Protein AF-A0A1Y3BA96-F1 (afdb_monomer_lite)

pLDDT: mean 79.2, std 21.85, range [28.59, 98.81]

Organism: Euroglyphus maynei (NCBI:txid6958)

InterPro domains:
  IPR036872 CH domain superfamily [G3DSA:1.10.418.10] (2-58)
  IPR043936 HOOK, N-terminal [PF19047] (8-54)

Radius of gyration: 110.67 Å; chains: 1; bounding box: 202×65×314 Å

Structure (mmCIF, N/CA/C/O backbone):
data_AF-A0A1Y3BA96-F1
#
_entry.id   AF-A0A1Y3BA96-F1
#
loop_
_atom_site.group_PDB
_atom_site.id
_atom_site.type_symbol
_atom_site.label_atom_id
_atom_site.label_alt_id
_atom_site.label_comp_id
_atom_site.label_asym_id
_atom_site.label_entity_id
_atom_site.label_seq_id
_atom_site.pdbx_PDB_ins_code
_atom_site.Cartn_x
_atom_site.Cartn_y
_atom_site.Cartn_z
_atom_site.occupancy
_atom_site.B_iso_or_equiv
_atom_site.auth_seq_id
_atom_site.auth_comp_id
_atom_site.auth_asym_id
_atom_site.auth_atom_id
_atom_site.pdbx_PDB_model_num
ATOM 1 N N . SER A 1 1 ? 1.900 13.742 -77.053 1.00 47.50 1 SER A N 1
ATOM 2 C CA . SER A 1 1 ? 3.025 13.712 -76.098 1.00 47.50 1 SER A CA 1
ATOM 3 C C . SER A 1 1 ? 3.403 15.110 -75.639 1.00 47.50 1 SER A C 1
ATOM 5 O O . SER A 1 1 ? 3.105 15.439 -74.503 1.00 47.50 1 SER A O 1
ATOM 7 N N . THR A 1 2 ? 3.957 15.962 -76.510 1.00 42.25 2 THR A N 1
ATOM 8 C CA . THR A 1 2 ? 4.567 17.260 -76.148 1.00 42.25 2 THR A CA 1
ATOM 9 C C . THR A 1 2 ? 3.661 18.237 -75.387 1.00 42.25 2 THR A C 1
ATOM 11 O O . THR A 1 2 ? 4.151 18.998 -74.563 1.00 42.25 2 THR A O 1
ATOM 14 N N . THR A 1 3 ? 2.347 18.207 -75.626 1.00 40.59 3 THR A N 1
ATOM 15 C CA . THR A 1 3 ? 1.369 19.056 -74.924 1.00 40.59 3 THR A CA 1
ATOM 16 C C . THR A 1 3 ? 1.107 18.630 -73.477 1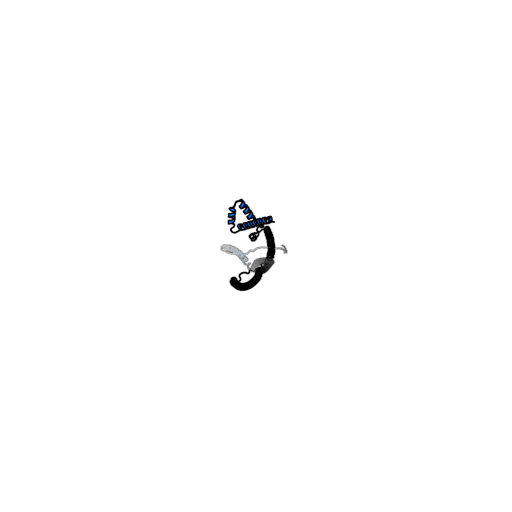.00 40.59 3 THR A C 1
ATOM 18 O O . THR A 1 3 ? 0.891 19.488 -72.630 1.00 40.59 3 THR A O 1
ATOM 21 N N . ALA A 1 4 ? 1.163 17.328 -73.177 1.00 49.97 4 ALA A N 1
ATOM 22 C CA . ALA A 1 4 ? 0.964 16.806 -71.821 1.00 49.97 4 ALA A CA 1
ATOM 23 C C . ALA A 1 4 ? 2.192 17.048 -70.927 1.00 49.97 4 ALA A C 1
ATOM 25 O O . ALA A 1 4 ? 2.062 17.287 -69.732 1.00 49.97 4 ALA A O 1
ATOM 26 N N . THR A 1 5 ? 3.393 17.051 -71.515 1.00 54.50 5 THR A N 1
ATOM 27 C CA . THR A 1 5 ? 4.614 17.446 -70.798 1.00 54.50 5 THR A CA 1
ATOM 28 C C . THR A 1 5 ? 4.621 18.934 -70.451 1.00 54.50 5 THR A C 1
ATOM 30 O O . THR A 1 5 ? 5.094 19.290 -69.380 1.00 54.50 5 THR A O 1
ATOM 33 N N . THR A 1 6 ? 4.069 19.807 -71.307 1.00 55.97 6 THR A N 1
ATOM 34 C CA . THR A 1 6 ? 4.016 21.253 -71.023 1.00 55.97 6 THR A CA 1
ATOM 35 C C . THR A 1 6 ? 2.982 21.642 -69.968 1.00 55.97 6 THR A C 1
ATOM 37 O O . THR A 1 6 ? 3.208 22.625 -69.268 1.00 55.97 6 THR A O 1
ATOM 40 N N . THR A 1 7 ? 1.875 20.899 -69.830 1.00 58.03 7 THR A N 1
ATOM 41 C CA . THR A 1 7 ? 0.920 21.127 -68.729 1.00 58.03 7 THR A CA 1
ATOM 42 C C . THR A 1 7 ? 1.524 20.705 -67.395 1.00 58.03 7 THR A C 1
ATOM 44 O O . THR A 1 7 ? 1.577 21.541 -66.504 1.00 58.03 7 THR A O 1
ATOM 47 N N . SER A 1 8 ? 2.131 19.507 -67.310 1.00 66.81 8 SER A N 1
ATOM 48 C CA . SER A 1 8 ? 2.855 19.060 -66.102 1.00 66.81 8 SER A CA 1
ATOM 49 C C . SER A 1 8 ? 3.816 20.137 -65.602 1.00 66.81 8 SER A C 1
ATOM 51 O O . SER A 1 8 ? 3.668 20.612 -64.488 1.00 66.81 8 SER A O 1
ATOM 53 N N . THR A 1 9 ? 4.708 20.648 -66.462 1.00 74.75 9 THR A N 1
ATOM 54 C CA . THR A 1 9 ? 5.687 21.674 -66.055 1.00 74.75 9 THR A CA 1
ATOM 55 C C . THR A 1 9 ? 5.081 23.002 -65.583 1.00 74.75 9 THR A C 1
ATOM 57 O O . THR A 1 9 ? 5.782 23.785 -64.944 1.00 74.75 9 THR A O 1
ATOM 60 N N . TYR A 1 10 ? 3.819 23.289 -65.913 1.00 84.62 10 TYR A N 1
ATOM 61 C CA . TYR A 1 10 ? 3.092 24.445 -65.384 1.00 84.62 10 TYR A CA 1
ATOM 62 C C . TYR A 1 10 ? 2.487 24.129 -64.012 1.00 84.62 10 TYR A C 1
ATOM 64 O O . TYR A 1 10 ? 2.671 24.906 -63.079 1.00 84.62 10 TYR A O 1
ATOM 72 N N . ASP A 1 11 ? 1.848 22.968 -63.876 1.00 80.88 11 ASP A N 1
ATOM 73 C CA . ASP A 1 11 ? 1.228 22.494 -62.634 1.00 80.88 11 ASP A CA 1
ATOM 74 C C . ASP A 1 11 ? 2.295 22.250 -61.536 1.00 80.88 11 ASP A C 1
ATOM 76 O O . ASP A 1 11 ? 2.129 22.659 -60.383 1.00 80.88 11 ASP A O 1
ATOM 80 N N . ASP A 1 12 ? 3.450 21.694 -61.920 1.00 79.88 12 ASP A N 1
ATOM 81 C CA . ASP A 1 12 ? 4.656 21.521 -61.096 1.00 79.88 12 ASP A CA 1
ATOM 82 C C . ASP A 1 12 ? 5.191 22.881 -60.596 1.00 79.88 12 ASP A C 1
ATOM 84 O O . ASP A 1 12 ? 5.516 23.052 -59.417 1.00 79.88 12 ASP A O 1
ATOM 88 N N . LEU A 1 13 ? 5.254 23.884 -61.484 1.00 86.88 13 LEU A N 1
ATOM 89 C CA . LEU A 1 13 ? 5.717 25.236 -61.155 1.00 86.88 13 LEU A CA 1
ATOM 90 C C . LEU A 1 13 ? 4.715 25.985 -60.267 1.00 86.88 13 LEU A C 1
ATOM 92 O O . LEU A 1 13 ? 5.128 26.679 -59.337 1.00 86.88 13 LEU A O 1
ATOM 96 N N . GLN A 1 14 ? 3.413 25.837 -60.521 1.00 86.56 14 GLN A N 1
ATOM 97 C CA . GLN A 1 14 ? 2.359 26.388 -59.673 1.00 86.56 14 GLN A CA 1
ATOM 98 C C . GLN A 1 14 ? 2.444 25.792 -58.263 1.00 86.56 14 GLN A C 1
ATOM 100 O O . GLN A 1 14 ? 2.430 26.543 -57.290 1.00 86.56 14 GLN A O 1
ATOM 105 N N . THR A 1 15 ? 2.627 24.475 -58.150 1.00 83.81 15 THR A N 1
ATOM 106 C CA . THR A 1 15 ? 2.799 23.769 -56.869 1.00 83.81 15 THR A CA 1
ATOM 107 C C . THR A 1 15 ? 4.048 24.244 -56.119 1.00 83.81 15 THR A C 1
ATOM 109 O O . THR A 1 15 ? 3.987 24.507 -54.917 1.00 83.81 15 THR A O 1
ATOM 112 N N . LEU A 1 16 ? 5.171 24.444 -56.819 1.00 86.25 16 LEU A N 1
ATOM 113 C CA . LEU A 1 16 ? 6.400 24.989 -56.232 1.00 86.25 16 LEU A CA 1
ATOM 114 C C . LEU A 1 16 ? 6.220 26.432 -55.724 1.00 86.25 16 LEU A C 1
ATOM 116 O O . LEU A 1 16 ? 6.649 26.753 -54.616 1.00 86.25 16 LEU A O 1
ATOM 120 N N . LEU A 1 17 ? 5.582 27.304 -56.510 1.00 90.38 17 LEU A N 1
ATOM 121 C CA . LEU A 1 17 ? 5.309 28.693 -56.118 1.00 90.38 17 LEU A CA 1
ATOM 122 C C . LEU A 1 17 ? 4.336 28.773 -54.934 1.00 90.38 17 LEU A C 1
ATOM 124 O O . LEU A 1 17 ? 4.537 29.592 -54.036 1.00 90.38 17 LEU A O 1
ATOM 128 N N . LEU A 1 18 ? 3.331 27.895 -54.908 1.00 88.19 18 LEU A N 1
ATOM 129 C CA . LEU A 1 18 ? 2.388 27.737 -53.804 1.00 88.19 18 LEU A CA 1
ATOM 130 C C . LEU A 1 18 ? 3.134 27.327 -52.520 1.00 88.19 18 LEU A C 1
ATOM 132 O O . LEU A 1 18 ? 3.024 28.007 -51.503 1.00 88.19 18 LEU A O 1
ATOM 136 N N . LEU A 1 19 ? 3.996 26.307 -52.576 1.00 85.81 19 LEU A N 1
ATOM 137 C CA . LEU A 1 19 ? 4.794 25.874 -51.423 1.00 85.81 19 LEU A CA 1
ATOM 138 C C . LEU A 1 19 ? 5.738 26.979 -50.904 1.00 85.81 19 LEU A C 1
ATOM 140 O O . LEU A 1 19 ? 5.825 27.196 -49.695 1.00 85.81 19 LEU A O 1
ATOM 144 N N . ILE A 1 20 ? 6.396 27.725 -51.800 1.00 90.00 20 ILE A N 1
ATOM 145 C CA . ILE A 1 20 ? 7.264 28.863 -51.438 1.00 90.00 20 ILE A CA 1
ATOM 146 C C . ILE A 1 20 ? 6.466 29.975 -50.736 1.00 90.00 20 ILE A C 1
ATOM 148 O O . ILE A 1 20 ? 6.937 30.527 -49.737 1.00 90.00 20 ILE A O 1
ATOM 152 N N . LEU A 1 21 ? 5.258 30.289 -51.221 1.00 90.50 21 LEU A N 1
ATOM 153 C CA . LEU A 1 21 ? 4.345 31.236 -50.572 1.00 90.50 21 LEU A CA 1
ATOM 154 C C . LEU A 1 21 ? 3.959 30.754 -49.166 1.00 90.50 21 LEU A C 1
ATOM 156 O O . LEU A 1 21 ? 4.024 31.540 -48.221 1.00 90.50 21 LEU A O 1
ATOM 160 N N . GLY A 1 22 ? 3.649 29.463 -49.015 1.00 87.38 22 GLY A N 1
ATOM 161 C CA . GLY A 1 22 ? 3.375 28.815 -47.730 1.00 87.38 22 GLY A CA 1
ATOM 162 C C . GLY A 1 22 ? 4.507 29.003 -46.723 1.00 87.38 22 GLY A C 1
ATOM 163 O O . GLY A 1 22 ? 4.296 29.556 -45.643 1.00 87.38 22 GLY A O 1
ATOM 164 N N . CYS A 1 23 ? 5.736 28.645 -47.107 1.00 88.31 23 CYS A N 1
ATOM 165 C CA . CYS A 1 23 ? 6.919 28.851 -46.269 1.00 88.31 23 CYS A CA 1
ATOM 166 C C . CYS A 1 23 ? 7.120 30.330 -45.888 1.00 88.31 23 CYS A C 1
ATOM 168 O O . CYS A 1 23 ? 7.464 30.627 -44.743 1.00 88.31 23 CYS A O 1
ATOM 170 N N . ALA A 1 24 ? 6.873 31.266 -46.811 1.00 90.38 24 ALA A N 1
ATOM 171 C CA . ALA A 1 24 ? 7.003 32.700 -46.547 1.00 90.38 24 ALA A CA 1
ATOM 172 C C . ALA A 1 24 ? 5.977 33.221 -45.521 1.00 90.38 24 ALA A C 1
ATOM 174 O O . ALA A 1 24 ? 6.330 34.050 -44.680 1.00 90.38 24 ALA A O 1
ATOM 175 N N . VAL A 1 25 ? 4.732 32.729 -45.537 1.00 89.31 25 VAL A N 1
ATOM 176 C CA . VAL A 1 25 ? 3.682 33.166 -44.590 1.00 89.31 25 VAL A CA 1
ATOM 177 C C . VAL A 1 25 ? 3.635 32.365 -43.284 1.00 89.31 25 VAL A C 1
ATOM 179 O O . VAL A 1 25 ? 3.037 32.831 -42.315 1.00 89.31 25 VAL A O 1
ATOM 182 N N . GLN A 1 26 ? 4.285 31.200 -43.217 1.00 85.25 26 GLN A N 1
ATOM 183 C CA . GLN A 1 26 ? 4.384 30.377 -42.001 1.00 85.25 26 GLN A CA 1
ATOM 184 C C . GLN A 1 26 ? 5.682 30.605 -41.197 1.00 85.25 26 GLN A C 1
ATOM 186 O O . GLN A 1 26 ? 5.759 30.182 -40.046 1.00 85.25 26 GLN A O 1
ATOM 191 N N . CYS A 1 27 ? 6.689 31.294 -41.749 1.00 86.88 27 CYS A N 1
ATOM 192 C CA . CYS A 1 27 ? 7.956 31.557 -41.053 1.00 86.88 27 CYS A CA 1
ATOM 193 C C . CYS A 1 27 ? 7.859 32.584 -39.901 1.00 86.88 27 CYS A C 1
ATOM 195 O O . CYS A 1 27 ? 6.938 33.401 -39.830 1.00 86.88 27 CYS A O 1
ATOM 197 N N . GLU A 1 28 ? 8.884 32.612 -39.039 1.00 90.69 28 GLU A N 1
ATOM 198 C CA . GLU A 1 28 ? 9.017 33.544 -37.899 1.00 90.69 28 GLU A CA 1
ATOM 199 C C . GLU A 1 28 ? 8.982 35.035 -38.288 1.00 90.69 28 GLU A C 1
ATOM 201 O O . GLU A 1 28 ? 8.761 35.896 -37.440 1.00 90.69 28 GLU A O 1
ATOM 206 N N . HIS A 1 29 ? 9.216 35.365 -39.561 1.00 92.38 29 HIS A N 1
ATOM 207 C CA . HIS A 1 29 ? 9.254 36.738 -40.077 1.00 92.38 29 HIS A CA 1
ATOM 208 C C . HIS A 1 29 ? 8.153 37.011 -41.118 1.00 92.38 29 HIS A C 1
ATOM 210 O O . HIS A 1 29 ? 8.268 37.938 -41.924 1.00 92.38 29 HIS A O 1
ATOM 216 N N . LYS A 1 30 ? 7.067 36.221 -41.091 1.00 91.38 30 LYS A N 1
ATOM 217 C CA . LYS A 1 30 ? 5.921 36.304 -42.017 1.00 91.38 30 LYS A CA 1
ATOM 218 C C . LYS A 1 30 ? 5.365 37.713 -42.229 1.00 91.38 30 LYS A C 1
ATOM 220 O O . LYS A 1 30 ? 4.937 38.041 -43.331 1.00 91.38 30 LYS A O 1
ATOM 225 N N . GLU A 1 31 ? 5.416 38.565 -41.208 1.00 93.62 31 GLU A N 1
ATOM 226 C CA . GLU A 1 31 ? 4.933 39.951 -41.256 1.00 93.62 31 GLU A CA 1
ATOM 227 C C . GLU A 1 31 ? 5.579 40.750 -42.401 1.00 93.62 31 GLU A C 1
ATOM 229 O O . GLU A 1 31 ? 4.870 41.421 -43.147 1.00 93.62 31 GLU A O 1
ATOM 234 N N . ILE A 1 32 ? 6.883 40.566 -42.643 1.00 94.44 32 ILE A N 1
ATOM 235 C CA . ILE A 1 32 ? 7.639 41.228 -43.725 1.00 94.44 32 ILE A CA 1
ATOM 236 C C . ILE A 1 32 ? 7.109 40.828 -45.115 1.00 94.44 32 ILE A C 1
ATOM 238 O O . ILE A 1 32 ? 7.158 41.615 -46.065 1.00 94.44 32 ILE A O 1
ATOM 242 N N . PHE A 1 33 ? 6.606 39.601 -45.260 1.00 93.94 33 PHE A N 1
ATOM 243 C CA . PHE A 1 33 ? 6.029 39.104 -46.510 1.00 93.94 33 PHE A CA 1
ATOM 244 C C . PHE A 1 33 ? 4.573 39.559 -46.667 1.00 93.94 33 PHE A C 1
ATOM 246 O O . PHE A 1 33 ? 4.194 40.022 -47.743 1.00 93.94 33 PHE A O 1
ATOM 253 N N . ILE A 1 34 ? 3.787 39.536 -45.587 1.00 93.88 34 ILE A N 1
ATOM 254 C CA . ILE A 1 34 ? 2.409 40.049 -45.565 1.00 93.88 34 ILE A CA 1
ATOM 255 C C . ILE A 1 34 ? 2.362 41.560 -45.851 1.00 93.88 34 ILE A C 1
ATOM 257 O O . ILE A 1 34 ? 1.483 42.010 -46.586 1.00 93.88 34 ILE A O 1
ATOM 261 N N . GLU A 1 35 ? 3.306 42.358 -45.344 1.00 93.81 35 GLU A N 1
ATOM 262 C CA . GLU 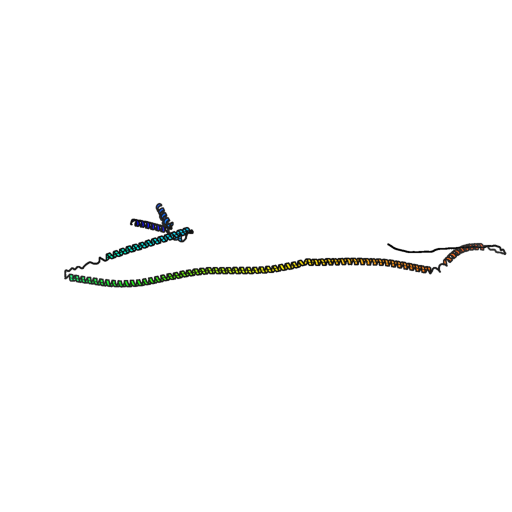A 1 35 ? 3.407 43.787 -45.679 1.00 93.81 35 GLU A CA 1
ATOM 263 C C . GLU A 1 35 ? 3.718 44.031 -47.160 1.00 93.81 35 GLU A C 1
ATOM 265 O O . GLU A 1 35 ? 3.139 44.937 -47.757 1.00 93.81 35 GLU A O 1
ATOM 270 N N . LYS A 1 36 ? 4.572 43.206 -47.779 1.00 92.94 36 LYS A N 1
ATOM 271 C CA . LYS A 1 36 ? 4.851 43.283 -49.223 1.00 92.94 36 LYS A CA 1
ATOM 272 C C . LYS A 1 36 ? 3.642 42.877 -50.064 1.00 92.94 36 LYS A C 1
ATOM 274 O O . LYS A 1 36 ? 3.360 43.535 -51.058 1.00 92.94 36 LYS A O 1
ATOM 279 N N . ILE A 1 37 ? 2.895 41.850 -49.652 1.00 93.44 37 ILE A N 1
ATOM 280 C CA . ILE A 1 37 ? 1.643 41.455 -50.320 1.00 93.44 37 ILE A CA 1
ATOM 281 C C . ILE A 1 37 ? 0.625 42.605 -50.254 1.00 93.44 37 ILE A C 1
ATOM 283 O O . ILE A 1 37 ? 0.045 42.959 -51.277 1.00 93.44 37 ILE A O 1
ATOM 287 N N . LYS A 1 38 ? 0.490 43.277 -49.102 1.00 92.06 38 LYS A N 1
ATOM 288 C CA . LYS A 1 38 ? -0.382 44.458 -48.917 1.00 92.06 38 LYS A CA 1
ATOM 289 C C . LYS A 1 38 ? -0.014 45.685 -49.772 1.00 92.06 38 LYS A C 1
ATOM 291 O O . LYS A 1 38 ? -0.797 46.632 -49.811 1.00 92.06 38 LYS A O 1
ATOM 296 N N . GLN A 1 39 ? 1.142 45.688 -50.443 1.00 93.62 39 GLN A N 1
ATOM 297 C CA . GLN A 1 39 ? 1.577 46.751 -51.365 1.00 93.62 39 GLN A CA 1
ATOM 298 C C . GLN A 1 39 ? 1.238 46.454 -52.841 1.00 93.62 39 GLN A C 1
ATOM 300 O O . GLN A 1 39 ? 1.464 47.309 -53.694 1.00 93.62 39 GLN A O 1
ATOM 305 N N . LEU A 1 40 ? 0.707 45.265 -53.154 1.00 94.06 40 LEU A N 1
ATOM 306 C CA . LEU A 1 40 ? 0.289 44.869 -54.506 1.00 94.06 40 LEU A CA 1
ATOM 307 C C . LEU A 1 40 ? -1.125 45.374 -54.842 1.00 94.06 40 LEU A C 1
ATOM 309 O O . LEU A 1 40 ? -1.879 45.779 -53.958 1.00 94.06 40 LEU A O 1
ATOM 313 N N . ASP A 1 41 ? -1.521 45.297 -56.115 1.00 95.31 41 ASP A N 1
ATOM 314 C CA . ASP A 1 41 ? -2.891 45.608 -56.539 1.00 95.31 41 ASP A CA 1
ATOM 315 C C . ASP A 1 41 ? -3.927 44.705 -55.854 1.00 95.31 41 ASP A C 1
ATOM 317 O O . ASP A 1 41 ? -3.716 43.502 -55.697 1.00 95.31 41 ASP A O 1
ATOM 321 N N . ILE A 1 42 ? -5.089 45.267 -55.504 1.00 93.12 42 ILE A N 1
ATOM 322 C CA . ILE A 1 42 ? -6.147 44.598 -54.718 1.00 93.12 42 ILE A CA 1
ATOM 323 C C . ILE A 1 42 ? -6.555 43.241 -55.323 1.00 93.12 42 ILE A C 1
ATOM 325 O O . ILE A 1 42 ? -6.718 42.265 -54.596 1.00 93.12 42 ILE A O 1
ATOM 329 N N . SER A 1 43 ? -6.655 43.144 -56.655 1.00 94.19 43 SER A N 1
ATOM 330 C CA . SER A 1 43 ? -6.977 41.877 -57.333 1.00 94.19 43 SER A CA 1
ATOM 331 C C . SER A 1 43 ? -5.906 40.800 -57.127 1.00 94.19 43 SER A C 1
ATOM 333 O O . SER A 1 43 ? -6.245 39.628 -57.024 1.00 94.19 43 SER A O 1
ATOM 335 N N . VAL A 1 44 ? -4.629 41.187 -57.056 1.00 93.12 44 VAL A N 1
ATOM 336 C CA . VAL A 1 44 ? -3.504 40.272 -56.813 1.00 93.12 44 VAL A CA 1
ATOM 337 C C . VAL A 1 44 ? -3.436 39.897 -55.332 1.00 93.12 44 VAL A C 1
ATOM 339 O O . VAL A 1 44 ? -3.154 38.745 -55.014 1.00 93.12 44 VAL A O 1
ATOM 342 N N . GLN A 1 45 ? -3.764 40.826 -54.423 1.00 92.38 45 GLN A N 1
ATOM 343 C CA . GLN A 1 45 ? -3.890 40.518 -52.994 1.00 92.38 45 GLN A CA 1
ATOM 344 C C . GLN A 1 45 ? -4.934 39.425 -52.746 1.00 92.38 45 GLN A C 1
ATOM 346 O O . GLN A 1 45 ? -4.634 38.468 -52.040 1.00 92.38 45 GLN A O 1
ATOM 351 N N . HIS A 1 46 ? -6.122 39.523 -53.355 1.00 93.06 46 HIS A N 1
ATOM 352 C CA . HIS A 1 46 ? -7.162 38.498 -53.210 1.00 93.06 46 HIS A CA 1
ATOM 353 C C . HIS A 1 46 ? -6.709 37.125 -53.723 1.00 93.06 46 HIS A C 1
ATOM 355 O O . HIS A 1 46 ? -6.782 36.161 -52.967 1.00 93.06 46 HIS A O 1
ATOM 361 N N . SER A 1 47 ? -6.144 37.037 -54.933 1.00 93.06 47 SER A N 1
ATOM 362 C CA . SER A 1 47 ? -5.633 35.761 -55.461 1.00 93.06 47 SER A CA 1
ATOM 363 C C . SER A 1 47 ? -4.506 35.163 -54.607 1.00 93.06 47 SER A C 1
ATOM 365 O O . SER A 1 47 ? -4.432 33.949 -54.448 1.00 93.06 47 SER A O 1
ATOM 367 N N . ILE A 1 48 ? -3.635 35.990 -54.018 1.00 92.38 48 ILE A N 1
ATOM 368 C CA . ILE A 1 48 ? -2.593 35.510 -53.096 1.00 92.38 48 ILE A CA 1
ATOM 369 C C . ILE A 1 48 ? -3.199 35.042 -51.764 1.00 92.38 48 ILE A C 1
ATOM 371 O O . ILE A 1 48 ? -2.719 34.059 -51.208 1.00 92.38 48 ILE A O 1
ATOM 375 N N . VAL A 1 49 ? -4.251 35.691 -51.256 1.00 92.00 49 VAL A N 1
ATOM 376 C CA . VAL A 1 49 ? -4.959 35.255 -50.038 1.00 92.00 49 VAL A CA 1
ATOM 377 C C . VAL A 1 49 ? -5.669 33.916 -50.252 1.00 92.00 49 VAL A C 1
ATOM 379 O O . VAL A 1 49 ? -5.544 33.045 -49.397 1.00 92.00 49 VAL A O 1
ATOM 382 N N . GLU A 1 50 ? -6.319 33.705 -51.398 1.00 90.44 50 GLU A N 1
ATOM 383 C CA . GLU A 1 50 ? -6.912 32.408 -51.766 1.00 90.44 50 GLU A CA 1
ATOM 384 C C . GLU A 1 50 ? -5.843 31.297 -51.805 1.00 90.44 50 GLU A C 1
ATOM 386 O O . GLU A 1 50 ? -6.014 30.241 -51.193 1.00 90.44 50 GLU A O 1
ATOM 391 N N . CYS A 1 51 ? -4.685 31.568 -52.421 1.00 89.94 51 CYS A N 1
ATOM 392 C CA . CYS A 1 51 ? -3.535 30.658 -52.408 1.00 89.94 51 CYS A CA 1
ATOM 393 C C . CYS A 1 51 ? -2.965 30.408 -50.999 1.00 89.94 51 CYS A C 1
ATOM 395 O O . CYS A 1 51 ? -2.502 29.304 -50.727 1.00 89.94 51 CYS A O 1
ATOM 397 N N . ILE A 1 52 ? -2.987 31.394 -50.092 1.00 89.50 52 ILE A N 1
ATOM 398 C CA . ILE A 1 52 ? -2.570 31.203 -48.692 1.00 89.50 52 ILE A CA 1
ATOM 399 C C . ILE A 1 52 ? -3.540 30.255 -47.981 1.00 89.50 52 ILE A C 1
ATOM 401 O O . ILE A 1 52 ? -3.086 29.275 -47.398 1.00 89.50 52 ILE A O 1
ATOM 405 N N . GLN A 1 53 ? -4.851 30.492 -48.086 1.00 86.69 53 GLN A N 1
ATOM 406 C CA . GLN A 1 53 ? -5.881 29.649 -47.464 1.00 86.69 53 GLN A CA 1
ATOM 407 C C . GLN A 1 53 ? -5.813 28.198 -47.960 1.00 86.69 53 GLN A C 1
ATOM 409 O O . GLN A 1 53 ? -5.942 27.268 -47.168 1.00 86.69 53 GLN A O 1
ATOM 414 N N . GLN A 1 54 ? -5.510 27.986 -49.246 1.00 85.00 54 GLN A N 1
ATOM 415 C CA . GLN A 1 54 ? -5.284 26.650 -49.811 1.00 85.00 54 GLN A CA 1
ATOM 416 C C . GLN A 1 54 ? -4.121 25.882 -49.140 1.00 85.00 54 GLN A C 1
ATOM 418 O O . GLN A 1 54 ? -4.098 24.654 -49.198 1.00 85.00 54 GLN A O 1
ATOM 423 N N . ILE A 1 55 ? -3.171 26.577 -48.504 1.00 81.88 55 ILE A N 1
ATOM 424 C CA . ILE A 1 55 ? -2.003 25.985 -47.828 1.00 81.88 55 ILE A CA 1
ATOM 425 C C . ILE A 1 55 ? -2.182 25.934 -46.307 1.00 81.88 55 ILE A C 1
ATOM 427 O O . ILE A 1 55 ? -1.706 24.997 -45.671 1.00 81.88 55 ILE A O 1
ATOM 431 N N . THR A 1 56 ? -2.798 26.955 -45.705 1.00 76.31 56 THR A N 1
ATOM 432 C CA . THR A 1 56 ? -2.923 27.074 -44.243 1.00 76.31 56 THR A CA 1
ATOM 433 C C . THR A 1 56 ? -4.164 26.395 -43.687 1.00 76.31 56 THR A C 1
ATOM 435 O O . THR A 1 56 ? -4.121 25.936 -42.552 1.00 76.31 56 THR A O 1
ATOM 438 N N . ASP A 1 57 ? -5.243 26.319 -44.470 1.00 72.81 57 ASP A N 1
ATOM 439 C CA . ASP A 1 57 ? -6.573 25.943 -43.978 1.00 72.81 57 ASP A CA 1
ATOM 440 C C . ASP A 1 57 ? -7.045 24.589 -44.567 1.00 72.81 57 ASP A C 1
ATOM 442 O O . ASP A 1 57 ? -8.160 24.142 -44.291 1.00 72.81 57 ASP A O 1
ATOM 446 N N . ASN A 1 58 ? -6.212 23.923 -45.385 1.00 75.12 58 ASN A N 1
ATOM 447 C CA . ASN A 1 58 ? -6.524 22.648 -46.043 1.00 75.12 58 ASN A CA 1
ATOM 448 C C . ASN A 1 58 ? -5.529 21.515 -45.678 1.00 75.12 58 ASN A C 1
ATOM 450 O O . ASN A 1 58 ? -4.502 21.356 -46.354 1.00 75.12 58 ASN A O 1
ATOM 454 N N . PRO A 1 59 ? -5.860 20.655 -44.691 1.00 66.19 59 PRO A N 1
ATOM 455 C CA . PRO A 1 59 ? -4.980 19.574 -44.235 1.00 66.19 59 PRO A CA 1
ATOM 456 C C . PRO A 1 59 ? -4.778 18.444 -45.262 1.00 66.19 59 PRO A C 1
ATOM 458 O O . PRO A 1 59 ? -3.867 17.632 -45.101 1.00 66.19 59 PRO A O 1
ATOM 461 N N . GLU A 1 60 ? -5.580 18.373 -46.332 1.00 69.62 60 GLU A N 1
ATOM 462 C CA . GLU A 1 60 ? -5.379 17.401 -47.421 1.00 69.62 60 GLU A CA 1
ATOM 463 C C . GLU A 1 60 ? -4.231 17.803 -48.366 1.00 69.62 60 GLU A C 1
ATOM 465 O O . GLU A 1 60 ? -3.659 16.939 -49.048 1.00 69.62 60 GLU A O 1
ATOM 470 N N . SER A 1 61 ? -3.906 19.105 -48.403 1.00 68.69 61 SER A N 1
ATOM 471 C CA . SER A 1 61 ? -2.898 19.709 -49.283 1.00 68.69 61 SER A CA 1
ATOM 472 C C . SER A 1 61 ? -1.551 19.907 -48.586 1.00 68.69 61 SER A C 1
ATOM 474 O O . SER A 1 61 ? -0.518 19.611 -49.185 1.00 68.69 61 SER A O 1
ATOM 476 N N . VAL A 1 62 ? -1.541 20.387 -47.337 1.00 70.62 62 VAL A N 1
ATOM 477 C CA . VAL A 1 62 ? -0.335 20.487 -46.497 1.00 70.62 62 VAL A CA 1
ATOM 478 C C . VAL A 1 62 ? -0.691 20.095 -45.066 1.00 70.62 62 VAL A C 1
ATOM 480 O O . VAL A 1 62 ? -1.538 20.713 -44.435 1.00 70.62 62 VAL A O 1
ATOM 483 N N . PHE A 1 63 ? -0.020 19.067 -44.546 1.00 72.31 63 PHE A N 1
ATOM 484 C CA . PHE A 1 63 ? -0.258 18.538 -43.205 1.00 72.31 63 PHE A CA 1
ATOM 485 C C . PHE A 1 63 ? 0.735 19.140 -42.202 1.00 72.31 63 PHE A C 1
ATOM 487 O O . PHE A 1 63 ? 1.938 18.863 -42.257 1.00 72.31 63 PHE A O 1
ATOM 494 N N . LEU A 1 64 ? 0.248 19.978 -41.286 1.00 68.88 64 LEU A N 1
ATOM 495 C CA . LEU A 1 64 ? 1.089 20.691 -40.328 1.00 68.88 64 LEU A CA 1
ATOM 496 C C . LEU A 1 64 ? 1.335 19.845 -39.072 1.00 68.88 64 LEU A C 1
ATOM 498 O O . LEU A 1 64 ? 0.481 19.720 -38.202 1.00 68.88 64 LEU A O 1
ATOM 502 N N . MET A 1 65 ? 2.560 19.329 -38.914 1.00 62.62 65 MET A N 1
ATOM 503 C CA . MET A 1 65 ? 2.969 18.526 -37.742 1.00 62.62 65 MET A CA 1
ATOM 504 C C . MET A 1 65 ? 2.708 19.228 -36.389 1.00 62.62 65 MET A C 1
ATOM 506 O O . MET A 1 65 ? 2.536 18.572 -35.364 1.00 62.62 65 MET A O 1
ATOM 510 N N . SER A 1 66 ? 2.645 20.564 -36.371 1.00 62.84 66 SER A N 1
ATOM 511 C CA . SER A 1 66 ? 2.263 21.362 -35.200 1.00 62.84 66 SER A CA 1
ATOM 512 C C . SER A 1 66 ? 0.839 21.100 -34.697 1.00 62.84 66 SER A C 1
ATOM 514 O O . SER A 1 66 ? 0.611 21.218 -33.497 1.00 62.84 66 SER A O 1
ATOM 516 N N . GLU A 1 67 ? -0.090 20.712 -35.570 1.00 63.16 67 GLU A N 1
ATOM 517 C CA . GLU A 1 67 ? -1.485 20.392 -35.223 1.00 63.16 67 GLU A CA 1
ATOM 518 C C . GLU A 1 67 ? -1.586 19.038 -34.507 1.00 63.16 67 GLU A C 1
ATOM 520 O O . GLU A 1 67 ? -2.432 18.846 -33.641 1.00 63.16 67 GLU A O 1
ATOM 525 N N . TRP A 1 68 ? -0.659 18.116 -34.783 1.00 62.81 68 TRP A N 1
ATOM 526 C CA . TRP A 1 68 ? -0.594 16.812 -34.115 1.00 62.81 68 TRP A CA 1
ATOM 527 C C . TRP A 1 68 ? 0.081 16.839 -32.735 1.00 62.81 68 TRP A C 1
ATOM 529 O O . TRP A 1 68 ? -0.059 15.891 -31.964 1.00 62.81 68 TRP A O 1
ATOM 539 N N . ASN A 1 69 ? 0.776 17.928 -32.387 1.00 64.00 69 ASN A N 1
ATOM 540 C CA . ASN A 1 69 ? 1.342 18.112 -31.045 1.00 64.00 69 ASN A CA 1
ATOM 541 C C . ASN A 1 69 ? 0.274 18.438 -29.982 1.00 64.00 69 ASN A C 1
ATOM 543 O O . ASN A 1 69 ? 0.555 18.327 -28.789 1.00 64.00 69 ASN A O 1
ATOM 547 N N . ILE A 1 70 ? -0.930 18.848 -30.400 1.00 66.38 70 ILE A N 1
ATOM 548 C CA . ILE A 1 70 ? -2.093 19.098 -29.539 1.00 66.38 70 ILE A CA 1
ATOM 549 C C . ILE A 1 70 ? -3.329 18.521 -30.258 1.00 66.38 70 ILE A C 1
ATOM 551 O O . ILE A 1 70 ? -4.003 19.258 -30.978 1.00 66.38 70 ILE A O 1
ATOM 555 N N . PRO A 1 71 ? -3.624 17.213 -30.124 1.00 64.94 71 PRO A N 1
ATOM 556 C CA . PRO A 1 71 ? -4.786 16.618 -30.781 1.00 64.94 71 PRO A CA 1
ATOM 557 C C . PRO A 1 71 ? -6.091 17.267 -30.281 1.00 64.94 71 PRO A C 1
ATOM 559 O O . PRO A 1 71 ? -6.174 17.605 -29.097 1.00 64.94 71 PRO A O 1
ATOM 562 N N . PRO A 1 72 ? -7.113 17.434 -31.142 1.00 69.38 72 PRO A N 1
ATOM 563 C CA . PRO A 1 72 ? -8.379 18.042 -30.744 1.00 69.38 72 PRO A CA 1
ATOM 564 C C . PRO A 1 72 ? -9.154 17.157 -29.755 1.00 69.38 72 PRO A C 1
ATOM 566 O O . PRO A 1 72 ? -9.121 15.930 -29.849 1.00 69.38 72 PRO A O 1
ATOM 569 N N . ASP A 1 73 ? -9.901 17.796 -28.848 1.00 74.44 73 ASP A N 1
ATOM 570 C CA . ASP A 1 73 ? -10.735 17.123 -27.834 1.00 74.44 73 ASP A CA 1
ATOM 571 C C . ASP A 1 73 ? -11.942 16.359 -28.429 1.00 74.44 73 ASP A C 1
ATOM 573 O O . ASP A 1 73 ? -12.557 15.544 -27.740 1.00 74.44 73 ASP A O 1
ATOM 577 N N . ASP A 1 74 ? -12.304 16.613 -29.694 1.00 85.06 74 ASP A N 1
ATOM 578 C CA . ASP A 1 74 ? -13.338 15.857 -30.409 1.00 85.06 74 ASP A CA 1
ATOM 579 C C . ASP A 1 74 ? -12.733 14.637 -31.121 1.00 85.06 74 ASP A C 1
ATOM 581 O O . ASP A 1 74 ? -11.984 14.762 -32.094 1.00 85.06 74 ASP A O 1
ATOM 585 N N . GLU A 1 75 ? -13.113 13.444 -30.660 1.00 83.44 75 GLU A N 1
ATOM 586 C CA . GLU A 1 75 ? -12.715 12.164 -31.253 1.00 83.44 75 GLU A CA 1
ATOM 587 C C . GLU A 1 75 ? -13.104 12.038 -32.739 1.00 83.44 75 GLU A C 1
ATOM 589 O O . GLU A 1 75 ? -12.377 11.394 -33.493 1.00 83.44 75 GLU A O 1
ATOM 594 N N . ASN A 1 76 ? -14.182 12.689 -33.197 1.00 83.69 76 ASN A N 1
ATOM 595 C CA . ASN A 1 76 ? -14.586 12.646 -34.610 1.00 83.69 76 ASN A CA 1
ATOM 596 C C . ASN A 1 76 ? -13.587 13.401 -35.505 1.00 83.69 76 ASN A C 1
ATOM 598 O O . ASN A 1 76 ? -13.191 12.910 -36.564 1.00 83.69 76 ASN A O 1
ATOM 602 N N . GLU A 1 77 ? -13.142 14.583 -35.069 1.00 80.44 77 GLU A N 1
ATOM 603 C CA . GLU A 1 77 ? -12.149 15.383 -35.795 1.00 80.44 77 GLU A CA 1
ATOM 604 C C . GLU A 1 77 ? -10.752 14.748 -35.701 1.00 80.44 77 GLU A C 1
ATOM 606 O O . GLU A 1 77 ? -9.988 14.747 -36.665 1.00 80.44 77 GLU A O 1
ATOM 611 N N . LYS A 1 78 ? -10.439 14.112 -34.568 1.00 81.00 78 LYS A N 1
ATOM 612 C CA . LYS A 1 78 ? -9.226 13.308 -34.373 1.00 81.00 78 LYS A CA 1
ATOM 613 C C . LYS A 1 78 ? -9.183 12.074 -35.287 1.00 81.00 78 LYS A C 1
ATOM 615 O O . LYS A 1 78 ? -8.133 11.804 -35.871 1.00 81.00 78 LYS A O 1
ATOM 620 N N . GLU A 1 79 ? -10.296 11.360 -35.474 1.00 85.44 79 GLU A N 1
ATOM 621 C CA . GLU A 1 79 ? -10.391 10.268 -36.457 1.00 85.44 79 GLU A CA 1
ATOM 622 C C . GLU A 1 79 ? -10.273 10.800 -37.895 1.00 85.44 79 GLU A C 1
ATOM 624 O O . GLU A 1 79 ? -9.497 10.257 -38.684 1.00 85.44 79 GLU A O 1
ATOM 629 N N . ARG A 1 80 ? -10.939 11.917 -38.225 1.00 85.00 80 ARG A N 1
ATOM 630 C CA . ARG A 1 80 ? -10.809 12.592 -39.529 1.00 85.00 80 ARG A CA 1
ATOM 631 C C . ARG A 1 80 ? -9.353 12.953 -39.852 1.00 85.00 80 ARG A C 1
ATOM 633 O O . ARG A 1 80 ? -8.864 12.597 -40.925 1.00 85.00 80 ARG A O 1
ATOM 640 N N . LEU A 1 81 ? -8.647 13.614 -38.933 1.00 81.25 81 LEU A N 1
ATOM 641 C CA . LEU A 1 81 ? -7.235 13.983 -39.098 1.00 81.25 81 LEU A CA 1
ATOM 642 C C . LEU A 1 81 ? -6.323 12.755 -39.220 1.00 81.25 81 LEU A C 1
ATOM 644 O O . LEU A 1 81 ? -5.360 12.785 -39.988 1.00 81.25 81 LEU A O 1
ATOM 648 N N . TYR A 1 82 ? -6.627 11.663 -38.511 1.00 84.69 82 TYR A N 1
ATOM 649 C CA . TYR A 1 82 ? -5.898 10.400 -38.647 1.00 84.69 82 TYR A CA 1
ATOM 650 C C . TYR A 1 82 ? -6.069 9.782 -40.043 1.00 84.69 82 TYR A C 1
ATOM 652 O O . TYR A 1 82 ? -5.078 9.374 -40.649 1.00 84.69 82 TYR A O 1
ATOM 660 N N . MET A 1 83 ? -7.286 9.766 -40.598 1.00 86.94 83 MET A N 1
ATOM 661 C CA . MET A 1 83 ? -7.521 9.253 -41.957 1.00 86.94 83 MET A CA 1
ATOM 662 C C . MET A 1 83 ? -6.811 10.106 -43.019 1.00 86.94 83 MET A C 1
ATOM 664 O O . MET A 1 83 ? -6.135 9.553 -43.885 1.00 86.94 83 MET A O 1
ATOM 668 N N . ILE A 1 84 ? -6.861 11.440 -42.902 1.00 85.31 84 ILE A N 1
ATOM 669 C CA . ILE A 1 84 ? -6.126 12.361 -43.793 1.00 85.31 84 ILE A CA 1
ATOM 670 C C . ILE A 1 84 ? -4.611 12.099 -43.727 1.00 85.31 84 ILE A C 1
ATOM 672 O O . ILE A 1 84 ? -3.948 12.039 -44.765 1.00 85.31 84 ILE A O 1
ATOM 676 N N . MET A 1 85 ? -4.059 11.882 -42.527 1.00 83.56 85 MET A N 1
ATOM 677 C CA . MET A 1 85 ? -2.644 11.540 -42.337 1.00 83.56 85 MET A CA 1
ATOM 678 C C . MET A 1 85 ? -2.276 10.207 -43.008 1.00 83.56 85 MET A C 1
ATOM 680 O O . MET A 1 85 ? -1.245 10.120 -43.678 1.00 83.56 85 MET A O 1
ATOM 684 N N . VAL A 1 86 ? -3.112 9.174 -42.857 1.00 88.19 86 VAL A N 1
ATOM 685 C CA . VAL A 1 86 ? -2.907 7.854 -43.477 1.00 88.19 86 VAL A CA 1
ATOM 686 C C . VAL A 1 86 ? -2.948 7.952 -45.004 1.00 88.19 86 VAL A C 1
ATOM 688 O O . VAL A 1 86 ? -2.037 7.452 -45.668 1.00 88.19 86 VAL A O 1
ATOM 691 N N . ASP A 1 87 ? -3.935 8.645 -45.573 1.00 86.69 87 ASP A N 1
ATOM 692 C CA . ASP A 1 87 ? -4.049 8.820 -47.024 1.00 86.69 87 ASP A CA 1
ATOM 693 C C . ASP A 1 87 ? -2.906 9.656 -47.608 1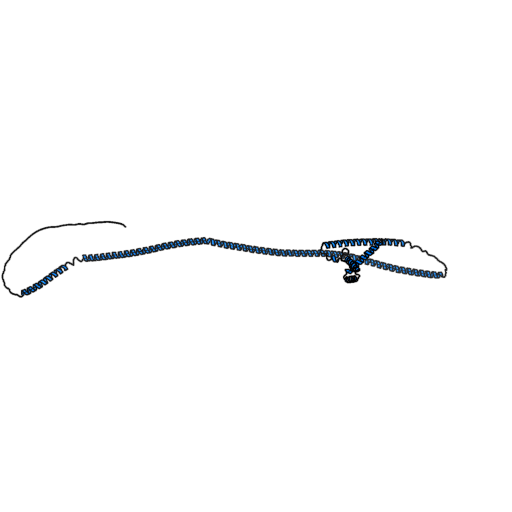.00 86.69 87 ASP A C 1
ATOM 695 O O . ASP A 1 87 ? -2.401 9.333 -48.685 1.00 86.69 87 ASP A O 1
ATOM 699 N N . LEU A 1 88 ? -2.431 10.682 -46.898 1.00 84.44 88 LEU A N 1
ATOM 700 C CA . LEU A 1 88 ? -1.273 11.476 -47.315 1.00 84.44 88 LEU A CA 1
ATOM 701 C C . LEU A 1 88 ? 0.035 10.664 -47.260 1.00 84.44 88 LEU A C 1
ATOM 703 O O . LEU A 1 88 ? 0.843 10.749 -48.186 1.00 84.44 88 LEU A O 1
ATOM 707 N N . ILE A 1 89 ? 0.227 9.810 -46.248 1.00 86.38 89 ILE A N 1
ATOM 708 C CA . ILE A 1 89 ? 1.368 8.877 -46.182 1.00 86.38 89 ILE A CA 1
ATOM 709 C C . ILE A 1 89 ? 1.304 7.849 -47.321 1.00 86.38 89 ILE A C 1
ATOM 711 O O . ILE A 1 89 ? 2.321 7.595 -47.974 1.00 86.38 89 ILE A O 1
ATOM 715 N N . ASN A 1 90 ? 0.126 7.285 -47.603 1.00 90.12 90 ASN A N 1
ATOM 716 C CA . ASN A 1 90 ? -0.077 6.354 -48.716 1.00 90.12 90 ASN A CA 1
ATOM 717 C C . ASN A 1 90 ? 0.224 7.026 -50.067 1.00 90.12 90 ASN A C 1
ATOM 719 O O . ASN A 1 90 ? 0.945 6.464 -50.893 1.00 90.12 90 ASN A O 1
ATOM 723 N N . ARG A 1 91 ? -0.271 8.253 -50.272 1.00 87.69 91 ARG A N 1
ATOM 724 C CA . ARG A 1 91 ? -0.044 9.075 -51.470 1.00 87.69 91 ARG A CA 1
ATOM 725 C C . ARG A 1 91 ? 1.447 9.337 -51.703 1.00 87.69 91 ARG A C 1
ATOM 727 O O . ARG A 1 91 ? 1.969 8.928 -52.736 1.00 87.69 91 ARG A O 1
ATOM 734 N N . LEU A 1 92 ? 2.148 9.894 -50.711 1.00 84.69 92 LEU A N 1
ATOM 735 C CA . LEU A 1 92 ? 3.590 10.172 -50.789 1.00 84.69 92 LEU A CA 1
ATOM 736 C C . LEU A 1 92 ? 4.429 8.899 -50.988 1.00 84.69 92 LEU A C 1
ATOM 738 O O . LEU A 1 92 ? 5.449 8.927 -51.675 1.00 84.69 92 LEU A O 1
ATOM 742 N N . THR A 1 93 ? 4.003 7.766 -50.421 1.00 90.44 93 THR A N 1
ATOM 743 C CA . THR A 1 93 ? 4.657 6.463 -50.635 1.00 90.44 93 THR A CA 1
ATOM 744 C C . THR A 1 93 ? 4.515 6.009 -52.091 1.00 90.44 93 THR A C 1
ATOM 746 O O . THR A 1 93 ? 5.508 5.637 -52.716 1.00 90.44 93 THR A O 1
ATOM 749 N N . ASN A 1 94 ? 3.313 6.114 -52.663 1.00 92.75 94 ASN A N 1
ATOM 750 C CA . ASN A 1 94 ? 3.053 5.777 -54.064 1.00 92.75 94 ASN A CA 1
ATOM 751 C C . ASN A 1 94 ? 3.771 6.725 -55.043 1.00 92.75 94 ASN A C 1
ATOM 753 O O . ASN A 1 94 ? 4.249 6.278 -56.085 1.00 92.75 94 ASN A O 1
ATOM 757 N N . GLU A 1 95 ? 3.854 8.021 -54.737 1.00 87.69 95 GLU A N 1
ATOM 758 C CA . GLU A 1 95 ? 4.587 9.016 -55.537 1.00 87.69 95 GLU A CA 1
ATOM 759 C C . GLU A 1 95 ? 6.100 8.762 -55.502 1.00 87.69 95 GLU A C 1
ATOM 761 O O . GLU A 1 95 ? 6.744 8.717 -56.552 1.00 87.69 95 GLU A O 1
ATOM 766 N N . ARG A 1 96 ? 6.665 8.498 -54.313 1.00 91.62 96 ARG A N 1
ATOM 767 C CA . ARG A 1 96 ? 8.068 8.085 -54.141 1.00 91.62 96 ARG A CA 1
ATOM 768 C C . ARG A 1 96 ? 8.403 6.872 -55.005 1.00 91.62 96 ARG A C 1
ATOM 770 O O . ARG A 1 96 ? 9.440 6.871 -55.665 1.00 91.62 96 ARG A O 1
ATOM 777 N N . ASP A 1 97 ? 7.546 5.855 -55.010 1.00 93.44 97 ASP A N 1
ATOM 778 C CA . ASP A 1 97 ? 7.818 4.603 -55.721 1.00 93.44 97 ASP A CA 1
ATOM 779 C C . ASP A 1 97 ? 7.668 4.755 -57.245 1.00 93.44 97 ASP A C 1
ATOM 781 O O . ASP A 1 97 ? 8.452 4.175 -57.999 1.00 93.44 97 ASP A O 1
ATOM 785 N N . GLN A 1 98 ? 6.767 5.626 -57.715 1.00 93.19 98 GLN A N 1
ATOM 786 C CA . GLN A 1 98 ? 6.700 6.043 -59.124 1.00 93.19 98 GLN A CA 1
ATOM 787 C C . GLN A 1 98 ? 7.950 6.823 -59.562 1.00 93.19 98 GLN A C 1
ATOM 789 O O . GLN A 1 98 ? 8.521 6.535 -60.617 1.00 93.19 98 GLN A O 1
ATOM 794 N N . LEU A 1 99 ? 8.416 7.779 -58.750 1.00 87.94 99 LEU A N 1
ATOM 795 C CA . LEU A 1 99 ? 9.646 8.532 -59.018 1.00 87.94 99 LEU A CA 1
ATOM 796 C C . LEU A 1 99 ? 10.878 7.617 -59.014 1.00 87.94 99 LEU A C 1
ATOM 798 O O . LEU A 1 99 ? 11.729 7.730 -59.898 1.00 87.94 99 LEU A O 1
ATOM 802 N N . TYR A 1 100 ? 10.952 6.671 -58.075 1.00 90.56 100 TYR A N 1
ATOM 803 C CA . TYR A 1 100 ? 12.015 5.668 -58.021 1.00 90.56 100 TYR A CA 1
ATOM 804 C C . TYR A 1 100 ? 12.026 4.791 -59.278 1.00 90.56 100 TYR A C 1
ATOM 806 O O . TYR A 1 100 ? 13.078 4.633 -59.901 1.00 90.56 100 TYR A O 1
ATOM 814 N N . GLN A 1 101 ? 10.861 4.295 -59.714 1.00 92.06 101 GLN A N 1
ATOM 815 C CA . GLN A 1 101 ? 10.747 3.545 -60.966 1.00 92.06 101 GLN A CA 1
ATOM 816 C C . GLN A 1 101 ? 11.206 4.383 -62.166 1.00 92.06 101 GLN A C 1
ATOM 818 O O . GLN A 1 101 ? 12.008 3.900 -62.964 1.00 92.06 101 GLN A O 1
ATOM 823 N N . ARG A 1 102 ? 10.805 5.659 -62.269 1.00 90.50 102 ARG A N 1
ATOM 824 C CA . ARG A 1 102 ? 11.236 6.509 -63.392 1.00 90.50 102 ARG A CA 1
ATOM 825 C C . ARG A 1 102 ? 12.747 6.774 -63.393 1.00 90.50 102 ARG A C 1
ATOM 827 O O . ARG A 1 102 ? 13.339 6.872 -64.468 1.00 90.50 102 ARG A O 1
ATOM 834 N N . VAL A 1 103 ? 13.388 6.850 -62.223 1.00 91.38 103 VAL A N 1
ATOM 835 C CA . VAL A 1 103 ? 14.858 6.930 -62.103 1.00 91.38 103 VAL A CA 1
ATOM 836 C C . VAL A 1 103 ? 15.532 5.630 -62.562 1.00 91.38 103 VAL A C 1
ATOM 838 O O . VAL A 1 103 ? 16.560 5.694 -63.242 1.00 91.38 103 VAL A O 1
ATOM 841 N N . VAL A 1 104 ? 14.958 4.460 -62.256 1.00 92.19 104 VAL A N 1
ATOM 842 C CA . VAL A 1 104 ? 15.428 3.165 -62.784 1.00 92.19 104 VAL A CA 1
ATOM 843 C C . VAL A 1 104 ? 15.293 3.121 -64.310 1.00 92.19 104 VAL A C 1
ATOM 845 O O . VAL A 1 104 ? 16.279 2.828 -64.987 1.00 92.19 104 VAL A O 1
ATOM 848 N N . ASP A 1 105 ? 14.135 3.496 -64.860 1.00 91.75 105 ASP A N 1
ATOM 849 C CA . ASP A 1 105 ? 13.890 3.526 -66.310 1.00 91.75 105 ASP A CA 1
ATOM 850 C C . ASP A 1 105 ? 14.917 4.413 -67.037 1.00 91.75 105 ASP A C 1
ATOM 852 O O . ASP A 1 105 ? 15.585 3.961 -67.968 1.00 91.75 105 ASP A O 1
ATOM 856 N N . LEU A 1 106 ? 15.110 5.652 -66.565 1.00 91.38 106 LEU A N 1
ATOM 857 C CA . LEU A 1 106 ? 16.098 6.597 -67.103 1.00 91.38 106 LEU A CA 1
ATOM 858 C C . LEU A 1 106 ? 17.539 6.070 -66.995 1.00 91.38 106 LEU A C 1
ATOM 860 O O . LEU A 1 106 ? 18.352 6.290 -67.895 1.00 91.38 106 LEU A O 1
ATOM 864 N N . SER A 1 107 ? 17.865 5.345 -65.922 1.00 87.75 107 SER A N 1
ATOM 865 C CA . SER A 1 107 ? 19.185 4.722 -65.752 1.00 87.75 107 SER A CA 1
ATOM 866 C C . SER A 1 107 ? 19.416 3.604 -66.777 1.00 87.75 107 SER A C 1
ATOM 868 O O . SER A 1 107 ? 20.512 3.487 -67.332 1.00 87.75 107 SER A O 1
ATOM 870 N N . CYS A 1 108 ? 18.380 2.822 -67.091 1.00 88.81 108 CYS A N 1
ATOM 871 C CA . CYS A 1 108 ? 18.410 1.824 -68.160 1.00 88.81 108 CYS A CA 1
ATOM 872 C C . CYS A 1 108 ? 18.477 2.460 -69.562 1.00 88.81 108 CYS A C 1
ATOM 874 O O . CYS A 1 108 ? 19.243 1.980 -70.403 1.00 88.81 108 CYS A O 1
ATOM 876 N N . GLU A 1 109 ? 17.746 3.555 -69.807 1.00 90.81 109 GLU A N 1
ATOM 877 C CA . GLU A 1 109 ? 17.837 4.351 -71.043 1.00 90.81 109 GLU A CA 1
ATOM 878 C C . GLU A 1 109 ? 19.286 4.844 -71.272 1.00 90.81 109 GLU A C 1
ATOM 880 O O . GLU A 1 109 ? 19.863 4.593 -72.335 1.00 90.81 109 GLU A O 1
ATOM 885 N N . MET A 1 110 ? 19.926 5.451 -70.261 1.00 88.06 110 MET A N 1
ATOM 886 C CA . MET A 1 110 ? 21.326 5.907 -70.349 1.00 88.06 110 MET A CA 1
ATOM 887 C C . MET A 1 110 ? 22.329 4.766 -70.552 1.00 88.06 110 MET A C 1
ATOM 889 O O . MET A 1 110 ? 23.269 4.903 -71.341 1.00 88.06 110 MET A O 1
ATOM 893 N N . LEU A 1 111 ? 22.156 3.636 -69.859 1.00 87.50 111 LEU A N 1
ATOM 894 C CA . LEU A 1 111 ? 23.036 2.474 -70.009 1.00 87.50 111 LEU A CA 1
ATOM 895 C C . LEU A 1 111 ? 22.983 1.918 -71.442 1.00 87.50 111 LEU A C 1
ATOM 897 O O . LEU A 1 111 ? 24.028 1.632 -72.028 1.00 87.50 111 LEU A O 1
ATOM 901 N N . SER A 1 112 ? 21.786 1.837 -72.029 1.00 85.31 112 SER A N 1
ATOM 902 C CA . SER A 1 112 ? 21.584 1.408 -73.419 1.00 85.31 112 SER A CA 1
ATOM 903 C C . SER A 1 112 ? 22.317 2.321 -74.414 1.00 85.31 112 SER A C 1
ATOM 905 O O . SER A 1 112 ? 23.099 1.844 -75.242 1.00 85.31 112 SER A O 1
ATOM 907 N N . LEU A 1 113 ? 22.162 3.643 -74.271 1.00 87.12 113 LEU A N 1
ATOM 908 C CA . LEU A 1 113 ? 22.851 4.642 -75.102 1.00 87.12 113 LEU A CA 1
ATOM 909 C C . LEU A 1 113 ? 24.383 4.581 -74.949 1.00 87.12 113 LEU A C 1
ATOM 911 O O . LEU A 1 113 ? 25.115 4.726 -75.929 1.00 87.12 113 LEU A O 1
ATOM 915 N N . THR A 1 114 ? 24.875 4.312 -73.738 1.00 82.06 114 THR A N 1
ATOM 916 C CA . THR A 1 114 ? 26.314 4.202 -73.435 1.00 82.06 114 THR A CA 1
ATOM 917 C C . THR A 1 114 ? 26.938 2.965 -74.091 1.00 82.06 114 THR A C 1
ATOM 919 O O . THR A 1 114 ? 28.036 3.037 -74.647 1.00 82.06 114 THR A O 1
ATOM 922 N N . ILE A 1 115 ? 26.228 1.832 -74.086 1.00 80.38 115 ILE A N 1
ATOM 923 C CA . ILE A 1 115 ? 26.654 0.607 -74.781 1.00 80.38 115 ILE A CA 1
ATOM 924 C C . ILE A 1 115 ? 26.694 0.846 -76.297 1.00 80.38 115 ILE A C 1
ATOM 926 O O . ILE A 1 115 ? 27.678 0.483 -76.945 1.00 80.38 115 ILE A O 1
ATOM 930 N N . GLN A 1 116 ? 25.678 1.512 -76.857 1.00 74.75 116 GLN A N 1
ATOM 931 C CA . GLN A 1 116 ? 25.653 1.860 -78.281 1.00 74.75 116 GLN A CA 1
ATOM 932 C C . GLN A 1 116 ? 26.844 2.749 -78.671 1.00 74.75 116 GLN A C 1
ATOM 934 O O . GLN A 1 116 ? 27.564 2.403 -79.606 1.00 74.75 116 GLN A O 1
ATOM 939 N N . ALA A 1 117 ? 27.125 3.824 -77.927 1.00 73.69 117 ALA A N 1
ATOM 940 C CA . ALA A 1 117 ? 28.243 4.732 -78.215 1.00 73.69 117 ALA A CA 1
ATOM 941 C C . ALA A 1 117 ? 29.619 4.030 -78.246 1.00 73.69 117 ALA A C 1
ATOM 943 O O . ALA A 1 117 ? 30.443 4.297 -79.126 1.00 73.69 117 ALA A O 1
ATOM 944 N N . ASN A 1 118 ? 29.853 3.084 -77.331 1.00 66.06 118 ASN A N 1
ATOM 945 C CA . ASN A 1 118 ? 31.111 2.337 -77.274 1.00 66.06 118 ASN A CA 1
ATOM 946 C C . ASN A 1 118 ? 31.314 1.407 -78.484 1.00 66.06 118 ASN A C 1
ATOM 948 O O . ASN A 1 118 ? 32.444 1.268 -78.951 1.00 66.06 118 ASN A O 1
ATOM 952 N N . THR A 1 119 ? 30.251 0.808 -79.037 1.00 59.69 119 THR A N 1
ATOM 953 C CA . THR A 1 119 ? 30.384 -0.086 -80.208 1.00 59.69 119 THR A CA 1
ATOM 954 C C . THR A 1 119 ? 30.836 0.628 -81.484 1.00 59.69 119 THR A C 1
ATOM 956 O O . THR A 1 119 ? 31.629 0.066 -82.233 1.00 59.69 119 THR A O 1
ATOM 959 N N . VAL A 1 120 ? 30.428 1.884 -81.711 1.00 57.84 120 VAL A N 1
ATOM 960 C CA . VAL A 1 120 ? 30.818 2.649 -82.919 1.00 57.84 120 VAL A CA 1
ATOM 961 C C . VAL A 1 120 ? 32.296 3.073 -82.906 1.00 57.84 120 VAL A C 1
ATOM 963 O O . VAL A 1 120 ? 32.851 3.458 -83.933 1.00 57.84 120 VAL A O 1
ATOM 966 N N . SER A 1 121 ? 32.949 3.016 -81.742 1.00 54.16 121 SER A N 1
ATOM 967 C CA . SER A 1 121 ? 34.289 3.578 -81.528 1.00 54.16 121 SER A CA 1
ATOM 968 C C . SER A 1 121 ? 35.440 2.630 -81.904 1.00 54.16 121 SER A C 1
ATOM 970 O O . SER A 1 121 ? 36.598 3.045 -81.885 1.00 54.16 121 SER A O 1
ATOM 972 N N . PHE A 1 122 ? 35.157 1.364 -82.237 1.00 50.16 122 PHE A N 1
ATOM 973 C CA . PHE A 1 122 ? 36.189 0.336 -82.444 1.00 50.16 122 PHE A CA 1
ATOM 974 C C . PHE A 1 122 ? 36.693 0.226 -83.901 1.00 50.16 122 PHE A C 1
ATOM 976 O O . PHE A 1 122 ? 37.840 -0.155 -84.121 1.00 50.16 122 PHE A O 1
ATOM 983 N N . ASP A 1 123 ? 35.886 0.621 -84.894 1.00 43.97 123 ASP A N 1
ATOM 984 C CA . ASP A 1 123 ? 36.135 0.327 -86.321 1.00 43.97 123 ASP A CA 1
ATOM 985 C C . ASP A 1 123 ? 37.090 1.298 -87.059 1.00 43.97 123 ASP A C 1
ATOM 987 O O . ASP A 1 123 ? 37.419 1.074 -88.224 1.00 43.97 123 ASP A O 1
ATOM 991 N N . GLN A 1 124 ? 37.548 2.392 -86.435 1.00 47.56 124 GLN A N 1
ATOM 992 C CA . GLN A 1 124 ? 38.257 3.478 -87.150 1.00 47.56 124 GLN A CA 1
ATOM 993 C C . GLN A 1 124 ? 39.797 3.454 -87.056 1.00 47.56 124 GLN A C 1
ATOM 995 O O . GLN A 1 124 ? 40.468 4.288 -87.663 1.00 47.56 124 GLN A O 1
ATOM 1000 N N . SER A 1 125 ? 40.396 2.518 -86.317 1.00 40.47 125 SER A N 1
ATOM 1001 C CA . SER A 1 125 ? 41.797 2.598 -85.863 1.00 40.47 125 SER A CA 1
ATOM 1002 C C . SER A 1 125 ? 42.808 1.770 -86.682 1.00 40.47 125 SER A C 1
ATOM 1004 O O . SER A 1 125 ? 43.750 1.203 -86.130 1.00 40.47 125 SER A O 1
ATOM 1006 N N . SER A 1 126 ? 42.655 1.673 -88.011 1.00 42.09 126 SER A N 1
ATOM 1007 C CA . SER A 1 126 ? 43.567 0.873 -88.861 1.00 42.09 126 SER A CA 1
ATOM 1008 C C . SER A 1 126 ? 43.701 1.358 -90.315 1.00 42.09 126 SER A C 1
ATOM 1010 O O . SER A 1 126 ? 43.150 0.737 -91.218 1.00 42.09 126 SER A O 1
ATOM 1012 N N . ASN A 1 127 ? 44.470 2.435 -90.561 1.00 38.03 127 ASN A N 1
ATOM 1013 C CA . ASN A 1 127 ? 45.206 2.661 -91.827 1.00 38.03 127 ASN A CA 1
ATOM 1014 C C . ASN A 1 127 ? 46.079 3.938 -91.819 1.00 38.03 127 ASN A C 1
ATOM 1016 O O . ASN A 1 127 ? 45.556 5.048 -91.806 1.00 38.03 127 ASN A O 1
ATOM 1020 N N . SER A 1 128 ? 47.404 3.798 -91.945 1.00 35.06 128 SER A N 1
ATOM 1021 C CA . SER A 1 128 ? 48.256 4.694 -92.758 1.00 35.06 128 SER A CA 1
ATOM 1022 C C . SER A 1 128 ? 49.657 4.087 -92.929 1.00 35.06 128 SER A C 1
ATOM 1024 O O . SER A 1 128 ? 50.269 3.623 -91.969 1.00 35.06 128 SER A O 1
ATOM 1026 N N . SER A 1 129 ? 50.150 4.045 -94.169 1.00 36.59 129 SER A N 1
ATOM 1027 C CA . SER A 1 129 ? 51.391 3.343 -94.539 1.00 36.59 129 SER A CA 1
ATOM 1028 C C . SER A 1 129 ? 52.573 4.295 -94.721 1.00 36.59 129 SER A C 1
ATOM 1030 O O . SER A 1 129 ? 52.400 5.457 -95.085 1.00 36.59 129 SER A O 1
ATOM 1032 N N . LEU A 1 130 ? 53.791 3.776 -94.538 1.00 41.88 130 LEU A N 1
ATOM 1033 C CA . LEU A 1 130 ? 55.028 4.51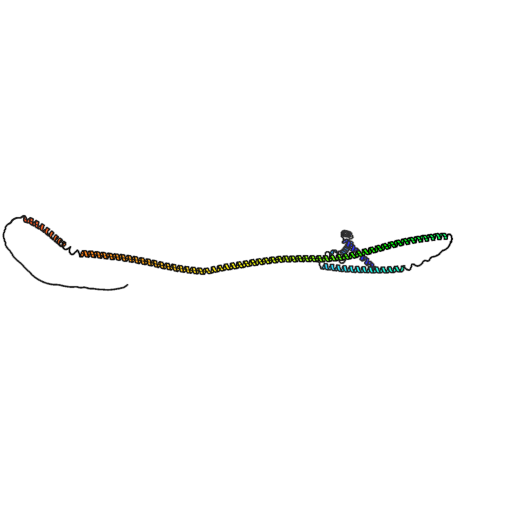3 -94.801 1.00 41.88 130 LEU A CA 1
ATOM 1034 C C . LEU A 1 130 ? 55.182 4.839 -96.298 1.00 41.88 130 LEU A C 1
ATOM 1036 O O . LEU A 1 130 ? 54.817 4.034 -97.157 1.00 41.88 130 LEU A O 1
ATOM 1040 N N . GLN A 1 131 ? 55.829 5.965 -96.607 1.00 35.62 131 GLN A N 1
ATOM 1041 C CA . GLN A 1 131 ? 56.391 6.242 -97.931 1.00 35.62 131 GLN A CA 1
ATOM 1042 C C . GLN A 1 131 ? 57.870 6.626 -97.843 1.00 35.62 131 GLN A C 1
ATOM 1044 O O . GLN A 1 131 ? 58.369 7.046 -96.803 1.00 35.62 131 GLN A O 1
ATOM 1049 N N . ASN A 1 132 ? 58.568 6.412 -98.954 1.00 39.47 132 ASN A N 1
ATOM 1050 C CA . ASN A 1 132 ? 60.020 6.360 -99.053 1.00 39.47 132 ASN A CA 1
ATOM 1051 C C . ASN A 1 132 ? 60.468 7.348 -100.142 1.00 39.47 132 ASN A C 1
ATOM 1053 O O . ASN A 1 132 ? 59.969 7.257 -101.265 1.00 39.47 132 ASN A O 1
ATOM 1057 N N . THR A 1 133 ? 61.407 8.255 -99.860 1.00 38.12 133 THR A N 1
ATOM 1058 C CA . THR A 1 133 ? 62.029 9.113 -100.887 1.00 38.12 133 THR A CA 1
ATOM 1059 C C . THR A 1 133 ? 63.544 9.204 -100.704 1.00 38.12 133 THR A C 1
ATOM 1061 O O . THR A 1 133 ? 64.062 9.619 -99.673 1.00 38.12 133 THR A O 1
ATOM 1064 N N . SER A 1 134 ? 64.262 8.807 -101.754 1.00 43.06 134 SER A N 1
ATOM 1065 C CA . SER A 1 134 ? 65.704 9.016 -101.935 1.00 43.06 134 SER A CA 1
ATOM 1066 C C . SER A 1 134 ? 65.947 10.307 -102.728 1.00 43.06 134 SER A C 1
ATOM 1068 O O . SER A 1 134 ? 65.065 10.671 -103.504 1.00 43.06 134 SER A O 1
ATOM 1070 N N . VAL A 1 135 ? 67.123 10.948 -102.571 1.00 44.28 135 VAL A N 1
ATOM 1071 C CA . VAL A 1 135 ? 67.960 11.608 -103.619 1.00 44.28 135 VAL A CA 1
ATOM 1072 C C . VAL A 1 135 ? 68.904 12.659 -102.995 1.00 44.28 135 VAL A C 1
ATOM 1074 O O . VAL A 1 135 ? 68.396 13.619 -102.428 1.00 44.28 135 VAL A O 1
ATOM 1077 N N . ASN A 1 136 ? 70.233 12.516 -103.224 1.00 45.06 136 ASN A N 1
ATOM 1078 C CA . ASN A 1 136 ? 71.389 13.435 -102.954 1.00 45.06 136 ASN A CA 1
ATOM 1079 C C . ASN A 1 136 ? 72.471 12.938 -101.955 1.00 45.06 136 ASN A C 1
ATOM 1081 O O . ASN A 1 136 ? 72.727 13.513 -100.900 1.00 45.06 136 ASN A O 1
ATOM 1085 N N . HIS A 1 137 ? 73.202 11.890 -102.345 1.00 51.44 137 HIS A N 1
ATOM 1086 C CA . HIS A 1 137 ? 73.948 10.977 -101.460 1.00 51.44 137 HIS A CA 1
ATOM 1087 C C . HIS A 1 137 ? 75.275 11.458 -100.803 1.00 51.44 137 HIS A C 1
ATOM 1089 O O . HIS A 1 137 ? 76.018 10.615 -100.298 1.00 51.44 137 HIS A O 1
ATOM 1095 N N . CYS A 1 138 ? 75.596 12.761 -100.780 1.00 51.16 138 CYS A N 1
ATOM 1096 C CA . CYS A 1 138 ? 76.798 13.286 -100.096 1.00 51.16 138 CYS A CA 1
ATOM 1097 C C . CYS A 1 138 ? 76.444 14.235 -98.941 1.00 51.16 138 CYS A C 1
ATOM 1099 O O . CYS A 1 138 ? 76.546 13.835 -97.784 1.00 51.16 138 CYS A O 1
ATOM 1101 N N . ASP A 1 139 ? 75.931 15.436 -99.220 1.00 50.62 139 ASP A N 1
ATOM 1102 C CA . ASP A 1 139 ? 75.550 16.392 -98.168 1.00 50.62 139 ASP A CA 1
ATOM 1103 C C . ASP A 1 139 ? 74.389 15.873 -97.308 1.00 50.62 139 ASP A C 1
ATOM 1105 O O . ASP A 1 139 ? 74.404 16.015 -96.083 1.00 50.62 139 ASP A O 1
ATOM 1109 N N . GLN A 1 140 ? 73.444 15.131 -97.906 1.00 55.88 140 GLN A N 1
ATOM 1110 C CA . GLN A 1 140 ? 72.438 14.418 -97.118 1.00 55.88 140 GLN A CA 1
ATOM 1111 C C . GLN A 1 140 ? 73.037 13.336 -96.227 1.00 55.88 140 GLN A C 1
ATOM 1113 O O . GLN A 1 140 ? 72.442 13.015 -95.213 1.00 55.88 140 GLN A O 1
ATOM 1118 N N . LYS A 1 141 ? 74.202 12.758 -96.540 1.00 59.75 141 LYS A N 1
ATOM 1119 C CA . LYS A 1 141 ? 74.820 11.776 -95.639 1.00 59.75 141 LYS A CA 1
ATOM 1120 C C . LYS A 1 141 ? 75.253 12.428 -94.322 1.00 59.75 141 LYS A C 1
ATOM 1122 O O . LYS A 1 141 ? 75.260 11.747 -93.303 1.00 59.75 141 LYS A O 1
ATOM 1127 N N . SER A 1 142 ? 75.557 13.729 -94.338 1.00 65.56 142 SER A N 1
ATOM 1128 C CA . SER A 1 142 ? 75.735 14.542 -93.130 1.00 65.56 142 SER A CA 1
ATOM 1129 C C . SER A 1 142 ? 74.384 14.853 -92.472 1.00 65.56 142 SER A C 1
ATOM 1131 O O . SER A 1 142 ? 74.204 14.574 -91.288 1.00 65.56 142 SER A O 1
ATOM 1133 N N . HIS A 1 143 ? 73.402 15.325 -93.252 1.00 76.88 143 HIS A N 1
ATOM 1134 C CA . HIS A 1 143 ? 72.044 15.640 -92.777 1.00 76.88 143 HIS A CA 1
ATOM 1135 C C . HIS A 1 143 ? 71.374 14.441 -92.081 1.00 76.88 143 HIS A C 1
ATOM 1137 O O . HIS A 1 143 ? 71.025 14.532 -90.910 1.00 76.88 143 HIS A O 1
ATOM 1143 N N . TYR A 1 144 ? 71.330 13.279 -92.737 1.00 79.81 144 TYR A N 1
ATOM 1144 C CA . TYR A 1 144 ? 70.836 12.015 -92.192 1.00 79.81 144 TYR A CA 1
ATOM 1145 C C . TYR A 1 144 ? 71.632 11.533 -90.970 1.00 79.81 144 TYR A C 1
ATOM 1147 O O . TYR A 1 144 ? 71.077 10.817 -90.142 1.00 79.81 144 TYR A O 1
ATOM 1155 N N . LEU A 1 145 ? 72.913 11.901 -90.814 1.00 83.06 145 LEU A N 1
ATOM 1156 C CA . LEU A 1 145 ? 73.674 11.586 -89.598 1.00 83.06 145 LEU A CA 1
ATOM 1157 C C . LEU A 1 145 ? 73.208 12.439 -88.412 1.00 83.06 145 LEU A C 1
ATOM 1159 O O . LEU A 1 145 ? 73.089 11.922 -87.301 1.00 83.06 145 LEU A O 1
ATOM 1163 N N . VAL A 1 146 ? 72.928 13.723 -88.657 1.00 86.94 146 VAL A N 1
ATOM 1164 C CA . VAL A 1 146 ? 72.366 14.653 -87.667 1.00 86.94 146 VAL A CA 1
ATOM 1165 C C . VAL A 1 146 ? 70.927 14.262 -87.332 1.00 86.94 146 VAL A C 1
ATOM 1167 O O . VAL A 1 146 ? 70.609 14.103 -86.161 1.00 86.94 146 VAL A O 1
ATOM 1170 N N . GLU A 1 147 ? 70.085 13.979 -88.326 1.00 88.25 147 GLU A N 1
ATOM 1171 C CA . GLU A 1 147 ? 68.717 13.488 -88.117 1.00 88.25 147 GLU A CA 1
ATOM 1172 C C . GLU A 1 147 ? 68.695 12.150 -87.371 1.00 88.25 147 GLU A C 1
ATOM 1174 O O . GLU A 1 147 ? 67.883 11.971 -86.467 1.00 88.25 147 GLU A O 1
ATOM 1179 N N . LEU A 1 148 ? 69.609 11.221 -87.673 1.00 87.31 148 LEU A N 1
ATOM 1180 C CA . LEU A 1 148 ? 69.747 9.971 -86.921 1.00 87.31 148 LEU A CA 1
ATOM 1181 C C . LEU A 1 148 ? 70.214 10.224 -85.480 1.00 87.31 148 LEU A C 1
ATOM 1183 O O . LEU A 1 148 ? 69.749 9.543 -84.565 1.00 87.31 148 LEU A O 1
ATOM 1187 N N . ALA A 1 149 ? 71.099 11.197 -85.250 1.00 90.25 149 ALA A N 1
ATOM 1188 C CA . ALA A 1 149 ? 71.507 11.607 -83.907 1.00 90.25 149 ALA A CA 1
ATOM 1189 C C . ALA A 1 149 ? 70.355 12.272 -83.132 1.00 90.25 149 ALA A C 1
ATOM 1191 O O . ALA A 1 149 ? 70.181 11.978 -81.949 1.00 90.25 149 ALA A O 1
ATOM 1192 N N . ASP A 1 150 ? 69.523 13.077 -83.793 1.00 93.25 150 ASP A N 1
ATOM 1193 C CA . ASP A 1 150 ? 68.341 13.724 -83.217 1.00 93.25 150 ASP A CA 1
ATOM 1194 C C . ASP A 1 150 ? 67.198 12.744 -82.955 1.00 93.25 150 ASP A C 1
ATOM 1196 O O . ASP A 1 150 ? 66.551 12.813 -81.913 1.00 93.25 150 ASP A O 1
ATOM 1200 N N . VAL A 1 151 ? 66.953 11.786 -83.848 1.00 92.69 151 VAL A N 1
ATOM 1201 C CA . VAL A 1 151 ? 66.015 10.681 -83.601 1.00 92.69 151 VAL A CA 1
ATOM 1202 C C . VAL A 1 151 ? 66.521 9.816 -82.445 1.00 92.69 151 VAL A C 1
ATOM 1204 O O . VAL A 1 151 ? 65.737 9.438 -81.580 1.00 92.69 151 VAL A O 1
ATOM 1207 N N . LYS A 1 152 ? 67.833 9.569 -82.350 1.00 94.88 152 LYS A N 1
ATOM 1208 C CA . LYS A 1 152 ? 68.447 8.822 -81.240 1.00 94.88 152 LYS A CA 1
ATOM 1209 C C . LYS A 1 152 ? 68.454 9.599 -79.916 1.00 94.88 152 LYS A C 1
ATOM 1211 O O . LYS A 1 152 ? 68.357 8.975 -78.860 1.00 94.88 152 LYS A O 1
ATOM 1216 N N . SER A 1 153 ? 68.543 10.931 -79.939 1.00 95.12 153 SER A N 1
ATOM 1217 C CA . SER A 1 153 ? 68.435 11.774 -78.738 1.00 95.12 153 SER A CA 1
ATOM 1218 C C . SER A 1 153 ? 66.980 11.898 -78.271 1.00 95.12 153 SER A C 1
ATOM 1220 O O . SER A 1 153 ? 66.716 11.758 -77.078 1.00 95.12 153 SER A O 1
ATOM 1222 N N . LYS A 1 154 ? 66.025 12.037 -79.202 1.00 96.38 154 LYS A N 1
ATOM 1223 C CA . LYS A 1 154 ? 64.578 11.952 -78.939 1.00 96.38 154 LYS A CA 1
ATOM 1224 C C . LYS A 1 154 ? 64.191 10.584 -78.376 1.00 96.38 154 LYS A C 1
ATOM 1226 O O . LYS A 1 154 ? 63.498 10.545 -77.369 1.00 96.38 154 LYS A O 1
ATOM 1231 N N . LEU A 1 155 ? 64.688 9.485 -78.952 1.00 95.31 155 LEU A N 1
ATOM 1232 C CA . LEU A 1 155 ? 64.447 8.126 -78.451 1.00 95.31 155 LEU A CA 1
ATOM 1233 C C . LEU A 1 155 ? 64.943 7.959 -77.010 1.00 95.31 155 LEU A C 1
ATOM 1235 O O . LEU A 1 155 ? 64.190 7.485 -76.172 1.00 95.31 155 LEU A O 1
ATOM 1239 N N . ARG A 1 156 ? 66.168 8.408 -76.703 1.00 96.94 156 ARG A N 1
ATOM 1240 C CA . ARG A 1 156 ? 66.702 8.389 -75.330 1.00 96.94 156 ARG A CA 1
ATOM 1241 C C . ARG A 1 156 ? 65.864 9.216 -74.358 1.00 96.94 156 ARG A C 1
ATOM 1243 O O . ARG A 1 156 ? 65.634 8.764 -73.245 1.00 96.94 156 ARG A O 1
ATOM 1250 N N . ARG A 1 157 ? 65.393 10.397 -74.775 1.00 97.19 157 ARG A N 1
ATOM 1251 C CA . ARG A 1 157 ? 64.515 11.223 -73.936 1.00 97.19 157 ARG A CA 1
ATOM 1252 C C . ARG A 1 157 ? 63.178 10.527 -73.679 1.00 97.19 157 ARG A C 1
ATOM 1254 O O . ARG A 1 157 ? 62.777 10.439 -72.534 1.00 97.19 157 ARG A O 1
ATOM 1261 N N . LEU A 1 158 ? 62.551 9.955 -74.709 1.00 96.62 158 LEU A N 1
ATOM 1262 C CA . LEU A 1 158 ? 61.310 9.183 -74.570 1.00 96.62 158 LEU A CA 1
ATOM 1263 C C . LEU A 1 158 ? 61.490 7.916 -73.717 1.00 96.62 158 LEU A C 1
ATOM 1265 O O . LEU A 1 158 ? 60.554 7.509 -73.041 1.00 96.62 158 LEU A O 1
ATOM 1269 N N . GLN A 1 159 ? 62.677 7.299 -73.723 1.00 97.31 159 GLN A N 1
ATOM 1270 C CA . GLN A 1 159 ? 63.015 6.188 -72.825 1.00 97.31 159 GLN A CA 1
ATOM 1271 C C . GLN A 1 159 ? 63.118 6.657 -71.367 1.00 97.31 159 GLN A C 1
ATOM 1273 O O . GLN A 1 159 ? 62.484 6.056 -70.509 1.00 97.31 159 GLN A O 1
ATOM 1278 N N . GLN A 1 160 ? 63.819 7.764 -71.100 1.00 97.31 160 GLN A N 1
ATOM 1279 C CA . GLN A 1 160 ? 63.889 8.354 -69.759 1.00 97.31 160 GLN A CA 1
ATOM 1280 C C . GLN A 1 160 ? 62.506 8.821 -69.267 1.00 97.31 160 GLN A C 1
ATOM 1282 O O . GLN A 1 160 ? 62.105 8.483 -68.161 1.00 97.31 160 GLN A O 1
ATOM 1287 N N . GLU A 1 161 ? 61.737 9.531 -70.099 1.00 97.25 161 GLU A N 1
ATOM 1288 C CA . GLU A 1 161 ? 60.364 9.951 -69.784 1.00 97.25 161 GLU A CA 1
ATOM 1289 C C . GLU A 1 161 ? 59.468 8.734 -69.477 1.00 97.25 161 GLU A C 1
ATOM 1291 O O . GLU A 1 161 ? 58.649 8.787 -68.561 1.00 97.25 161 GLU A O 1
ATOM 1296 N N . LEU A 1 162 ? 59.634 7.617 -70.197 1.00 96.56 162 LEU A N 1
ATOM 1297 C CA . LEU A 1 162 ? 58.926 6.363 -69.927 1.00 96.56 162 LEU A CA 1
ATOM 1298 C C . LEU A 1 162 ? 59.367 5.717 -68.603 1.00 96.56 162 LEU A C 1
ATOM 1300 O O . LEU A 1 162 ? 58.518 5.198 -67.881 1.00 96.56 162 LEU A O 1
ATOM 1304 N N . GLU A 1 163 ? 60.655 5.735 -68.269 1.00 97.50 163 GLU A N 1
ATOM 1305 C CA . GLU A 1 163 ? 61.182 5.245 -66.987 1.00 97.50 163 GLU A CA 1
ATOM 1306 C C . GLU A 1 163 ? 60.632 6.082 -65.815 1.00 97.50 163 GLU A C 1
ATOM 1308 O O . GLU A 1 163 ? 60.006 5.520 -64.916 1.00 97.50 163 GLU A O 1
ATOM 1313 N N . GLU A 1 164 ? 60.701 7.415 -65.901 1.00 97.81 164 GLU A N 1
ATOM 1314 C CA . GLU A 1 164 ? 60.113 8.355 -64.930 1.00 97.81 164 GLU A CA 1
ATOM 1315 C C . GLU A 1 164 ? 58.590 8.161 -64.772 1.00 97.81 164 GLU A C 1
ATOM 1317 O O . GLU A 1 164 ? 58.060 8.193 -63.660 1.00 97.81 164 GLU A O 1
ATOM 1322 N N . LYS A 1 165 ? 57.844 7.922 -65.866 1.00 97.50 165 LYS A N 1
ATOM 1323 C CA . LYS A 1 165 ? 56.405 7.608 -65.763 1.00 97.50 165 LYS A CA 1
ATOM 1324 C C . LYS A 1 165 ? 56.138 6.243 -65.139 1.00 97.50 165 LYS A C 1
ATOM 1326 O O . LYS A 1 165 ? 55.125 6.110 -64.456 1.00 97.50 165 LYS A O 1
ATOM 1331 N N . ASN A 1 166 ? 56.998 5.245 -65.337 1.00 97.38 166 ASN A N 1
ATOM 1332 C CA . ASN A 1 166 ? 56.840 3.947 -64.680 1.00 97.38 166 ASN A CA 1
ATOM 1333 C C . ASN A 1 166 ? 57.086 4.039 -63.166 1.00 97.38 166 ASN A C 1
ATOM 1335 O O . ASN A 1 166 ? 56.317 3.441 -62.415 1.00 97.38 166 ASN A O 1
ATOM 1339 N N . GLU A 1 167 ? 58.073 4.826 -62.728 1.00 97.75 167 GLU A N 1
ATOM 1340 C CA . GLU A 1 167 ? 58.358 5.081 -61.307 1.00 97.75 167 GLU A CA 1
ATOM 1341 C C . GLU A 1 167 ? 57.163 5.753 -60.604 1.00 97.75 167 GLU A C 1
ATOM 1343 O O . GLU A 1 167 ? 56.630 5.213 -59.630 1.00 97.75 167 GLU A O 1
ATOM 1348 N N . ILE A 1 168 ? 56.623 6.830 -61.188 1.00 97.81 168 ILE A N 1
ATOM 1349 C CA . ILE A 1 168 ? 55.399 7.498 -60.703 1.00 97.81 168 ILE A CA 1
ATOM 1350 C C . ILE A 1 168 ? 54.198 6.529 -60.685 1.00 97.81 168 ILE A C 1
ATOM 1352 O O . ILE A 1 168 ? 53.370 6.558 -59.775 1.00 97.81 168 ILE A O 1
ATOM 1356 N N . ILE A 1 169 ? 54.085 5.631 -61.671 1.00 97.75 169 ILE A N 1
ATOM 1357 C CA . ILE A 1 169 ? 53.033 4.601 -61.703 1.00 97.75 169 ILE A CA 1
ATOM 1358 C C . ILE A 1 169 ? 53.213 3.563 -60.581 1.00 97.75 169 ILE A C 1
ATOM 1360 O O . ILE A 1 169 ? 52.208 3.018 -60.117 1.00 97.75 169 ILE A O 1
ATOM 1364 N N . THR A 1 170 ? 54.435 3.266 -60.128 1.00 98.12 170 THR A N 1
ATOM 1365 C CA . THR A 1 170 ? 54.658 2.422 -58.940 1.00 98.12 170 THR A CA 1
ATOM 1366 C C . THR A 1 170 ? 54.325 3.149 -57.639 1.00 98.12 170 THR A C 1
ATOM 1368 O O . THR A 1 170 ? 53.543 2.604 -56.860 1.00 98.12 170 THR A O 1
ATOM 1371 N N . GLU A 1 171 ? 54.771 4.394 -57.448 1.00 98.19 171 GLU A N 1
ATOM 1372 C CA . GLU A 1 171 ? 54.418 5.205 -56.267 1.00 98.19 171 GLU A CA 1
ATOM 1373 C C . GLU A 1 171 ? 52.894 5.335 -56.101 1.00 98.19 171 GLU A C 1
ATOM 1375 O O . GLU A 1 171 ? 52.339 5.076 -55.032 1.00 98.19 171 GLU A O 1
ATOM 1380 N N . LEU A 1 172 ? 52.183 5.664 -57.187 1.00 97.88 172 LEU A N 1
ATOM 1381 C CA . LEU A 1 172 ? 50.725 5.798 -57.170 1.00 97.88 172 LEU A CA 1
ATOM 1382 C C . LEU A 1 172 ? 50.010 4.474 -56.857 1.00 97.88 172 LEU A C 1
ATOM 1384 O O . LEU A 1 172 ? 48.955 4.498 -56.224 1.00 97.88 172 LEU A O 1
ATOM 1388 N N . LYS A 1 173 ? 50.564 3.318 -57.250 1.00 98.25 173 LYS A N 1
ATOM 1389 C CA . LYS A 1 173 ? 50.013 2.002 -56.872 1.00 98.25 173 LYS A CA 1
ATOM 1390 C C . LYS A 1 173 ? 50.181 1.729 -55.381 1.00 98.25 173 LYS A C 1
ATOM 1392 O O . LYS A 1 173 ? 49.232 1.257 -54.760 1.00 98.25 173 LYS A O 1
ATOM 1397 N N . GLU A 1 174 ? 51.336 2.049 -54.803 1.00 98.25 174 GLU A N 1
ATOM 1398 C CA . GLU A 1 174 ? 51.577 1.879 -53.365 1.00 98.25 174 GLU A CA 1
ATOM 1399 C C . GLU A 1 174 ? 50.664 2.787 -52.533 1.00 98.25 174 GLU A C 1
ATOM 1401 O O . GLU A 1 174 ? 50.016 2.314 -51.598 1.00 98.25 174 GLU A O 1
ATOM 1406 N N . VAL A 1 175 ? 50.511 4.055 -52.927 1.00 98.31 175 VAL A N 1
ATOM 1407 C CA . VAL A 1 175 ? 49.560 4.990 -52.298 1.00 98.31 175 VAL A CA 1
ATOM 1408 C C . VAL A 1 175 ? 48.114 4.491 -52.429 1.00 98.31 175 VAL A C 1
ATOM 1410 O O . VAL A 1 175 ? 47.337 4.596 -51.479 1.00 98.31 175 VAL A O 1
ATOM 1413 N N . ILE A 1 176 ? 47.726 3.910 -53.568 1.00 98.12 176 ILE A N 1
ATOM 1414 C CA . ILE A 1 176 ? 46.400 3.293 -53.738 1.00 98.12 176 ILE A CA 1
ATOM 1415 C C . ILE A 1 176 ? 46.213 2.092 -52.795 1.00 98.12 176 ILE A C 1
ATOM 1417 O O . ILE A 1 176 ? 45.141 1.963 -52.203 1.00 98.12 176 ILE A O 1
ATOM 1421 N N . GLU A 1 177 ? 47.219 1.234 -52.609 1.00 98.25 177 GLU A N 1
ATOM 1422 C CA . GLU A 1 177 ? 47.100 0.067 -51.723 1.00 98.25 177 GLU A CA 1
ATOM 1423 C C . GLU A 1 177 ? 47.050 0.463 -50.239 1.00 98.25 177 GLU A C 1
ATOM 1425 O O . GLU A 1 177 ? 46.180 -0.011 -49.507 1.00 98.25 177 GLU A O 1
ATOM 1430 N N . GLN A 1 178 ? 47.880 1.421 -49.815 1.00 98.31 178 GLN A N 1
ATOM 1431 C CA . GLN A 1 178 ? 47.827 2.000 -48.465 1.00 98.31 178 GLN A CA 1
ATOM 1432 C C . GLN A 1 178 ? 46.452 2.626 -48.169 1.00 98.31 178 GLN A C 1
ATOM 1434 O O . GLN A 1 178 ? 45.891 2.426 -47.088 1.00 98.31 178 GLN A O 1
ATOM 1439 N N . ASN A 1 179 ? 45.857 3.322 -49.145 1.00 98.19 179 ASN A N 1
ATOM 1440 C CA . ASN A 1 179 ? 44.508 3.877 -49.016 1.00 98.19 179 ASN A CA 1
ATOM 1441 C C . ASN A 1 179 ? 43.420 2.791 -48.928 1.00 98.19 179 ASN A C 1
ATOM 1443 O O . ASN A 1 179 ? 42.471 2.954 -48.158 1.00 98.19 179 ASN A O 1
ATOM 1447 N N . LYS A 1 180 ? 43.547 1.662 -49.646 1.00 98.38 180 LYS A N 1
ATOM 1448 C CA . LYS A 1 180 ? 42.635 0.510 -49.482 1.00 98.38 180 LYS A CA 1
ATOM 1449 C C . LYS A 1 180 ? 42.758 -0.115 -48.096 1.00 98.38 180 LYS A C 1
ATOM 1451 O O . LYS A 1 180 ? 41.740 -0.439 -47.492 1.00 98.38 180 LYS A O 1
ATOM 1456 N N . GLU A 1 181 ? 43.976 -0.286 -47.582 1.00 98.44 181 GLU A N 1
ATOM 1457 C CA . GLU A 1 181 ? 44.190 -0.780 -46.219 1.00 98.44 181 GLU A CA 1
ATOM 1458 C C . GLU A 1 181 ? 43.534 0.130 -45.179 1.00 98.44 181 GLU A C 1
ATOM 1460 O O . GLU A 1 181 ? 42.841 -0.361 -44.287 1.00 98.44 181 GLU A O 1
ATOM 1465 N N . PHE A 1 182 ? 43.730 1.445 -45.294 1.00 98.44 182 PHE A N 1
ATOM 1466 C CA . PHE A 1 182 ? 43.122 2.421 -44.393 1.00 98.44 182 PHE A CA 1
ATOM 1467 C C . PHE A 1 182 ? 41.589 2.413 -44.490 1.00 98.44 182 PHE A C 1
ATOM 1469 O O . PHE A 1 182 ? 40.911 2.360 -43.467 1.00 98.44 182 PHE A O 1
ATOM 1476 N N . TYR A 1 183 ? 41.037 2.368 -45.707 1.00 98.25 183 TYR A N 1
ATOM 1477 C CA . TYR A 1 183 ? 39.597 2.231 -45.934 1.00 98.25 183 TYR A CA 1
ATOM 1478 C C . TYR A 1 183 ? 39.028 0.943 -45.318 1.00 98.25 183 TYR A C 1
ATOM 1480 O O . TYR A 1 183 ? 37.978 0.977 -44.679 1.00 98.25 183 TYR A O 1
ATOM 1488 N N . ASN A 1 184 ? 39.722 -0.190 -45.465 1.00 98.25 184 ASN A N 1
ATOM 1489 C CA . ASN A 1 184 ? 39.289 -1.466 -44.895 1.00 98.25 184 ASN A CA 1
ATOM 1490 C C . ASN A 1 184 ? 39.329 -1.466 -43.359 1.00 98.25 184 ASN A C 1
ATOM 1492 O O . ASN A 1 184 ? 38.418 -2.024 -42.751 1.00 98.25 184 ASN A O 1
ATOM 1496 N N . LYS A 1 185 ? 40.325 -0.811 -42.743 1.00 98.56 185 LYS A N 1
ATOM 1497 C CA . LYS A 1 185 ? 40.392 -0.589 -41.285 1.00 98.56 185 LYS A CA 1
ATOM 1498 C C . LYS A 1 185 ? 39.209 0.271 -40.826 1.00 98.56 185 LYS A C 1
ATOM 1500 O O . LYS A 1 185 ? 38.354 -0.224 -40.106 1.00 98.56 185 LYS A O 1
ATOM 1505 N N . LEU A 1 186 ? 39.035 1.466 -41.394 1.00 98.38 186 LEU A N 1
ATOM 1506 C CA . LEU A 1 186 ? 37.925 2.369 -41.055 1.00 98.38 186 LEU A CA 1
ATOM 1507 C C . LEU A 1 186 ? 36.532 1.732 -41.265 1.00 98.38 186 LEU A C 1
ATOM 1509 O O . LEU A 1 186 ? 35.595 2.001 -40.513 1.00 98.38 186 LEU A O 1
ATOM 1513 N N . ARG A 1 187 ? 36.383 0.862 -42.272 1.00 98.38 187 ARG A N 1
ATOM 1514 C CA . ARG A 1 187 ? 35.162 0.077 -42.518 1.00 98.38 187 ARG A CA 1
ATOM 1515 C C . ARG A 1 187 ? 34.933 -1.017 -41.467 1.00 98.38 187 ARG A C 1
ATOM 1517 O O . ARG A 1 187 ? 33.778 -1.314 -41.164 1.00 98.38 187 ARG A O 1
ATOM 1524 N N . HIS A 1 188 ? 35.994 -1.617 -40.932 1.00 98.50 188 HIS A N 1
ATOM 1525 C CA . HIS A 1 188 ? 35.921 -2.572 -39.825 1.00 98.50 188 HIS A CA 1
ATOM 1526 C C . HIS A 1 188 ? 35.528 -1.857 -38.528 1.00 98.50 188 HIS A C 1
ATOM 1528 O O . HIS A 1 188 ? 34.537 -2.252 -37.914 1.00 98.50 188 HIS A O 1
ATOM 1534 N N . ASP A 1 189 ? 36.208 -0.759 -38.192 1.00 98.44 189 ASP A N 1
ATOM 1535 C CA . ASP A 1 189 ? 35.932 0.068 -37.011 1.00 98.44 189 ASP A CA 1
ATOM 1536 C C . ASP A 1 189 ? 34.471 0.565 -37.018 1.00 98.44 189 ASP A C 1
ATOM 1538 O O . ASP A 1 189 ? 33.761 0.511 -36.015 1.00 98.44 189 ASP A O 1
ATOM 1542 N N . ASN A 1 190 ? 33.968 0.993 -38.184 1.00 98.00 190 ASN A N 1
ATOM 1543 C CA . ASN A 1 190 ? 32.579 1.422 -38.352 1.00 98.00 190 ASN A CA 1
ATOM 1544 C C . ASN A 1 190 ? 31.558 0.287 -38.137 1.00 98.00 190 ASN A C 1
ATOM 1546 O O . ASN A 1 190 ? 30.465 0.536 -37.620 1.00 98.00 190 ASN A O 1
ATOM 1550 N N . LEU A 1 191 ? 31.899 -0.954 -38.501 1.00 98.44 191 LEU A N 1
ATOM 1551 C CA . LEU A 1 191 ? 31.061 -2.127 -38.244 1.00 98.44 191 LEU A CA 1
ATOM 1552 C C . LEU A 1 191 ? 31.033 -2.475 -36.749 1.00 98.44 191 LEU A C 1
ATOM 1554 O O . LEU A 1 191 ? 29.957 -2.767 -36.224 1.00 98.44 191 LEU A O 1
ATOM 1558 N N . GLU A 1 192 ? 32.174 -2.390 -36.062 1.00 98.56 192 GLU A N 1
ATOM 1559 C CA . GLU A 1 192 ? 32.266 -2.622 -34.615 1.00 98.56 192 GLU A CA 1
ATOM 1560 C C . GLU A 1 192 ? 31.488 -1.561 -33.829 1.00 98.56 192 GLU A C 1
ATOM 1562 O O . GLU A 1 192 ? 30.591 -1.916 -33.066 1.00 98.56 192 GLU A O 1
ATOM 1567 N N . LEU A 1 193 ? 31.687 -0.271 -34.121 1.00 98.50 193 LEU A N 1
ATOM 1568 C CA . LEU A 1 193 ? 30.897 0.827 -33.541 1.00 98.50 193 LEU A CA 1
ATOM 1569 C C . LEU A 1 193 ? 29.387 0.672 -33.810 1.00 98.50 193 LEU A C 1
ATOM 1571 O O . LEU A 1 193 ? 28.556 0.978 -32.953 1.00 98.50 193 LEU A O 1
ATOM 1575 N N . THR A 1 194 ? 29.006 0.149 -34.981 1.00 98.44 194 THR A N 1
ATOM 1576 C CA . THR A 1 194 ? 27.603 -0.166 -35.307 1.00 98.44 194 THR A CA 1
ATOM 1577 C C . THR A 1 194 ? 27.063 -1.338 -34.476 1.00 98.44 194 THR A C 1
ATOM 1579 O O . THR A 1 194 ? 25.870 -1.373 -34.164 1.00 98.44 194 THR A O 1
ATOM 1582 N N . GLN A 1 195 ? 27.907 -2.300 -34.099 1.00 98.56 195 GLN A N 1
ATOM 1583 C CA . GLN A 1 195 ? 27.544 -3.406 -33.213 1.00 98.56 195 GLN A CA 1
ATOM 1584 C C . GLN A 1 195 ? 27.461 -2.952 -31.747 1.00 98.56 195 GLN A C 1
ATOM 1586 O O . GLN A 1 195 ? 26.483 -3.283 -31.073 1.00 98.56 195 GLN A O 1
ATOM 1591 N N . GLU A 1 196 ? 28.400 -2.130 -31.277 1.00 98.56 196 GLU A N 1
ATOM 1592 C CA . GLU A 1 196 ? 28.364 -1.509 -29.946 1.00 98.56 196 GLU A CA 1
ATOM 1593 C C . GLU A 1 196 ? 27.139 -0.605 -29.764 1.00 98.56 196 GLU A C 1
ATOM 1595 O O . GLU A 1 196 ? 26.457 -0.675 -28.743 1.00 98.56 196 GLU A O 1
ATOM 1600 N N . ALA A 1 197 ? 26.767 0.181 -30.778 1.00 98.44 197 ALA A N 1
ATOM 1601 C CA . ALA A 1 197 ? 25.550 0.994 -30.737 1.00 98.44 197 ALA A CA 1
ATOM 1602 C C . ALA A 1 197 ? 24.267 0.150 -30.564 1.00 98.44 197 ALA A C 1
ATOM 1604 O O . ALA A 1 197 ? 23.291 0.619 -29.968 1.00 98.44 197 ALA A O 1
ATOM 1605 N N . ARG A 1 198 ? 24.262 -1.103 -31.048 1.00 98.62 198 ARG A N 1
ATOM 1606 C CA . ARG A 1 198 ? 23.145 -2.051 -30.877 1.00 98.62 198 ARG A CA 1
ATOM 1607 C C . ARG A 1 198 ? 23.134 -2.674 -29.481 1.00 98.62 198 ARG A C 1
ATOM 1609 O O . ARG A 1 198 ? 22.067 -2.725 -28.874 1.00 98.62 198 ARG A O 1
ATOM 1616 N N . THR A 1 199 ? 24.280 -3.096 -28.943 1.00 98.56 199 THR A N 1
ATOM 1617 C CA . THR A 1 199 ? 24.353 -3.644 -27.572 1.00 98.56 199 THR A CA 1
ATOM 1618 C C . THR A 1 199 ? 24.080 -2.564 -26.523 1.00 98.56 199 THR A C 1
ATOM 1620 O O . THR A 1 199 ? 23.289 -2.786 -25.610 1.00 98.56 199 THR A O 1
ATOM 1623 N N . ALA A 1 200 ? 24.603 -1.350 -26.710 1.00 98.56 200 ALA A N 1
ATOM 1624 C CA . ALA A 1 200 ? 24.287 -0.189 -25.879 1.00 98.56 200 ALA A CA 1
ATOM 1625 C C . ALA A 1 200 ? 22.807 0.231 -25.964 1.00 98.56 200 ALA A C 1
ATOM 1627 O O . ALA A 1 200 ? 22.283 0.817 -25.017 1.00 98.56 200 ALA A O 1
ATOM 1628 N N . LYS A 1 201 ? 22.101 -0.069 -27.068 1.00 98.62 201 LYS A N 1
ATOM 1629 C CA . LYS A 1 201 ? 20.637 0.044 -27.095 1.00 98.62 201 LYS A CA 1
ATOM 1630 C C . LYS A 1 201 ? 19.985 -1.047 -26.243 1.00 98.62 201 LYS A C 1
ATOM 1632 O O . LYS A 1 201 ? 19.213 -0.690 -25.364 1.00 98.62 201 LYS A O 1
ATOM 1637 N N . ALA A 1 202 ? 20.337 -2.317 -26.441 1.00 98.50 202 ALA A N 1
ATOM 1638 C CA . ALA A 1 202 ? 19.758 -3.422 -25.674 1.00 98.50 202 ALA A CA 1
ATOM 1639 C C . ALA A 1 202 ? 19.905 -3.224 -24.152 1.00 98.50 202 ALA A C 1
ATOM 1641 O O . ALA A 1 202 ? 18.937 -3.405 -23.422 1.00 98.50 202 ALA A O 1
ATOM 1642 N N . TYR A 1 203 ? 21.058 -2.739 -23.673 1.00 98.62 203 TYR A N 1
ATOM 1643 C CA . TYR A 1 203 ? 21.241 -2.422 -22.251 1.00 98.62 203 TYR A CA 1
ATOM 1644 C C . TYR A 1 203 ? 20.370 -1.256 -21.751 1.00 98.62 203 TYR A C 1
ATOM 1646 O O . TYR A 1 203 ? 19.981 -1.259 -20.586 1.00 98.62 203 TYR A O 1
ATOM 1654 N N . ARG A 1 204 ? 20.017 -0.271 -22.592 1.00 98.75 204 ARG A N 1
ATOM 1655 C CA . ARG A 1 204 ? 19.018 0.754 -22.221 1.00 98.75 204 ARG A CA 1
ATOM 1656 C C . ARG A 1 204 ? 17.619 0.154 -22.143 1.00 98.75 204 ARG A C 1
ATOM 1658 O O . ARG A 1 204 ? 16.935 0.372 -21.150 1.00 98.75 204 ARG A O 1
ATOM 1665 N N . ASP A 1 205 ? 17.249 -0.658 -23.132 1.00 98.56 205 ASP A N 1
ATOM 1666 C CA . ASP A 1 205 ? 15.961 -1.355 -23.163 1.00 98.56 205 ASP A CA 1
ATOM 1667 C C . ASP A 1 205 ? 15.807 -2.276 -21.914 1.00 98.56 205 ASP A C 1
ATOM 1669 O O . ASP A 1 205 ? 14.739 -2.333 -21.301 1.00 98.56 205 ASP A O 1
ATOM 1673 N N . GLU A 1 206 ? 16.888 -2.929 -21.459 1.00 98.62 206 GLU A N 1
ATOM 1674 C CA . GLU A 1 206 ? 16.944 -3.683 -20.191 1.00 98.62 206 GLU A CA 1
ATOM 1675 C C . GLU A 1 206 ? 16.830 -2.790 -18.942 1.00 98.62 206 GLU A C 1
ATOM 1677 O O . GLU A 1 206 ? 16.083 -3.123 -18.016 1.00 98.62 206 GLU A O 1
ATOM 1682 N N . ILE A 1 207 ? 17.538 -1.654 -18.903 1.00 98.69 207 ILE A N 1
ATOM 1683 C CA . ILE A 1 207 ? 17.459 -0.676 -17.804 1.00 98.69 207 ILE A CA 1
ATOM 1684 C C . ILE A 1 207 ? 16.032 -0.134 -17.656 1.00 98.69 207 ILE A C 1
ATOM 1686 O O . ILE A 1 207 ? 15.544 -0.031 -16.533 1.00 98.69 207 ILE A O 1
ATOM 1690 N N . ASP A 1 208 ? 15.323 0.138 -18.750 1.00 98.69 208 ASP A N 1
ATOM 1691 C CA . ASP A 1 208 ? 13.939 0.620 -18.699 1.00 98.69 208 ASP A CA 1
ATOM 1692 C C . ASP A 1 208 ? 12.958 -0.452 -18.192 1.00 98.69 208 ASP A C 1
ATOM 1694 O O . ASP A 1 208 ? 12.071 -0.154 -17.381 1.00 98.69 208 ASP A O 1
ATOM 1698 N N . VAL A 1 209 ? 13.168 -1.724 -18.551 1.00 98.62 209 VAL A N 1
ATOM 1699 C CA . VAL A 1 209 ? 12.430 -2.861 -17.964 1.00 98.62 209 VAL A CA 1
ATOM 1700 C C . VAL A 1 209 ? 12.715 -3.010 -16.463 1.00 98.62 209 VAL A C 1
ATOM 1702 O O . VAL A 1 209 ? 11.805 -3.338 -15.695 1.00 98.62 209 VAL A O 1
ATOM 1705 N N . LEU A 1 210 ? 13.949 -2.762 -16.014 1.00 98.62 210 LEU A N 1
ATOM 1706 C CA . LEU A 1 210 ? 14.295 -2.758 -14.588 1.00 98.62 210 LEU A CA 1
ATOM 1707 C C . LEU A 1 210 ? 13.685 -1.553 -13.854 1.00 98.62 210 LEU A C 1
ATOM 1709 O O . LEU A 1 210 ? 13.121 -1.737 -12.777 1.00 98.62 210 LEU A O 1
ATOM 1713 N N . ASN A 1 211 ? 13.694 -0.361 -14.451 1.00 98.75 211 ASN A N 1
ATOM 1714 C CA . ASN A 1 211 ? 13.077 0.845 -13.890 1.00 98.75 211 ASN A CA 1
ATOM 1715 C C . ASN A 1 211 ? 11.570 0.658 -13.645 1.00 98.75 211 ASN A C 1
ATOM 1717 O O . ASN A 1 211 ? 11.072 1.005 -12.572 1.00 98.75 211 ASN A O 1
ATOM 1721 N N . GLU A 1 212 ? 10.832 0.064 -14.588 1.00 98.62 212 GLU A N 1
ATOM 1722 C CA . GLU A 1 212 ? 9.399 -0.203 -14.393 1.00 98.62 212 GLU A CA 1
ATOM 1723 C C . GLU A 1 212 ? 9.138 -1.327 -13.372 1.00 98.62 212 GLU A C 1
ATOM 1725 O O . GLU A 1 212 ? 8.142 -1.285 -12.641 1.00 98.62 212 GLU A O 1
ATOM 1730 N N . ARG A 1 213 ? 10.060 -2.292 -13.229 1.00 98.69 213 ARG A N 1
ATOM 1731 C CA . ARG A 1 213 ? 10.026 -3.269 -12.125 1.00 98.69 213 ARG A CA 1
ATOM 1732 C C . ARG A 1 213 ? 10.232 -2.598 -10.765 1.00 98.69 213 ARG A C 1
ATOM 1734 O O . ARG A 1 213 ? 9.460 -2.900 -9.858 1.00 98.69 213 ARG A O 1
ATOM 1741 N N . CYS A 1 214 ? 11.177 -1.667 -10.631 1.00 98.69 214 CYS A N 1
ATOM 1742 C CA . CYS A 1 214 ? 11.366 -0.879 -9.406 1.00 98.69 214 CYS A CA 1
ATOM 1743 C C . CYS A 1 214 ? 10.100 -0.080 -9.066 1.00 98.69 214 CYS A C 1
ATOM 1745 O O . CYS A 1 214 ? 9.514 -0.306 -8.014 1.00 98.69 214 CYS A O 1
ATOM 1747 N N . ARG A 1 215 ? 9.552 0.694 -10.015 1.00 98.62 215 ARG A N 1
ATOM 1748 C CA . ARG A 1 215 ? 8.273 1.415 -9.832 1.00 98.62 215 ARG A CA 1
ATOM 1749 C C . ARG A 1 215 ? 7.107 0.505 -9.442 1.00 98.62 215 ARG A C 1
ATOM 1751 O O . ARG A 1 215 ? 6.126 0.961 -8.854 1.00 98.62 215 ARG A O 1
ATOM 1758 N N . LYS A 1 216 ? 7.119 -0.771 -9.844 1.00 98.75 216 LYS A N 1
ATOM 1759 C CA . LYS A 1 216 ? 6.117 -1.761 -9.415 1.00 98.75 216 LYS A CA 1
ATOM 1760 C C . LYS A 1 216 ? 6.355 -2.226 -7.975 1.00 98.75 216 LYS A C 1
ATOM 1762 O O . LYS A 1 216 ? 5.377 -2.398 -7.255 1.00 98.75 216 LYS A O 1
ATOM 1767 N N . ILE A 1 217 ? 7.609 -2.401 -7.561 1.00 98.75 217 ILE A N 1
ATOM 1768 C CA . ILE A 1 217 ? 7.979 -2.690 -6.169 1.00 98.75 217 ILE A CA 1
ATOM 1769 C C . ILE A 1 217 ? 7.567 -1.517 -5.270 1.00 98.75 217 ILE A C 1
ATOM 1771 O O . ILE A 1 217 ? 6.802 -1.749 -4.343 1.00 98.75 217 ILE A O 1
ATOM 1775 N N . ASP A 1 218 ? 7.914 -0.273 -5.616 1.00 98.75 218 ASP A N 1
ATOM 1776 C CA . ASP A 1 218 ? 7.551 0.933 -4.847 1.00 98.75 218 ASP A CA 1
ATOM 1777 C C . ASP A 1 218 ? 6.033 1.017 -4.569 1.00 98.75 218 ASP A C 1
ATOM 1779 O O . ASP A 1 218 ? 5.590 1.309 -3.455 1.00 98.75 218 ASP A O 1
ATOM 1783 N N . ARG A 1 219 ? 5.212 0.709 -5.587 1.00 98.75 219 ARG A N 1
ATOM 1784 C CA . ARG A 1 219 ? 3.742 0.648 -5.476 1.00 98.75 219 ARG A CA 1
ATOM 1785 C C . ARG A 1 219 ? 3.276 -0.446 -4.510 1.00 98.75 219 ARG A C 1
ATOM 1787 O O . ARG A 1 219 ? 2.387 -0.189 -3.703 1.00 98.75 219 ARG A O 1
ATOM 1794 N N . LEU A 1 220 ? 3.871 -1.638 -4.582 1.00 98.69 220 LEU A N 1
ATOM 1795 C CA . LEU A 1 220 ? 3.535 -2.768 -3.709 1.00 98.69 220 LEU A CA 1
ATOM 1796 C C . LEU A 1 220 ? 4.014 -2.547 -2.267 1.00 98.69 220 LEU A C 1
ATOM 1798 O O . LEU A 1 220 ? 3.309 -2.921 -1.335 1.00 98.69 220 LEU A O 1
ATOM 1802 N N . GLU A 1 221 ? 5.162 -1.905 -2.054 1.00 98.69 221 GLU A N 1
ATOM 1803 C CA . GLU A 1 221 ? 5.647 -1.545 -0.715 1.00 98.69 221 GLU A CA 1
ATOM 1804 C C . GLU A 1 221 ? 4.743 -0.497 -0.053 1.00 98.69 221 GLU A C 1
ATOM 1806 O O . GLU A 1 221 ? 4.377 -0.647 1.117 1.00 98.69 221 GLU A O 1
ATOM 1811 N N . ALA A 1 222 ? 4.288 0.507 -0.810 1.00 98.69 222 ALA A N 1
ATOM 1812 C CA . ALA A 1 222 ? 3.292 1.470 -0.340 1.00 98.69 222 ALA A CA 1
ATOM 1813 C C . ALA A 1 222 ? 1.935 0.810 -0.014 1.00 98.69 222 ALA A C 1
ATOM 1815 O O . ALA A 1 222 ? 1.264 1.208 0.941 1.00 98.69 222 ALA A O 1
ATOM 1816 N N . GLU A 1 223 ? 1.525 -0.212 -0.771 1.00 98.75 223 GLU A N 1
ATOM 1817 C CA . GLU A 1 223 ? 0.310 -0.990 -0.503 1.00 98.75 223 GLU A CA 1
ATOM 1818 C C . GLU A 1 223 ? 0.456 -1.869 0.754 1.00 98.75 223 GLU A C 1
ATOM 1820 O O . GLU A 1 223 ? -0.407 -1.846 1.634 1.00 98.75 223 GLU A O 1
ATOM 1825 N N . VAL A 1 224 ? 1.593 -2.557 0.912 1.00 98.81 224 VAL A N 1
ATOM 1826 C CA . VAL A 1 224 ? 1.940 -3.320 2.124 1.00 98.81 224 VAL A CA 1
ATOM 1827 C C . VAL A 1 224 ? 1.969 -2.421 3.360 1.00 98.81 224 VAL A C 1
ATOM 1829 O O . VAL A 1 224 ? 1.485 -2.836 4.416 1.00 98.81 224 VAL A O 1
ATOM 1832 N N . GLN A 1 225 ? 2.480 -1.191 3.256 1.00 98.75 225 GLN A N 1
ATOM 1833 C CA . GLN A 1 225 ? 2.459 -0.260 4.383 1.00 98.75 225 GLN A CA 1
ATOM 1834 C C . GLN A 1 225 ? 1.026 0.145 4.756 1.00 98.75 225 GLN A C 1
ATOM 1836 O O . GLN A 1 225 ? 0.666 0.031 5.925 1.00 98.75 225 GLN A O 1
ATOM 1841 N N . ARG A 1 226 ? 0.164 0.467 3.780 1.00 98.81 226 ARG A N 1
ATOM 1842 C CA . ARG A 1 226 ? -1.268 0.729 4.035 1.00 98.81 226 ARG A CA 1
ATOM 1843 C C . ARG A 1 226 ? -1.968 -0.449 4.718 1.00 98.81 226 ARG A C 1
ATOM 1845 O O . ARG A 1 226 ? -2.801 -0.233 5.595 1.00 98.81 226 ARG A O 1
ATOM 1852 N N . TYR A 1 227 ? -1.632 -1.691 4.360 1.00 98.69 227 TYR A N 1
ATOM 1853 C CA . TYR A 1 227 ? -2.179 -2.872 5.035 1.00 98.69 227 TYR A CA 1
ATOM 1854 C C . TYR A 1 227 ? -1.659 -3.049 6.470 1.00 98.69 227 TYR A C 1
ATOM 1856 O O . TYR A 1 227 ? -2.427 -3.480 7.331 1.00 98.69 227 TYR A O 1
ATOM 1864 N N . ARG A 1 228 ? -0.405 -2.679 6.766 1.00 98.75 228 ARG A N 1
ATOM 1865 C CA . ARG A 1 228 ? 0.114 -2.634 8.149 1.00 98.75 228 ARG A CA 1
ATOM 1866 C C . ARG A 1 228 ? -0.600 -1.571 8.976 1.00 98.75 228 ARG A C 1
ATOM 1868 O O . ARG A 1 228 ? -1.070 -1.875 10.067 1.00 98.75 228 ARG A O 1
ATOM 1875 N N . ASP A 1 229 ? -0.736 -0.364 8.435 1.00 98.69 229 ASP A N 1
ATOM 1876 C CA . ASP A 1 229 ? -1.440 0.738 9.096 1.00 98.69 229 ASP A CA 1
ATOM 1877 C C . ASP A 1 229 ? -2.898 0.343 9.385 1.00 98.69 229 ASP A C 1
ATOM 1879 O O . ASP A 1 229 ? -3.390 0.528 10.500 1.00 98.69 229 ASP A O 1
ATOM 1883 N N . LYS A 1 230 ? -3.560 -0.331 8.432 1.00 98.75 230 LYS A N 1
ATOM 1884 C CA . LYS A 1 230 ? -4.923 -0.838 8.624 1.00 98.75 230 LYS A CA 1
ATOM 1885 C C . LYS A 1 230 ? -5.022 -1.995 9.626 1.00 98.75 230 LYS A C 1
ATOM 1887 O O . LYS A 1 230 ? -6.043 -2.103 10.302 1.00 98.75 230 LYS A O 1
ATOM 1892 N N . MET A 1 231 ? -3.991 -2.832 9.765 1.00 98.69 231 MET A N 1
ATOM 1893 C CA . MET A 1 231 ? -3.934 -3.832 10.839 1.00 98.69 231 MET A CA 1
ATOM 1894 C C . MET A 1 231 ? -3.837 -3.151 12.210 1.00 98.69 231 MET A C 1
ATOM 1896 O O . MET A 1 231 ? -4.607 -3.483 13.106 1.00 98.69 231 MET A O 1
ATOM 1900 N N . ASN A 1 232 ? -2.984 -2.129 12.345 1.00 98.62 232 ASN A N 1
ATOM 1901 C CA . ASN A 1 232 ? -2.840 -1.362 13.587 1.00 98.62 232 ASN A CA 1
ATOM 1902 C C . ASN A 1 232 ? -4.168 -0.693 14.008 1.00 98.62 232 ASN A C 1
ATOM 1904 O O . ASN A 1 232 ? -4.527 -0.716 15.186 1.00 98.62 232 ASN A O 1
ATOM 1908 N N . GLU A 1 233 ? -4.939 -0.148 13.056 1.00 98.75 233 GLU A N 1
ATOM 1909 C CA . GLU A 1 233 ? -6.300 0.357 13.318 1.00 98.75 233 GLU A CA 1
ATOM 1910 C C . GLU A 1 233 ? -7.265 -0.738 13.808 1.00 98.75 233 GLU A C 1
ATOM 1912 O O . GLU A 1 233 ? -8.104 -0.481 14.677 1.00 98.75 233 GLU A O 1
ATOM 1917 N N . LEU A 1 234 ? -7.181 -1.949 13.246 1.00 98.69 234 LEU A N 1
ATOM 1918 C CA . LEU A 1 234 ? -8.033 -3.078 13.628 1.00 98.69 234 LEU A CA 1
ATOM 1919 C C . LEU A 1 234 ? -7.681 -3.609 15.021 1.00 98.69 234 LEU A C 1
ATOM 1921 O O . LEU A 1 234 ? -8.596 -3.863 15.804 1.00 98.69 234 LEU A O 1
ATOM 1925 N N . ASP A 1 235 ? -6.396 -3.711 15.365 1.00 98.75 235 ASP A N 1
ATOM 1926 C CA . ASP A 1 235 ? -5.948 -4.107 16.705 1.00 98.75 235 ASP A CA 1
ATOM 1927 C C . ASP A 1 235 ? -6.300 -3.052 17.767 1.00 98.75 235 ASP A C 1
ATOM 1929 O O . ASP A 1 235 ? -6.728 -3.408 18.870 1.00 98.75 235 ASP A O 1
ATOM 1933 N N . TYR A 1 236 ? -6.238 -1.757 17.432 1.00 98.75 236 TYR A N 1
ATOM 1934 C CA . TYR A 1 236 ? -6.766 -0.690 18.291 1.00 98.75 236 TYR A CA 1
ATOM 1935 C C . TYR A 1 236 ? -8.281 -0.836 18.512 1.00 98.75 236 TYR A C 1
ATOM 1937 O O . TYR A 1 236 ? -8.743 -0.875 19.655 1.00 98.75 236 TYR A O 1
ATOM 1945 N N . CYS A 1 237 ? -9.064 -0.988 17.436 1.00 98.75 237 CYS A N 1
ATOM 1946 C CA . CYS A 1 237 ? -10.514 -1.188 17.530 1.00 98.75 237 CYS A CA 1
ATOM 1947 C C . CYS A 1 237 ? -10.878 -2.450 18.329 1.00 98.75 237 CYS A C 1
ATOM 1949 O O . CYS A 1 237 ? -11.810 -2.421 19.132 1.00 98.75 237 CYS A O 1
ATOM 1951 N N . LYS A 1 238 ? -10.136 -3.548 18.143 1.00 98.81 238 LYS A N 1
ATOM 1952 C CA . LYS A 1 238 ? -10.294 -4.797 18.895 1.00 98.81 238 LYS A CA 1
ATOM 1953 C C . LYS A 1 238 ? -10.040 -4.576 20.385 1.00 98.81 238 LYS A C 1
ATOM 1955 O O . LYS A 1 238 ? -10.904 -4.915 21.189 1.00 98.81 238 LYS A O 1
ATOM 1960 N N . THR A 1 239 ? -8.913 -3.955 20.737 1.00 98.75 239 THR A N 1
ATOM 1961 C CA . THR A 1 239 ? -8.562 -3.629 22.130 1.00 98.75 239 THR A CA 1
ATOM 1962 C C . THR A 1 239 ? -9.664 -2.788 22.774 1.00 98.75 239 THR A C 1
ATOM 1964 O O . THR A 1 239 ? -10.154 -3.127 23.849 1.00 98.75 239 THR A O 1
ATOM 1967 N N . ARG A 1 240 ? -10.165 -1.761 22.072 1.00 98.75 240 ARG A N 1
ATOM 1968 C CA . ARG A 1 240 ? -11.249 -0.907 22.578 1.00 98.75 240 ARG A CA 1
ATOM 1969 C C . ARG A 1 240 ? -12.588 -1.642 22.744 1.00 98.75 240 ARG A C 1
ATOM 1971 O O . ARG A 1 240 ? -13.368 -1.302 23.631 1.00 98.75 240 ARG A O 1
ATOM 1978 N N . VAL A 1 241 ? -12.869 -2.656 21.924 1.00 98.81 241 VAL A N 1
ATOM 1979 C CA . VAL A 1 241 ? -14.038 -3.541 22.088 1.00 98.81 241 VAL A CA 1
ATOM 1980 C C . VAL A 1 241 ? -13.857 -4.511 23.260 1.00 98.81 241 VAL A C 1
ATOM 1982 O O . VAL A 1 241 ? -14.838 -4.846 23.921 1.00 98.81 241 VAL A O 1
ATOM 1985 N N . GLU A 1 242 ? -12.634 -4.959 23.541 1.00 98.75 242 GLU A N 1
ATOM 1986 C CA . GLU A 1 242 ? -12.318 -5.816 24.690 1.00 98.75 242 GLU A CA 1
ATOM 1987 C C . GLU A 1 242 ? -12.415 -5.034 26.015 1.00 98.75 242 GLU A C 1
ATOM 1989 O O . GLU A 1 242 ? -13.093 -5.504 26.928 1.00 98.75 242 GLU A O 1
ATOM 1994 N N . GLU A 1 243 ? -11.902 -3.799 26.075 1.00 98.69 243 GLU A N 1
ATOM 1995 C CA . GLU A 1 243 ? -12.135 -2.851 27.184 1.00 98.69 243 GLU A CA 1
ATOM 1996 C C . GLU A 1 243 ? -13.634 -2.650 27.459 1.00 98.69 243 GLU A C 1
ATOM 1998 O O . GLU A 1 243 ? -14.112 -2.892 28.566 1.00 98.69 243 GLU A O 1
ATOM 2003 N N . LEU A 1 244 ? -14.409 -2.272 26.433 1.00 98.75 244 LEU A N 1
ATOM 2004 C CA . LEU A 1 244 ? -15.842 -2.000 26.583 1.00 98.75 244 LEU A CA 1
ATOM 2005 C C . LEU A 1 244 ? -16.656 -3.244 26.975 1.00 98.75 244 LEU A C 1
ATOM 2007 O O . LEU A 1 244 ? -17.729 -3.107 27.565 1.00 98.75 244 LEU A O 1
ATOM 2011 N N . ARG A 1 245 ? -16.184 -4.457 26.665 1.00 98.75 245 ARG A N 1
ATOM 2012 C CA . ARG A 1 245 ? -16.806 -5.704 27.142 1.00 98.75 245 ARG A CA 1
ATOM 2013 C C . ARG A 1 245 ? -16.556 -5.927 28.629 1.00 98.75 245 ARG A C 1
ATOM 2015 O O . ARG A 1 245 ? -17.480 -6.348 29.319 1.00 98.75 245 ARG A O 1
ATOM 2022 N N . GLU A 1 246 ? -15.358 -5.619 29.113 1.00 98.75 246 GLU A N 1
ATOM 2023 C CA . GLU A 1 246 ? -15.017 -5.715 30.534 1.00 98.75 246 GLU A CA 1
ATOM 2024 C C . GLU A 1 246 ? -15.750 -4.647 31.363 1.00 98.75 246 GLU A C 1
ATOM 2026 O O . GLU A 1 246 ? -16.363 -4.983 32.377 1.00 98.75 246 GLU A O 1
ATOM 2031 N N . ASP A 1 247 ? -15.827 -3.402 30.873 1.00 98.75 247 ASP A N 1
ATOM 2032 C CA . ASP A 1 247 ? -16.664 -2.343 31.463 1.00 98.75 247 ASP A CA 1
ATOM 2033 C C . ASP A 1 247 ? -18.126 -2.815 31.612 1.00 98.75 247 ASP A C 1
ATOM 2035 O O . ASP A 1 247 ? -18.731 -2.693 32.679 1.00 98.75 247 ASP A O 1
ATOM 2039 N N . ASN A 1 248 ? -18.697 -3.416 30.559 1.00 98.69 248 ASN A N 1
ATOM 2040 C CA . ASN A 1 248 ? -20.062 -3.954 30.594 1.00 98.69 248 ASN A CA 1
ATOM 2041 C C . ASN A 1 248 ? -20.209 -5.175 31.521 1.00 98.69 248 ASN A C 1
ATOM 2043 O O . ASN A 1 248 ? -21.270 -5.337 32.127 1.00 98.69 248 ASN A O 1
ATOM 2047 N N . ARG A 1 249 ? -19.175 -6.015 31.680 1.00 98.75 249 ARG A N 1
ATOM 2048 C CA . ARG A 1 249 ? -19.177 -7.128 32.647 1.00 98.75 249 ARG A CA 1
ATOM 2049 C C . ARG A 1 249 ? -19.255 -6.598 34.078 1.00 98.75 249 ARG A C 1
ATOM 2051 O O . ARG A 1 249 ? -20.126 -7.019 34.837 1.00 98.75 249 ARG A O 1
ATOM 2058 N N . ILE A 1 250 ? -18.410 -5.625 34.417 1.00 98.81 250 ILE A N 1
ATOM 2059 C CA . ILE A 1 250 ? -18.363 -4.998 35.746 1.00 98.81 250 ILE A CA 1
ATOM 2060 C C . ILE A 1 250 ? -19.668 -4.235 36.039 1.00 98.81 250 ILE A C 1
ATOM 2062 O O . ILE A 1 250 ? -20.200 -4.314 37.150 1.00 98.81 250 ILE A O 1
ATOM 2066 N N . LEU A 1 251 ? -20.245 -3.549 35.045 1.00 98.81 251 LEU A N 1
ATOM 2067 C CA . LEU A 1 251 ? -21.574 -2.930 35.159 1.00 98.81 251 LEU A CA 1
ATOM 2068 C C . LEU A 1 251 ? -22.692 -3.969 35.363 1.00 98.81 251 LEU A C 1
ATOM 2070 O O . LEU A 1 251 ? -23.616 -3.725 36.136 1.00 98.81 251 LEU A O 1
ATOM 2074 N N . GLY A 1 252 ? -22.599 -5.141 34.729 1.00 98.81 252 GLY A N 1
ATOM 2075 C CA . GLY A 1 252 ? -23.511 -6.263 34.963 1.00 98.81 252 GLY A CA 1
ATOM 2076 C C . GLY A 1 252 ? -23.426 -6.808 36.392 1.00 98.81 252 GLY A C 1
ATOM 2077 O O . GLY A 1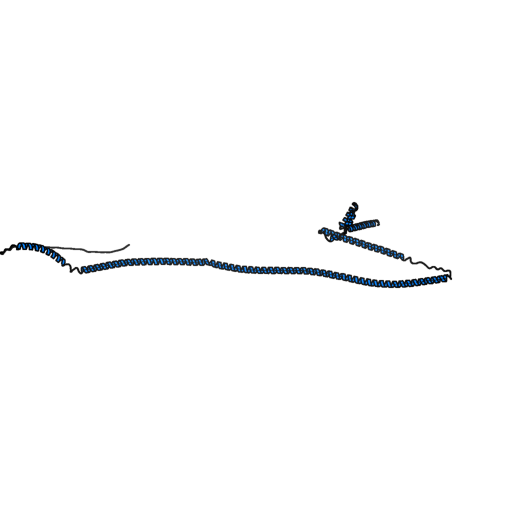 252 ? -24.450 -6.941 37.059 1.00 98.81 252 GLY A O 1
ATOM 2078 N N . GLU A 1 253 ? -22.215 -7.061 36.887 1.00 98.69 253 GLU A N 1
ATOM 2079 C CA . GLU A 1 253 ? -21.964 -7.611 38.229 1.00 98.69 253 GLU A CA 1
ATOM 2080 C C . GLU A 1 253 ? -22.354 -6.630 39.347 1.00 98.69 253 GLU A C 1
ATOM 2082 O O . GLU A 1 253 ? -22.996 -7.006 40.333 1.00 98.69 253 GLU A O 1
ATOM 2087 N N . THR A 1 254 ? -22.042 -5.342 39.177 1.00 98.69 254 THR A N 1
ATOM 2088 C CA . THR A 1 254 ? -22.481 -4.293 40.114 1.00 98.69 254 THR A CA 1
ATOM 2089 C C . THR A 1 254 ? -23.995 -4.087 40.080 1.00 98.69 254 THR A C 1
ATOM 2091 O O . THR A 1 254 ? -24.594 -3.875 41.137 1.00 98.69 254 THR A O 1
ATOM 2094 N N . LYS A 1 255 ? -24.648 -4.230 38.916 1.00 98.81 255 LYS A N 1
ATOM 2095 C CA . LYS A 1 255 ? -26.115 -4.246 38.821 1.00 98.81 255 LYS A CA 1
ATOM 2096 C C . LYS A 1 255 ? -26.711 -5.422 39.598 1.00 98.81 255 LYS A C 1
ATOM 2098 O O . LYS A 1 255 ? -27.588 -5.182 40.425 1.00 98.81 255 LYS A O 1
ATOM 2103 N N . THR A 1 256 ? -26.241 -6.657 39.395 1.00 98.75 256 THR A N 1
ATOM 2104 C CA . THR A 1 256 ? -26.806 -7.825 40.101 1.00 98.75 256 THR A CA 1
ATOM 2105 C C . THR A 1 256 ? -26.618 -7.718 41.613 1.00 98.75 256 THR A C 1
ATOM 2107 O O . THR A 1 256 ? -27.556 -7.980 42.358 1.00 98.75 256 THR A O 1
ATOM 2110 N N . MET A 1 257 ? -25.470 -7.210 42.077 1.00 98.69 257 MET A N 1
ATOM 2111 C CA . MET A 1 257 ? -25.244 -6.907 43.496 1.00 98.69 257 MET A CA 1
ATOM 2112 C C . MET A 1 257 ? -26.267 -5.899 44.061 1.00 98.69 257 MET A C 1
ATOM 2114 O O . MET A 1 257 ? -26.723 -6.049 45.195 1.00 98.69 257 MET A O 1
ATOM 2118 N N . LEU A 1 258 ? -26.633 -4.861 43.301 1.00 98.69 258 LEU A N 1
ATOM 2119 C CA . LEU A 1 258 ? -27.639 -3.877 43.723 1.00 98.69 258 LEU A CA 1
ATOM 2120 C C . LEU A 1 258 ? -29.065 -4.448 43.684 1.00 98.69 258 LEU A C 1
ATOM 2122 O O . LEU A 1 258 ? -29.878 -4.113 44.548 1.00 98.69 258 LEU A O 1
ATOM 2126 N N . GLU A 1 259 ? -29.363 -5.333 42.732 1.00 98.62 259 GLU A N 1
ATOM 2127 C CA . GLU A 1 259 ? -30.629 -6.073 42.672 1.00 98.62 259 GLU A CA 1
ATOM 2128 C C . GLU A 1 259 ? -30.778 -7.016 43.882 1.00 98.62 259 GLU A C 1
ATOM 2130 O O . GLU A 1 259 ? -31.818 -6.983 44.544 1.00 98.62 259 GLU A O 1
ATOM 2135 N N . ASP A 1 260 ? -29.720 -7.739 44.267 1.00 98.62 260 ASP A N 1
ATOM 2136 C CA . ASP A 1 260 ? -29.679 -8.563 45.486 1.00 98.62 260 ASP A CA 1
ATOM 2137 C C . ASP A 1 260 ? -29.843 -7.730 46.770 1.00 98.62 260 ASP A C 1
ATOM 2139 O O . ASP A 1 260 ? -30.580 -8.119 47.680 1.00 98.62 260 ASP A O 1
ATOM 2143 N N . GLN A 1 261 ? -29.203 -6.557 46.862 1.00 98.69 261 GLN A N 1
ATOM 2144 C CA . GLN A 1 261 ? -29.359 -5.655 48.013 1.00 98.69 261 GLN A CA 1
ATOM 2145 C C . GLN A 1 261 ? -30.783 -5.090 48.122 1.00 98.69 261 GLN A C 1
ATOM 2147 O O . GLN A 1 261 ? -31.339 -5.017 49.224 1.00 98.69 261 GLN A O 1
ATOM 2152 N N . LEU A 1 262 ? -31.394 -4.713 46.995 1.00 98.62 262 LEU A N 1
ATOM 2153 C CA . LEU A 1 262 ? -32.784 -4.258 46.939 1.00 98.62 262 LEU A CA 1
ATOM 2154 C C . LEU A 1 262 ? -33.742 -5.371 47.381 1.00 98.62 262 LEU A C 1
ATOM 2156 O O . LEU A 1 262 ? -34.642 -5.133 48.189 1.00 98.62 262 LEU A O 1
ATOM 2160 N N . GLU A 1 263 ? -33.516 -6.589 46.902 1.00 98.62 263 GLU A N 1
ATOM 2161 C CA . GLU A 1 263 ? -34.312 -7.772 47.212 1.00 98.62 263 GLU A CA 1
ATOM 2162 C C . GLU A 1 263 ? -34.170 -8.212 48.681 1.00 98.62 263 GLU A C 1
ATOM 2164 O O . GLU A 1 263 ? -35.165 -8.486 49.357 1.00 98.62 263 GLU A O 1
ATOM 2169 N N . ALA A 1 264 ? -32.956 -8.175 49.235 1.00 98.38 264 ALA A N 1
ATOM 2170 C CA . ALA A 1 264 ? -32.724 -8.352 50.668 1.00 98.38 264 ALA A CA 1
ATOM 2171 C C . ALA A 1 264 ? -33.415 -7.257 51.503 1.00 98.38 264 ALA A C 1
ATOM 2173 O O . ALA A 1 264 ? -33.873 -7.518 52.617 1.00 98.38 264 ALA A O 1
ATOM 2174 N N . SER A 1 265 ? -33.538 -6.035 50.972 1.00 97.81 265 SER A N 1
ATOM 2175 C CA . SER A 1 265 ? -34.281 -4.960 51.629 1.00 97.81 265 SER A CA 1
ATOM 2176 C C . SER A 1 265 ? -35.796 -5.198 51.602 1.00 97.81 265 SER A C 1
ATOM 2178 O O . SER A 1 265 ? -36.437 -5.074 52.647 1.00 97.81 265 SER A O 1
ATOM 2180 N N . ARG A 1 266 ? -36.361 -5.634 50.466 1.00 98.12 266 ARG A N 1
ATOM 2181 C CA . ARG A 1 266 ? -37.777 -6.044 50.350 1.00 98.12 266 ARG A CA 1
ATOM 2182 C C . ARG A 1 266 ? -38.132 -7.140 51.355 1.00 98.12 266 ARG A C 1
ATOM 2184 O O . ARG A 1 266 ? -39.065 -6.961 52.129 1.00 98.12 266 ARG A O 1
ATOM 2191 N N . LYS A 1 267 ? -37.298 -8.176 51.469 1.00 98.06 267 LYS A N 1
ATOM 2192 C CA . LYS A 1 267 ? -37.445 -9.278 52.446 1.00 98.06 267 LYS A CA 1
ATOM 2193 C C . LYS A 1 267 ? -37.333 -8.865 53.920 1.00 98.06 267 LYS A C 1
ATOM 2195 O O . LYS A 1 267 ? -37.647 -9.661 54.808 1.00 98.06 267 LYS A O 1
ATOM 2200 N N . ARG A 1 268 ? -36.885 -7.636 54.215 1.00 97.81 268 ARG A N 1
ATOM 2201 C CA . ARG A 1 268 ? -37.015 -7.020 55.551 1.00 97.81 268 ARG A CA 1
ATOM 2202 C C . ARG A 1 268 ? -38.344 -6.284 55.701 1.00 97.81 268 ARG A C 1
ATOM 2204 O O . ARG A 1 268 ? -38.966 -6.419 56.746 1.00 97.81 268 ARG A O 1
ATOM 2211 N N . VAL A 1 269 ? -38.791 -5.566 54.668 1.00 98.06 269 VAL A N 1
ATOM 2212 C CA . VAL A 1 269 ? -40.099 -4.883 54.643 1.00 98.06 269 VAL A CA 1
ATOM 2213 C C . VAL A 1 269 ? -41.254 -5.883 54.753 1.00 98.06 269 VAL A C 1
ATOM 2215 O O . VAL A 1 269 ? -42.164 -5.664 55.541 1.00 98.06 269 VAL A O 1
ATOM 2218 N N . GLU A 1 270 ? -41.177 -7.028 54.072 1.00 97.62 270 GLU A N 1
ATOM 2219 C CA . GLU A 1 270 ? -42.165 -8.121 54.159 1.00 97.62 270 GLU A CA 1
ATOM 2220 C C . GLU A 1 270 ? -42.359 -8.662 55.589 1.00 97.62 270 GLU A C 1
ATOM 2222 O O . GLU A 1 270 ? -43.435 -9.147 55.925 1.00 97.62 270 GLU A O 1
ATOM 2227 N N . LYS A 1 271 ? -41.346 -8.535 56.458 1.00 97.50 271 LYS A N 1
ATOM 2228 C CA . LYS A 1 271 ? -41.406 -8.969 57.866 1.00 97.50 271 LYS A CA 1
ATOM 2229 C C . LYS A 1 271 ? -41.957 -7.908 58.817 1.00 97.50 271 LYS A C 1
ATOM 2231 O O . LYS A 1 271 ? -42.231 -8.233 59.970 1.00 97.50 271 LYS A O 1
ATOM 2236 N N . ILE A 1 272 ? -42.118 -6.663 58.369 1.00 97.75 272 ILE A N 1
ATOM 2237 C CA . ILE A 1 272 ? -42.706 -5.587 59.176 1.00 97.75 272 ILE A CA 1
ATOM 2238 C C . ILE A 1 272 ? -44.146 -5.930 59.604 1.00 97.75 272 ILE A C 1
ATOM 2240 O O . ILE A 1 272 ? -44.359 -5.975 60.813 1.00 97.75 272 ILE A O 1
ATOM 2244 N N . PRO A 1 273 ? -45.099 -6.285 58.712 1.00 97.56 273 PRO A N 1
ATOM 2245 C CA . PRO A 1 273 ? -46.475 -6.583 59.127 1.00 97.56 273 PRO A CA 1
ATOM 2246 C C . PRO A 1 273 ? -46.581 -7.776 60.090 1.00 97.56 273 PRO A C 1
ATOM 2248 O O . PRO A 1 273 ? -47.389 -7.749 61.013 1.00 97.56 273 PRO A O 1
ATOM 2251 N N . GLU A 1 274 ? -45.729 -8.799 59.951 1.00 97.25 274 GLU A N 1
ATOM 2252 C CA . GLU A 1 274 ? -45.642 -9.893 60.931 1.00 97.25 274 GLU A CA 1
ATOM 2253 C C . GLU A 1 274 ? -45.229 -9.413 62.333 1.00 97.25 274 GLU A C 1
ATOM 2255 O O . GLU A 1 274 ? -45.654 -9.980 63.341 1.00 97.25 274 GLU A O 1
ATOM 2260 N N . LEU A 1 275 ? -44.321 -8.439 62.411 1.00 97.12 275 LEU A N 1
ATOM 2261 C CA . LEU A 1 275 ? -43.830 -7.886 63.672 1.00 97.12 275 LEU A CA 1
ATOM 2262 C C . LEU A 1 275 ? -44.833 -6.890 64.257 1.00 97.12 275 LEU A C 1
ATOM 2264 O O . LEU A 1 275 ? -45.064 -6.921 65.462 1.00 97.12 275 LEU A O 1
ATOM 2268 N N . GLU A 1 276 ? -45.486 -6.085 63.421 1.00 97.62 276 GLU A N 1
ATOM 2269 C CA . GLU A 1 276 ? -46.603 -5.217 63.804 1.00 97.62 276 GLU A CA 1
ATOM 2270 C C . GLU A 1 276 ? -47.774 -6.034 64.366 1.00 97.62 276 GLU A C 1
ATOM 2272 O O . GLU A 1 276 ? -48.286 -5.697 65.429 1.00 97.62 276 GLU A O 1
ATOM 2277 N N . GLU A 1 277 ? -48.141 -7.161 63.745 1.00 97.88 277 GLU A N 1
ATOM 2278 C CA . GLU A 1 277 ? -49.175 -8.069 64.264 1.00 97.88 277 GLU A CA 1
ATOM 2279 C C . GLU A 1 277 ? -48.794 -8.646 65.643 1.00 97.88 277 GLU A C 1
ATOM 2281 O O . GLU A 1 277 ? -49.626 -8.715 66.551 1.00 97.88 277 GLU A O 1
ATOM 2286 N N . LYS A 1 278 ? -47.523 -9.031 65.835 1.00 97.75 278 LYS A N 1
ATOM 2287 C CA . LYS A 1 278 ? -47.008 -9.540 67.122 1.00 97.75 278 LYS A CA 1
ATOM 2288 C C . LYS A 1 278 ? -46.986 -8.444 68.193 1.00 97.75 278 LYS A C 1
ATOM 2290 O O . LYS A 1 278 ? -47.388 -8.706 69.325 1.00 97.75 278 LYS A O 1
ATOM 2295 N N . ILE A 1 279 ? -46.585 -7.220 67.840 1.00 97.75 279 ILE A N 1
ATOM 2296 C CA . ILE A 1 279 ? -46.641 -6.045 68.724 1.00 97.75 279 ILE A CA 1
ATOM 2297 C C . ILE A 1 279 ? -48.093 -5.736 69.098 1.00 97.75 279 ILE A C 1
ATOM 2299 O O . ILE A 1 279 ? -48.376 -5.540 70.278 1.00 97.75 279 ILE A O 1
ATOM 2303 N N . LEU A 1 280 ? -49.026 -5.767 68.142 1.00 98.00 280 LEU A N 1
ATOM 2304 C CA . LEU A 1 280 ? -50.444 -5.508 68.391 1.00 98.00 280 LEU A CA 1
ATOM 2305 C C . LEU A 1 280 ? -51.036 -6.541 69.362 1.00 98.00 280 LEU A C 1
ATOM 2307 O O . LEU A 1 280 ? -51.654 -6.148 70.346 1.00 98.00 280 LEU A O 1
ATOM 2311 N N . LYS A 1 281 ? -50.769 -7.838 69.153 1.00 97.81 281 LYS A N 1
ATOM 2312 C CA . LYS A 1 281 ? -51.207 -8.935 70.042 1.00 97.81 281 LYS A CA 1
ATOM 2313 C C . LYS A 1 281 ? -50.637 -8.828 71.460 1.00 97.81 281 LYS A C 1
ATOM 2315 O O . LYS A 1 281 ? -51.354 -9.056 72.431 1.00 97.81 281 LYS A O 1
ATOM 2320 N N . LEU A 1 282 ? -49.360 -8.465 71.600 1.00 97.50 282 LEU A N 1
ATOM 2321 C CA . LEU A 1 282 ? -48.756 -8.208 72.913 1.00 97.50 282 LEU A CA 1
ATOM 2322 C C . LEU A 1 282 ? -49.343 -6.947 73.568 1.00 97.50 282 LEU A C 1
ATOM 2324 O O . LEU A 1 282 ? -49.525 -6.921 74.782 1.00 97.50 282 LEU A O 1
ATOM 2328 N N . THR A 1 283 ? -49.694 -5.930 72.776 1.00 98.12 283 THR A N 1
ATOM 2329 C CA . THR A 1 283 ? -50.336 -4.699 73.265 1.00 98.12 283 THR A CA 1
ATOM 2330 C C . THR A 1 283 ? -51.757 -4.967 73.761 1.00 98.12 283 THR A C 1
ATOM 2332 O O . THR A 1 283 ? -52.107 -4.528 74.855 1.00 98.12 283 THR A O 1
ATOM 2335 N N . THR A 1 284 ? -52.571 -5.731 73.021 1.00 97.50 284 THR A N 1
ATOM 2336 C CA . THR A 1 284 ? -53.918 -6.114 73.476 1.00 97.50 284 THR A CA 1
ATOM 2337 C C . THR A 1 284 ? -53.851 -6.966 74.737 1.00 97.50 284 THR A C 1
ATOM 2339 O O . THR A 1 284 ? -54.568 -6.674 75.687 1.00 97.50 284 THR A O 1
ATOM 2342 N N . HIS A 1 285 ? -52.927 -7.929 74.807 1.00 97.88 285 HIS A N 1
ATOM 2343 C CA . HIS A 1 285 ? -52.761 -8.756 76.001 1.00 97.88 285 HIS A CA 1
ATOM 2344 C C . HIS A 1 285 ? -52.257 -7.966 77.225 1.00 97.88 285 HIS A C 1
ATOM 2346 O O . HIS A 1 285 ? -52.719 -8.177 78.344 1.00 97.88 285 HIS A O 1
ATOM 2352 N N . GLY A 1 286 ? -51.366 -6.989 77.026 1.00 97.75 286 GLY A N 1
ATOM 2353 C CA . GLY A 1 286 ? -50.985 -6.044 78.080 1.00 97.75 286 GLY A CA 1
ATOM 2354 C C . GLY A 1 286 ? -52.176 -5.226 78.594 1.00 97.75 286 GLY A C 1
ATOM 2355 O O . GLY A 1 286 ? -52.315 -5.034 79.801 1.00 97.75 286 GLY A O 1
ATOM 2356 N N . ASN A 1 287 ? -53.075 -4.803 77.702 1.00 97.50 287 ASN A N 1
ATOM 2357 C CA . ASN A 1 287 ? -54.295 -4.085 78.072 1.00 97.50 287 ASN A CA 1
ATOM 2358 C C . ASN A 1 287 ? -55.312 -4.983 78.803 1.00 97.50 287 ASN A C 1
ATOM 2360 O O . ASN A 1 287 ? -55.920 -4.527 79.767 1.00 97.50 287 ASN A O 1
ATOM 2364 N N . GLU A 1 288 ? -55.459 -6.252 78.408 1.00 97.56 288 GLU A N 1
ATOM 2365 C CA . GLU A 1 288 ? -56.260 -7.258 79.131 1.00 97.56 288 GLU A CA 1
ATOM 2366 C C . GLU A 1 288 ? -55.757 -7.444 80.572 1.00 97.56 288 GLU A C 1
ATOM 2368 O O . GLU A 1 288 ? -56.543 -7.404 81.519 1.00 97.56 288 GLU A O 1
ATOM 2373 N N . LEU A 1 289 ? -54.439 -7.591 80.754 1.00 97.12 289 LEU A N 1
ATOM 2374 C CA . LEU A 1 289 ? -53.820 -7.739 82.074 1.00 97.12 289 LEU A CA 1
ATOM 2375 C C . LEU A 1 289 ? -53.932 -6.465 82.924 1.00 97.12 289 LEU A C 1
ATOM 2377 O O . LEU A 1 289 ? -54.160 -6.562 84.129 1.00 97.12 289 LEU A O 1
ATOM 2381 N N . ASN A 1 290 ? -53.812 -5.279 82.320 1.00 97.19 290 ASN A N 1
ATOM 2382 C CA . ASN A 1 290 ? -54.040 -4.009 83.016 1.00 97.19 290 ASN A CA 1
ATOM 2383 C C . ASN A 1 290 ? -55.500 -3.874 83.471 1.00 97.19 290 ASN A C 1
ATOM 2385 O O . ASN A 1 290 ? -55.738 -3.532 84.628 1.00 97.19 290 ASN A O 1
ATOM 2389 N N . LEU A 1 291 ? -56.468 -4.215 82.612 1.00 97.56 291 LEU A N 1
ATOM 2390 C CA . LEU A 1 291 ? -57.890 -4.212 82.961 1.00 97.56 291 LEU A CA 1
ATOM 2391 C C . LEU A 1 291 ? -58.194 -5.205 84.093 1.00 97.56 291 LEU A C 1
ATOM 2393 O O . LEU A 1 291 ? -58.925 -4.861 85.019 1.00 97.56 291 LEU A O 1
ATOM 2397 N N . GLN A 1 292 ? -57.598 -6.402 84.077 1.00 96.75 292 GLN A N 1
ATOM 2398 C CA . GLN A 1 292 ? -57.734 -7.348 85.189 1.00 96.75 292 GLN A CA 1
ATOM 2399 C C . GLN A 1 292 ? -57.149 -6.773 86.487 1.00 96.75 292 GLN A C 1
ATOM 2401 O O . GLN A 1 292 ? -57.816 -6.814 87.515 1.00 96.75 292 GLN A O 1
ATOM 2406 N N . GLN A 1 293 ? -55.962 -6.154 86.448 1.00 97.38 293 GLN A N 1
ATOM 2407 C CA . GLN A 1 293 ? -55.395 -5.481 87.625 1.00 97.38 293 GLN A CA 1
ATOM 2408 C C . GLN A 1 293 ? -56.266 -4.323 88.129 1.00 97.38 293 GLN A C 1
ATOM 2410 O O . GLN A 1 293 ? -56.290 -4.063 89.329 1.00 97.38 293 GLN A O 1
ATOM 2415 N N . GLU A 1 294 ? -56.956 -3.598 87.250 1.00 97.50 294 GLU A N 1
ATOM 2416 C CA . GLU A 1 294 ? -57.915 -2.563 87.646 1.00 97.50 294 GLU A CA 1
ATOM 2417 C C . GLU A 1 294 ? -59.164 -3.172 88.290 1.00 97.50 294 GLU A C 1
ATOM 2419 O O . GLU A 1 294 ? -59.594 -2.689 89.336 1.00 97.50 294 GLU A O 1
ATOM 2424 N N . LEU A 1 295 ? -59.717 -4.259 87.750 1.00 96.94 295 LEU A N 1
ATOM 2425 C CA . LEU A 1 295 ? -60.832 -4.985 88.370 1.00 96.94 295 LEU A CA 1
ATOM 2426 C C . LEU A 1 295 ? -60.449 -5.556 89.747 1.00 96.94 295 LEU A C 1
ATOM 2428 O O . LEU A 1 295 ? -61.214 -5.401 90.703 1.00 96.94 295 LEU A O 1
ATOM 2432 N N . ASP A 1 296 ? -59.250 -6.130 89.869 1.00 96.19 296 ASP A N 1
ATOM 2433 C CA . ASP A 1 296 ? -58.707 -6.664 91.120 1.00 96.19 296 ASP A CA 1
ATOM 2434 C C . ASP A 1 296 ? -58.486 -5.547 92.156 1.00 96.19 296 ASP A C 1
ATOM 2436 O O . ASP A 1 296 ? -58.885 -5.699 93.311 1.00 96.19 296 ASP A O 1
ATOM 2440 N N . LYS A 1 297 ? -57.935 -4.387 91.757 1.00 97.31 297 LYS A N 1
ATOM 2441 C CA . LYS A 1 297 ? -57.823 -3.191 92.622 1.00 97.31 297 LYS A CA 1
ATOM 2442 C C . LYS A 1 297 ? -59.194 -2.715 93.092 1.00 97.31 297 LYS A C 1
ATOM 2444 O O . LYS A 1 297 ? -59.406 -2.608 94.293 1.00 97.31 297 LYS A O 1
ATOM 2449 N N . ASN A 1 298 ? -60.146 -2.532 92.175 1.00 96.69 298 ASN A N 1
ATOM 2450 C CA . ASN A 1 298 ? -61.521 -2.143 92.503 1.00 96.69 298 ASN A CA 1
ATOM 2451 C C . ASN A 1 298 ? -62.215 -3.174 93.419 1.00 96.69 298 ASN A C 1
ATOM 2453 O O . ASN A 1 298 ? -63.141 -2.833 94.153 1.00 96.69 298 ASN A O 1
ATOM 2457 N N . GLN A 1 299 ? -61.832 -4.455 93.380 1.00 97.00 299 GLN A N 1
ATOM 2458 C CA . GLN A 1 299 ? -62.316 -5.469 94.323 1.00 97.00 299 GLN A CA 1
ATOM 2459 C C . GLN A 1 299 ? -61.622 -5.379 95.688 1.00 97.00 299 GLN A C 1
ATOM 2461 O O . GLN A 1 299 ? -62.300 -5.475 96.708 1.00 97.00 299 GLN A O 1
ATOM 2466 N N . ILE A 1 300 ? -60.308 -5.153 95.728 1.00 96.06 300 ILE A N 1
ATOM 2467 C CA . ILE A 1 300 ? -59.551 -4.926 96.967 1.00 96.06 300 ILE A CA 1
ATOM 2468 C C . ILE A 1 300 ? -60.048 -3.663 97.682 1.00 96.06 300 ILE A C 1
ATOM 2470 O O . ILE A 1 300 ? -60.248 -3.700 98.892 1.00 96.06 300 ILE A O 1
ATOM 2474 N N . GLU A 1 301 ? -60.307 -2.578 96.955 1.00 96.31 301 GLU A N 1
ATOM 2475 C CA . GLU A 1 301 ? -60.846 -1.327 97.500 1.00 96.31 301 GLU A CA 1
ATOM 2476 C C . GLU A 1 301 ? -62.238 -1.541 98.107 1.00 96.31 301 GLU A C 1
ATOM 2478 O O . GLU A 1 301 ? -62.417 -1.255 99.288 1.00 96.31 301 GLU A O 1
ATOM 2483 N N . ARG A 1 302 ? -63.171 -2.185 97.388 1.00 95.25 302 ARG A N 1
ATOM 2484 C CA . ARG A 1 302 ? -64.488 -2.564 97.943 1.00 95.25 302 ARG A CA 1
ATOM 2485 C C . ARG A 1 302 ? -64.389 -3.464 99.180 1.00 95.25 302 ARG A C 1
ATOM 2487 O O . ARG A 1 302 ? -65.153 -3.285 100.121 1.00 95.25 302 ARG A O 1
ATOM 2494 N N . LEU A 1 303 ? -63.441 -4.404 99.218 1.00 95.69 303 LEU A N 1
ATOM 2495 C CA . LEU A 1 303 ? -63.206 -5.247 100.399 1.00 95.69 303 LEU A CA 1
ATOM 2496 C C . LEU A 1 303 ? -62.590 -4.456 101.567 1.00 95.69 303 LEU A C 1
ATOM 2498 O O . LEU A 1 303 ? -62.881 -4.751 102.723 1.00 95.69 303 LEU A O 1
ATOM 2502 N N . ILE A 1 304 ? -61.764 -3.440 101.302 1.00 96.12 304 ILE A N 1
ATOM 2503 C CA . ILE A 1 304 ? -61.248 -2.517 102.325 1.00 96.12 304 ILE A CA 1
ATOM 2504 C C . ILE A 1 304 ? -62.380 -1.634 102.865 1.00 96.12 304 ILE A C 1
ATOM 2506 O O . ILE A 1 304 ? -62.465 -1.448 104.081 1.00 96.12 304 ILE A O 1
ATOM 2510 N N . GLU A 1 305 ? -63.267 -1.141 101.999 1.00 95.25 305 GLU A N 1
ATOM 2511 C CA . GLU A 1 305 ? -64.476 -0.403 102.377 1.00 95.25 305 GLU A CA 1
ATOM 2512 C C . GLU A 1 305 ? -65.407 -1.269 103.236 1.00 95.25 305 GLU A C 1
ATOM 2514 O O . GLU A 1 305 ? -65.764 -0.851 104.337 1.00 95.25 305 GLU A O 1
ATOM 2519 N N . GLU A 1 306 ? -65.710 -2.501 102.816 1.00 95.12 306 GLU A N 1
ATOM 2520 C CA . GLU A 1 306 ? -66.512 -3.474 103.574 1.00 95.12 306 GLU A CA 1
ATOM 2521 C C . GLU A 1 306 ? -65.873 -3.797 104.935 1.00 95.12 306 GLU A C 1
ATOM 2523 O O . GLU A 1 306 ? -66.533 -3.722 105.971 1.00 95.12 306 GLU A O 1
ATOM 2528 N N . ILE A 1 307 ? -64.561 -4.057 104.979 1.00 94.44 307 ILE A N 1
ATOM 2529 C CA . ILE A 1 307 ? -63.820 -4.251 106.235 1.00 94.44 307 ILE A CA 1
ATOM 2530 C C . ILE A 1 307 ? -63.870 -2.987 107.108 1.00 94.44 307 ILE A C 1
ATOM 2532 O O . ILE A 1 307 ? -63.907 -3.102 108.335 1.00 94.44 307 ILE A O 1
ATOM 2536 N N . SER A 1 308 ? -63.876 -1.785 106.525 1.00 94.06 308 SER A N 1
ATOM 2537 C CA . SER A 1 308 ? -64.028 -0.536 107.279 1.00 94.06 308 SER A CA 1
ATOM 2538 C C . SER A 1 308 ? -65.445 -0.372 107.841 1.00 94.06 308 SER A C 1
ATOM 2540 O O . SER A 1 308 ? -65.587 -0.005 109.008 1.00 94.06 308 SER A O 1
ATOM 2542 N N . HIS A 1 309 ? -66.473 -0.748 107.074 1.00 94.81 309 HIS A N 1
ATOM 2543 C CA . HIS A 1 309 ? -67.875 -0.741 107.484 1.00 94.81 309 HIS A CA 1
ATOM 2544 C C . HIS A 1 309 ? -68.110 -1.732 108.628 1.00 94.81 309 HIS A C 1
ATOM 2546 O O . HIS A 1 309 ? -68.511 -1.325 109.714 1.00 94.81 309 HIS A O 1
ATOM 2552 N N . LEU A 1 310 ? -67.701 -2.992 108.458 1.00 94.44 310 LEU A N 1
ATOM 2553 C CA . LEU A 1 310 ? -67.774 -4.034 109.488 1.00 94.44 310 LEU A CA 1
ATOM 2554 C C . LEU A 1 310 ? -66.970 -3.670 110.751 1.00 94.44 310 LEU A C 1
ATOM 2556 O O . LEU A 1 310 ? -67.343 -4.055 111.860 1.00 94.44 310 LEU A O 1
ATOM 2560 N N . ARG A 1 311 ? -65.872 -2.908 110.627 1.00 91.12 311 ARG A N 1
ATOM 2561 C CA . ARG A 1 311 ? -65.136 -2.355 111.783 1.00 91.12 311 ARG A CA 1
ATOM 2562 C C . ARG A 1 311 ? -65.906 -1.237 112.485 1.00 91.12 311 ARG A C 1
ATOM 2564 O O . ARG A 1 311 ? -65.856 -1.184 113.714 1.00 91.12 311 ARG A O 1
ATOM 2571 N N . LEU A 1 312 ? -66.601 -0.369 111.749 1.00 93.56 312 LEU A N 1
ATOM 2572 C CA . LEU A 1 312 ? -67.467 0.671 112.312 1.00 93.56 312 LEU A CA 1
ATOM 2573 C C . LEU A 1 312 ? -68.710 0.062 112.970 1.00 93.56 312 LEU A C 1
ATOM 2575 O O . LEU A 1 312 ? -68.994 0.391 114.115 1.00 93.56 312 LEU A O 1
ATOM 2579 N N . GLU A 1 313 ? -69.384 -0.888 112.325 1.00 92.38 313 GLU A N 1
ATOM 2580 C CA . GLU A 1 313 ? -70.502 -1.647 112.901 1.00 92.38 313 GLU A CA 1
ATOM 2581 C C . GLU A 1 313 ? -70.072 -2.414 114.149 1.00 92.38 313 GLU A C 1
ATOM 2583 O O . GLU A 1 313 ? -70.721 -2.305 115.185 1.00 92.38 313 GLU A O 1
ATOM 2588 N N . LYS A 1 314 ? -68.927 -3.113 114.111 1.00 91.06 314 LYS A N 1
ATOM 2589 C CA . LYS A 1 314 ? -68.351 -3.744 115.306 1.00 91.06 314 LYS A CA 1
ATOM 2590 C C . LYS A 1 314 ? -68.063 -2.719 116.402 1.00 91.06 314 LYS A C 1
ATOM 2592 O O . LYS A 1 314 ? -68.274 -3.027 117.571 1.00 91.06 314 LYS A O 1
ATOM 2597 N N . LYS A 1 315 ? -67.575 -1.522 116.058 1.00 93.12 315 LYS A N 1
ATOM 2598 C CA . LYS A 1 315 ? -67.330 -0.447 117.026 1.00 93.12 315 LYS A CA 1
ATOM 2599 C C . LYS A 1 315 ? -68.644 0.036 117.648 1.00 93.12 315 LYS A C 1
ATOM 2601 O O . LYS A 1 315 ? -68.726 0.035 118.868 1.00 93.12 315 LYS A O 1
ATOM 2606 N N . PHE A 1 316 ? -69.670 0.341 116.854 1.00 91.38 316 PHE A N 1
ATOM 2607 C CA . PHE A 1 316 ? -70.995 0.733 117.351 1.00 91.38 316 PHE A CA 1
ATOM 2608 C C . PHE A 1 316 ? -71.646 -0.369 118.196 1.00 91.38 316 PHE A C 1
ATOM 2610 O O . PHE A 1 316 ? -72.131 -0.094 119.288 1.00 91.38 316 PHE A O 1
ATOM 2617 N N . ALA A 1 317 ? -71.592 -1.628 117.757 1.00 88.31 317 ALA A N 1
ATOM 2618 C CA . ALA A 1 317 ? -72.097 -2.769 118.517 1.00 88.31 317 ALA A CA 1
ATOM 2619 C C . ALA A 1 317 ? -71.316 -2.993 119.824 1.00 88.31 317 ALA A C 1
ATOM 2621 O O . ALA A 1 317 ? -71.902 -3.403 120.821 1.00 88.31 317 ALA A O 1
ATOM 2622 N N . ASN A 1 318 ? -70.011 -2.695 119.859 1.00 88.75 318 ASN A N 1
ATOM 2623 C CA . ASN A 1 318 ? -69.224 -2.723 121.092 1.00 88.75 318 ASN A CA 1
ATOM 2624 C C . ASN A 1 318 ? -69.492 -1.490 121.976 1.00 88.75 318 ASN A C 1
ATOM 2626 O O . ASN A 1 318 ? -69.387 -1.594 123.192 1.00 88.75 318 ASN A O 1
ATOM 2630 N N . GLU A 1 319 ? -69.828 -0.333 121.410 1.00 90.38 319 GLU A N 1
ATOM 2631 C CA . GLU A 1 319 ? -70.222 0.864 122.163 1.00 90.38 319 GLU A CA 1
ATOM 2632 C C . GLU A 1 319 ? -71.603 0.672 122.806 1.00 90.38 319 GLU A C 1
ATOM 2634 O O . GLU A 1 319 ? -71.746 0.927 123.999 1.00 90.38 319 GLU A O 1
ATOM 2639 N N . GLU A 1 320 ? -72.570 0.098 122.086 1.00 88.44 320 GLU A N 1
ATOM 2640 C CA . GLU A 1 320 ? -73.872 -0.286 122.645 1.00 88.44 320 GLU A CA 1
ATOM 2641 C C . GLU A 1 320 ? -73.744 -1.482 123.609 1.00 88.44 320 GLU A C 1
ATOM 2643 O O . GLU A 1 320 ? -74.386 -1.487 124.653 1.00 88.44 320 GLU A O 1
ATOM 2648 N N . LEU A 1 321 ? -72.850 -2.453 123.365 1.00 87.12 321 LEU A N 1
ATOM 2649 C CA . LEU A 1 321 ? -72.535 -3.500 124.350 1.00 87.12 321 LEU A CA 1
ATOM 2650 C C . LEU A 1 321 ? -71.902 -2.916 125.618 1.00 87.12 321 LEU A C 1
ATOM 2652 O O . LEU A 1 321 ? -72.266 -3.338 126.711 1.00 87.12 321 LEU A O 1
ATOM 2656 N N . ASN A 1 322 ? -70.979 -1.957 125.502 1.00 86.25 322 ASN A N 1
ATOM 2657 C CA . ASN A 1 322 ? -70.398 -1.265 126.654 1.00 86.25 322 ASN A CA 1
ATOM 2658 C C . ASN A 1 322 ? -71.474 -0.476 127.407 1.00 86.25 322 ASN A C 1
ATOM 2660 O O . ASN A 1 322 ? -71.495 -0.500 128.633 1.00 86.25 322 ASN A O 1
ATOM 2664 N N . ARG A 1 323 ? -72.397 0.172 126.689 1.00 87.25 323 ARG A N 1
ATOM 2665 C CA . ARG A 1 323 ? -73.540 0.874 127.275 1.00 87.25 323 ARG A CA 1
ATOM 2666 C C . ARG A 1 323 ? -74.489 -0.082 127.993 1.00 87.25 323 ARG A C 1
ATOM 2668 O O . ARG A 1 323 ? -74.801 0.171 129.145 1.00 87.25 323 ARG A O 1
ATOM 2675 N N . VAL A 1 324 ? -74.880 -1.203 127.388 1.00 83.75 324 VAL A N 1
ATOM 2676 C CA . VAL A 1 324 ? -75.713 -2.234 128.036 1.00 83.75 324 VAL A CA 1
ATOM 2677 C C . VAL A 1 324 ? -74.970 -2.890 129.203 1.00 83.75 324 VAL A C 1
ATOM 2679 O O . VAL A 1 324 ? -75.579 -3.190 130.225 1.00 83.75 324 VAL A O 1
ATOM 2682 N N . GLN A 1 325 ? -73.649 -3.073 129.120 1.00 82.00 325 GLN A N 1
ATOM 2683 C CA . GLN A 1 325 ? -72.835 -3.483 130.269 1.00 82.00 325 GLN A CA 1
ATOM 2684 C C . GLN A 1 325 ? -72.835 -2.425 131.373 1.00 82.00 325 GLN A C 1
ATOM 2686 O O . GLN A 1 325 ? -72.885 -2.805 132.540 1.00 82.00 325 GLN A O 1
ATOM 2691 N N . GLN A 1 326 ? -72.818 -1.136 131.027 1.00 82.75 326 GLN A N 1
ATOM 2692 C CA . GLN A 1 326 ? -72.866 -0.045 131.991 1.00 82.75 326 GLN A CA 1
ATOM 2693 C C . GLN A 1 326 ? -74.255 0.083 132.631 1.00 82.75 326 GLN A C 1
ATOM 2695 O O . GLN A 1 326 ? -74.345 0.098 133.853 1.00 82.75 326 GLN A O 1
ATOM 2700 N N . GLU A 1 327 ? -75.331 0.016 131.847 1.00 82.19 327 GLU A N 1
ATOM 2701 C CA . GLU A 1 327 ? -76.714 -0.099 132.321 1.00 82.19 327 GLU A CA 1
ATOM 2702 C C . GLU A 1 327 ? -76.884 -1.356 133.204 1.00 82.19 327 GLU A C 1
ATOM 2704 O O . GLU A 1 327 ? -77.527 -1.292 134.247 1.00 82.19 327 GLU A O 1
ATOM 2709 N N . LEU A 1 328 ? -76.223 -2.481 132.894 1.00 78.00 328 LEU A N 1
ATOM 2710 C CA . LEU A 1 328 ? -76.178 -3.667 133.763 1.00 78.00 328 LEU A CA 1
ATOM 2711 C C . LEU A 1 328 ? -75.307 -3.486 135.016 1.00 78.00 328 LEU A C 1
ATOM 2713 O O . LEU A 1 328 ? -75.619 -4.092 136.043 1.00 78.00 328 LEU A O 1
ATOM 2717 N N . THR A 1 329 ? -74.229 -2.695 134.993 1.00 77.56 329 THR A N 1
ATOM 2718 C CA . THR A 1 329 ? -73.495 -2.341 136.221 1.00 77.56 329 THR A CA 1
ATOM 2719 C C . THR A 1 329 ? -74.263 -1.346 137.071 1.00 77.56 329 THR A C 1
ATOM 2721 O O . THR A 1 329 ? -74.215 -1.475 138.289 1.00 77.56 329 THR A O 1
ATOM 2724 N N . ASP A 1 330 ? -75.032 -0.449 136.463 1.00 76.38 330 ASP A N 1
ATOM 2725 C CA . ASP A 1 330 ? -75.893 0.511 137.145 1.00 76.38 330 ASP A CA 1
ATOM 2726 C C . ASP A 1 330 ? -77.122 -0.195 137.722 1.00 76.38 330 ASP A C 1
ATOM 2728 O O . ASP A 1 330 ? -77.458 0.042 138.874 1.00 76.38 330 ASP A O 1
ATOM 2732 N N . ILE A 1 331 ? -77.710 -1.175 137.027 1.00 72.62 331 ILE A N 1
ATOM 2733 C CA . ILE A 1 331 ? -78.727 -2.083 137.585 1.00 72.62 331 ILE A CA 1
ATOM 2734 C C . ILE A 1 331 ? -78.125 -2.970 138.684 1.00 72.62 331 ILE A C 1
ATOM 2736 O O . ILE A 1 331 ? -78.777 -3.214 139.693 1.00 72.62 331 ILE A O 1
ATOM 2740 N N . ARG A 1 332 ? -76.868 -3.426 138.577 1.00 72.69 332 ARG A N 1
ATOM 2741 C CA . ARG A 1 332 ? -76.181 -4.129 139.684 1.00 72.69 332 ARG A CA 1
ATOM 2742 C C . ARG A 1 332 ? -75.844 -3.199 140.851 1.00 72.69 332 ARG A C 1
ATOM 2744 O O . ARG A 1 332 ? -75.841 -3.662 141.988 1.00 72.69 332 ARG A O 1
ATOM 2751 N N . ALA A 1 333 ? -75.585 -1.917 140.607 1.00 64.69 333 ALA A N 1
ATOM 2752 C CA . ALA A 1 333 ? -75.369 -0.904 141.634 1.00 64.69 333 ALA A CA 1
ATOM 2753 C C . ALA A 1 333 ? -76.692 -0.513 142.305 1.00 64.69 333 ALA A C 1
ATOM 2755 O O . ALA A 1 333 ? -76.736 -0.428 143.525 1.00 64.69 333 ALA A O 1
ATOM 2756 N N . GLN A 1 334 ? -77.782 -0.398 141.544 1.00 62.12 334 GLN A N 1
ATOM 2757 C CA . GLN A 1 334 ? -79.154 -0.268 142.035 1.00 62.12 334 GLN A CA 1
ATOM 2758 C C . GLN A 1 334 ? -79.597 -1.522 142.788 1.00 62.12 334 GLN A C 1
ATOM 2760 O O . GLN A 1 334 ? -80.231 -1.395 143.820 1.00 62.12 334 GLN A O 1
ATOM 2765 N N . MET A 1 335 ? -79.217 -2.732 142.365 1.00 59.09 335 MET A N 1
ATOM 2766 C CA . MET A 1 335 ? -79.463 -3.948 143.146 1.00 59.09 335 MET A CA 1
ATOM 2767 C C . MET A 1 335 ? -78.578 -4.032 144.392 1.00 59.09 335 MET A C 1
ATOM 2769 O O . MET A 1 335 ? -79.042 -4.552 145.397 1.00 59.09 335 MET A O 1
ATOM 2773 N N . ARG A 1 336 ? -77.354 -3.486 144.396 1.00 58.22 336 ARG A N 1
ATOM 2774 C CA . ARG A 1 336 ? -76.566 -3.317 145.632 1.00 58.22 336 ARG A CA 1
ATOM 2775 C C . ARG A 1 336 ? -77.182 -2.272 146.558 1.00 58.22 336 ARG A C 1
ATOM 2777 O O . ARG A 1 336 ? -77.289 -2.543 147.743 1.00 58.22 336 ARG A O 1
ATOM 2784 N N . LEU A 1 337 ? -77.657 -1.145 146.031 1.00 54.59 337 LEU A N 1
ATOM 2785 C CA . LEU A 1 337 ? -78.405 -0.129 146.775 1.00 54.59 337 LEU A CA 1
ATOM 2786 C C . LEU A 1 337 ? -79.723 -0.689 147.316 1.00 54.59 337 LEU A C 1
ATOM 2788 O O . LEU A 1 337 ? -80.018 -0.473 148.483 1.00 54.59 337 LEU A O 1
ATOM 2792 N N . ASN A 1 338 ? -80.473 -1.467 146.537 1.00 49.56 338 ASN A N 1
ATOM 2793 C CA . ASN A 1 338 ? -81.699 -2.137 146.975 1.00 49.56 338 ASN A CA 1
ATOM 2794 C C . ASN A 1 338 ? -81.393 -3.253 147.983 1.00 49.56 338 ASN A C 1
ATOM 2796 O O . ASN A 1 338 ? -82.148 -3.440 148.925 1.00 49.56 338 ASN A O 1
ATOM 2800 N N . HIS A 1 339 ? -80.270 -3.963 147.857 1.00 46.84 339 HIS A N 1
ATOM 2801 C CA . HIS A 1 339 ? -79.860 -4.967 148.840 1.00 46.84 339 HIS A CA 1
ATOM 2802 C C . HIS A 1 339 ? -79.369 -4.320 150.145 1.00 46.84 339 HIS A C 1
ATOM 2804 O O . HIS A 1 339 ? -79.762 -4.765 151.216 1.00 46.84 339 HIS A O 1
ATOM 2810 N N . GLU A 1 340 ? -78.608 -3.222 150.094 1.00 44.88 340 GLU A N 1
ATOM 2811 C CA . GLU A 1 340 ? -78.224 -2.452 151.286 1.00 44.88 340 GLU A CA 1
ATOM 2812 C C . GLU A 1 340 ? -79.402 -1.698 151.916 1.00 44.88 340 GLU A C 1
ATOM 2814 O O . GLU A 1 340 ? -79.437 -1.566 153.135 1.00 44.88 340 GLU A O 1
ATOM 2819 N N . THR A 1 341 ? -80.389 -1.246 151.136 1.00 46.19 341 THR A N 1
ATOM 2820 C CA . THR A 1 341 ? -81.609 -0.606 151.668 1.00 46.19 341 THR A CA 1
ATOM 2821 C C . THR A 1 341 ? -82.699 -1.599 152.065 1.00 46.19 341 THR A C 1
ATOM 2823 O O . THR A 1 341 ? -83.548 -1.229 152.868 1.00 46.19 341 THR A O 1
ATOM 2826 N N . MET A 1 342 ? -82.664 -2.860 151.625 1.00 44.78 342 MET A N 1
ATOM 2827 C CA . MET A 1 342 ? -83.488 -3.928 152.212 1.00 44.78 342 MET A CA 1
ATOM 2828 C C . MET A 1 342 ? -82.821 -4.596 153.424 1.00 44.78 342 MET A C 1
ATOM 2830 O O . MET A 1 342 ? -83.532 -5.036 154.315 1.00 44.78 342 MET A O 1
ATOM 2834 N N . MET A 1 343 ? -81.485 -4.615 153.525 1.00 41.56 343 MET A N 1
ATOM 2835 C CA . MET A 1 343 ? -80.754 -5.224 154.657 1.00 41.56 343 MET A CA 1
ATOM 2836 C C . MET A 1 343 ? -80.322 -4.229 155.755 1.00 41.56 343 MET A C 1
ATOM 2838 O O . MET A 1 343 ? -79.561 -4.598 156.646 1.00 41.56 343 MET A O 1
ATOM 2842 N N . LYS A 1 344 ? -80.779 -2.966 155.715 1.00 41.59 344 LYS A N 1
ATOM 2843 C CA . LYS A 1 344 ? -80.533 -1.957 156.777 1.00 41.59 344 LYS A CA 1
ATOM 2844 C C . LYS A 1 344 ? -81.777 -1.175 157.233 1.00 41.59 344 LYS A C 1
ATOM 2846 O O . LYS A 1 344 ? -81.637 -0.255 158.031 1.00 41.59 344 LYS A O 1
ATOM 2851 N N . ASN A 1 345 ? -82.983 -1.524 156.768 1.00 39.44 345 ASN A N 1
ATOM 2852 C CA . ASN A 1 345 ? -84.217 -0.775 157.072 1.00 39.44 345 ASN A CA 1
ATOM 2853 C C . ASN A 1 345 ? -85.264 -1.523 157.925 1.00 39.44 345 ASN A C 1
ATOM 2855 O O . ASN A 1 345 ? -86.368 -1.010 158.080 1.00 39.44 345 ASN A O 1
ATOM 2859 N N . GLU A 1 346 ? -84.935 -2.670 158.535 1.00 43.81 346 GLU A N 1
ATOM 2860 C CA . GLU A 1 346 ? -85.860 -3.369 159.456 1.00 43.81 346 GLU A CA 1
ATOM 2861 C C . GLU A 1 346 ? -85.601 -3.109 160.956 1.00 43.81 346 GLU A C 1
ATOM 2863 O O . GLU A 1 346 ? -86.500 -3.323 161.763 1.00 43.81 346 GLU A O 1
ATOM 2868 N N . GLU A 1 347 ? -84.442 -2.560 161.352 1.00 40.94 347 GLU A N 1
ATOM 2869 C CA . GLU A 1 347 ? -84.112 -2.311 162.776 1.00 40.94 347 GLU A CA 1
ATOM 2870 C C . GLU A 1 347 ? -84.062 -0.820 163.184 1.00 40.94 347 GLU A C 1
ATOM 2872 O O . GLU A 1 347 ? -83.882 -0.504 164.358 1.00 40.94 347 GLU A O 1
ATOM 2877 N N . GLY A 1 348 ? -84.229 0.121 162.243 1.00 43.75 348 GLY A N 1
ATOM 2878 C CA . GLY A 1 348 ? -83.973 1.553 162.493 1.00 43.75 348 GLY A CA 1
ATOM 2879 C C . GLY A 1 348 ? -85.188 2.461 162.744 1.00 43.75 348 GLY A C 1
ATOM 2880 O O . GLY A 1 348 ? -85.042 3.499 163.381 1.00 43.75 348 GLY A O 1
ATOM 2881 N N . ASN A 1 349 ? -86.383 2.125 162.238 1.00 47.66 349 ASN A N 1
ATOM 2882 C CA . ASN A 1 349 ? -87.422 3.139 161.958 1.00 47.66 349 ASN A CA 1
ATOM 2883 C C . ASN A 1 349 ? -88.718 3.028 162.796 1.00 47.66 349 ASN A C 1
ATOM 2885 O O . ASN A 1 349 ? -89.742 3.606 162.436 1.00 47.66 349 ASN A O 1
ATOM 2889 N N . LEU A 1 350 ? -88.698 2.296 163.917 1.00 48.81 350 LEU A N 1
ATOM 2890 C CA . LEU A 1 350 ? -89.858 2.188 164.823 1.00 48.81 350 LEU A CA 1
ATOM 2891 C C . LEU A 1 350 ? -89.777 3.128 166.043 1.00 48.81 350 LEU A C 1
ATOM 2893 O O . LEU A 1 350 ? -90.792 3.413 166.675 1.00 48.81 350 LEU A O 1
ATOM 2897 N N . TYR A 1 351 ? -88.582 3.626 166.377 1.00 51.31 351 TYR A N 1
ATOM 2898 C CA . TYR A 1 351 ? -88.335 4.373 167.617 1.00 51.31 351 TYR A CA 1
ATOM 2899 C C . TYR A 1 351 ? -88.752 5.854 167.521 1.00 51.31 351 TYR A C 1
ATOM 2901 O O . TYR A 1 351 ? -89.462 6.367 168.388 1.00 51.31 351 TYR A O 1
ATOM 2909 N N . ASP A 1 352 ? -88.385 6.542 166.434 1.00 53.94 352 ASP A N 1
ATOM 2910 C CA . ASP A 1 352 ? -88.568 7.998 166.332 1.00 53.94 352 ASP A CA 1
ATOM 2911 C C . ASP A 1 352 ? -90.001 8.446 166.008 1.00 53.94 352 ASP A C 1
ATOM 2913 O O . ASP A 1 352 ? -90.404 9.535 166.425 1.00 53.94 352 ASP A O 1
ATOM 2917 N N . GLN A 1 353 ? -90.822 7.620 165.347 1.00 55.22 353 GLN A N 1
ATOM 2918 C CA . GLN A 1 353 ? -92.243 7.954 165.156 1.00 55.22 353 GLN A CA 1
ATOM 2919 C C . GLN A 1 353 ? -93.017 7.929 166.483 1.00 55.22 353 GLN A C 1
ATOM 2921 O O . GLN A 1 353 ? -93.838 8.815 166.734 1.00 55.22 353 GLN A O 1
ATOM 2926 N N . ILE A 1 354 ? -92.701 6.979 167.372 1.00 56.59 354 ILE A N 1
ATOM 2927 C CA . ILE A 1 354 ? -93.267 6.918 168.728 1.00 56.59 354 ILE A CA 1
ATOM 2928 C C . ILE A 1 354 ? -92.800 8.131 169.546 1.00 56.59 354 ILE A C 1
ATOM 2930 O O . ILE A 1 354 ? -93.613 8.783 170.204 1.00 56.59 354 ILE A O 1
ATOM 2934 N N . ASN A 1 355 ? -91.516 8.489 169.455 1.00 57.75 355 ASN A N 1
ATOM 2935 C CA . ASN A 1 355 ? -90.939 9.611 170.196 1.00 57.75 355 ASN A CA 1
ATOM 2936 C C . ASN A 1 355 ? -91.516 10.981 169.763 1.00 57.75 355 ASN A C 1
ATOM 2938 O O . ASN A 1 355 ? -91.757 11.858 170.599 1.00 57.75 355 ASN A O 1
ATOM 2942 N N . GLN A 1 356 ? -91.822 11.168 168.472 1.00 59.44 356 GLN A N 1
ATOM 2943 C CA . GLN A 1 356 ? -92.433 12.409 167.977 1.00 59.44 356 GLN A CA 1
ATOM 2944 C C . GLN A 1 356 ? -93.922 12.564 168.333 1.00 59.44 356 GLN A C 1
ATOM 2946 O O . GLN A 1 356 ? -94.344 13.693 168.599 1.00 59.44 356 GLN A O 1
ATOM 2951 N N . ASP A 1 357 ? -94.726 11.492 168.374 1.00 60.34 357 ASP A N 1
ATOM 2952 C CA . ASP A 1 357 ? -96.122 11.603 168.847 1.00 60.34 357 ASP A CA 1
ATOM 2953 C C . ASP A 1 357 ? -96.194 11.728 170.379 1.00 60.34 357 ASP A C 1
ATOM 2955 O O . ASP A 1 357 ? -96.966 12.536 170.904 1.00 60.34 357 ASP A O 1
ATOM 2959 N N . ALA A 1 358 ? -95.300 11.041 171.104 1.00 60.91 358 ALA A N 1
ATOM 2960 C CA . ALA A 1 358 ? -95.111 11.241 172.540 1.00 60.91 358 ALA A CA 1
ATOM 2961 C C . ALA A 1 358 ? -94.747 12.701 172.864 1.00 60.91 358 ALA A C 1
ATOM 2963 O O . ALA A 1 358 ? -95.391 13.312 173.715 1.00 60.91 358 ALA A O 1
ATOM 2964 N N . SER A 1 359 ? -93.803 13.301 172.132 1.00 60.97 359 SER A N 1
ATOM 2965 C CA . SER A 1 359 ? -93.414 14.710 172.310 1.00 60.97 359 SER A CA 1
ATOM 2966 C C . SER A 1 359 ? -94.558 15.689 172.002 1.00 60.97 359 SER A C 1
ATOM 2968 O O . SER A 1 359 ? -94.736 16.677 172.713 1.00 60.97 359 SER A O 1
ATOM 2970 N N . LYS A 1 360 ? -95.392 15.412 170.988 1.00 65.81 360 LYS A N 1
ATOM 2971 C CA . LYS A 1 360 ? -96.573 16.241 170.661 1.00 65.81 360 LYS A CA 1
ATOM 2972 C C . LYS A 1 360 ? -97.687 16.132 171.707 1.00 65.81 360 LYS A C 1
ATOM 2974 O O . LYS A 1 360 ? -98.401 17.112 171.932 1.00 65.81 360 LYS A O 1
ATOM 2979 N N . ARG A 1 361 ? -97.828 14.980 172.371 1.00 66.69 361 ARG A N 1
ATOM 2980 C CA . ARG A 1 361 ? -98.717 14.816 173.535 1.00 66.69 361 ARG A CA 1
ATOM 2981 C C . ARG A 1 361 ? -98.141 15.481 174.783 1.00 66.69 361 ARG A C 1
ATOM 2983 O O . ARG A 1 361 ? -98.884 16.179 175.469 1.00 66.69 361 ARG A O 1
ATOM 2990 N N . LEU A 1 362 ? -96.834 15.356 175.023 1.00 67.12 362 LEU A N 1
ATOM 2991 C CA . LEU A 1 362 ? -96.142 16.012 176.133 1.00 67.12 362 LEU A CA 1
ATOM 2992 C C . LEU A 1 362 ? -96.302 17.536 176.066 1.00 67.12 362 LEU A C 1
ATOM 2994 O O . LEU A 1 362 ? -96.724 18.127 177.050 1.00 67.12 362 LEU A O 1
ATOM 2998 N N . LEU A 1 363 ? -96.082 18.165 174.905 1.00 66.25 363 LEU A N 1
ATOM 2999 C CA . LEU A 1 363 ? -96.183 19.626 174.777 1.00 66.25 363 LEU A CA 1
ATOM 3000 C C . LEU A 1 363 ? -97.613 20.161 174.999 1.00 66.25 363 LEU A C 1
ATOM 3002 O O . LEU A 1 363 ? -97.792 21.263 175.519 1.00 66.25 363 LEU A O 1
ATOM 3006 N N . LYS A 1 364 ? -98.647 19.384 174.637 1.00 68.44 364 LYS A N 1
ATOM 3007 C CA . LYS A 1 364 ? -100.045 19.712 174.977 1.00 68.44 364 LYS A CA 1
ATOM 3008 C C . LYS A 1 364 ? -100.295 19.589 176.480 1.00 68.44 364 LYS A C 1
ATOM 3010 O O . LYS A 1 364 ? -100.844 20.515 177.071 1.00 68.44 364 LYS A O 1
ATOM 3015 N N . LEU A 1 365 ? -99.835 18.499 177.093 1.00 62.53 365 LEU A N 1
ATOM 3016 C CA . LEU A 1 365 ? -99.974 18.258 178.530 1.00 62.53 365 LEU A CA 1
ATOM 3017 C C . LEU A 1 365 ? -99.122 19.210 179.385 1.00 62.53 365 LEU A C 1
ATOM 3019 O O . LEU A 1 365 ? -99.515 19.503 180.506 1.00 62.53 365 LEU A O 1
ATOM 3023 N N . GLU A 1 366 ? -98.009 19.750 178.878 1.00 65.88 366 GLU A N 1
ATOM 3024 C CA . GLU A 1 366 ? -97.268 20.861 179.496 1.00 65.88 366 GLU A CA 1
ATOM 3025 C C . GLU A 1 366 ? -98.047 22.177 179.431 1.00 65.88 366 GLU A C 1
ATOM 3027 O O . GLU A 1 366 ? -98.024 22.957 180.384 1.00 65.88 366 GLU A O 1
ATOM 3032 N N . HIS A 1 367 ? -98.735 22.445 178.317 1.00 68.00 367 HIS A N 1
ATOM 3033 C CA . HIS A 1 367 ? -99.539 23.656 178.176 1.00 68.00 367 HIS A CA 1
ATOM 3034 C C . HIS A 1 367 ? -100.792 23.604 179.064 1.00 68.00 367 HIS A C 1
ATOM 3036 O O . HIS A 1 367 ? -101.150 24.612 179.670 1.00 68.00 367 HIS A O 1
ATOM 3042 N N . GLU A 1 368 ? -101.402 22.425 179.226 1.00 67.06 368 GLU A N 1
ATOM 3043 C CA . GLU A 1 368 ? -102.437 22.197 180.241 1.00 67.06 368 GLU A CA 1
ATOM 3044 C C . GLU A 1 368 ? -101.863 22.214 181.667 1.00 67.06 368 GLU A C 1
ATOM 3046 O O . GLU A 1 368 ? -102.450 22.875 182.518 1.00 67.06 368 GLU A O 1
ATOM 3051 N N . ASN A 1 369 ? -100.691 21.623 181.940 1.00 61.88 369 ASN A N 1
ATOM 3052 C CA . ASN A 1 369 ? -100.063 21.705 183.269 1.00 61.88 369 ASN A CA 1
ATOM 3053 C C . ASN A 1 369 ? -99.746 23.144 183.677 1.00 61.88 369 ASN A C 1
ATOM 3055 O O . ASN A 1 369 ? -100.077 23.519 184.790 1.00 61.88 369 ASN A O 1
ATOM 3059 N N . LYS A 1 370 ? -99.194 23.990 182.800 1.00 65.44 370 LYS A N 1
ATOM 3060 C CA . LYS A 1 370 ? -98.955 25.413 183.125 1.00 65.44 370 LYS A CA 1
ATOM 3061 C C . LYS A 1 370 ? -100.248 26.189 183.390 1.00 65.44 370 LYS A C 1
ATOM 3063 O O . LYS A 1 370 ? -100.255 27.119 184.195 1.00 65.44 370 LYS A O 1
ATOM 3068 N N . LYS A 1 371 ? -101.347 25.791 182.745 1.00 63.22 371 LYS A N 1
ATOM 3069 C CA . LYS A 1 371 ? -102.678 26.386 182.928 1.00 63.22 371 LYS A CA 1
ATOM 3070 C C . LYS A 1 371 ? -103.374 25.888 184.202 1.00 63.22 371 LYS A C 1
ATOM 3072 O O . LYS A 1 371 ? -104.107 26.639 184.832 1.00 63.22 371 LYS A O 1
ATOM 3077 N N . LEU A 1 372 ? -103.105 24.646 184.602 1.00 57.28 372 LEU A N 1
ATOM 3078 C CA . LEU A 1 372 ? -103.545 24.070 185.871 1.00 57.28 372 LEU A CA 1
ATOM 3079 C C . LEU A 1 372 ? -102.676 24.545 187.045 1.00 57.28 372 LEU A C 1
ATOM 3081 O O . LEU A 1 372 ? -103.213 24.787 188.114 1.00 57.28 372 LEU A O 1
ATOM 3085 N N . GLN A 1 373 ? -101.370 24.756 186.854 1.00 57.50 373 GLN A N 1
ATOM 3086 C CA . GLN A 1 373 ? -100.465 25.314 187.864 1.00 57.50 373 GLN A CA 1
ATOM 3087 C C . GLN A 1 373 ? -100.823 26.761 188.209 1.00 57.50 373 GLN A C 1
ATOM 3089 O O . GLN A 1 373 ? -100.897 27.075 189.388 1.00 57.50 373 GLN A O 1
ATOM 3094 N N . THR A 1 374 ? -101.150 27.605 187.223 1.00 58.69 374 THR A N 1
ATOM 3095 C CA . THR A 1 374 ? -101.677 28.958 187.503 1.00 58.69 374 THR A CA 1
ATOM 3096 C C . THR A 1 374 ? -103.016 28.905 188.245 1.00 58.69 374 THR A C 1
ATOM 3098 O O . THR A 1 374 ? -103.196 29.627 189.219 1.00 58.69 374 THR A O 1
ATOM 3101 N N . MET A 1 375 ? -103.913 27.974 187.891 1.00 58.34 375 MET A N 1
ATOM 3102 C CA . MET A 1 375 ? -105.128 27.720 188.682 1.00 58.34 375 MET A CA 1
ATOM 3103 C C . MET A 1 375 ? -104.827 27.236 190.114 1.00 58.34 375 MET A C 1
ATOM 3105 O O . MET A 1 375 ? -105.529 27.616 191.045 1.00 58.34 375 MET A O 1
ATOM 3109 N N . VAL A 1 376 ? -103.797 26.413 190.323 1.00 55.34 376 VAL A N 1
ATOM 3110 C CA . VAL A 1 376 ? -103.393 25.931 191.655 1.00 55.34 376 VAL A CA 1
ATOM 3111 C C . VAL A 1 376 ? -102.733 27.039 192.484 1.00 55.34 376 VAL A C 1
ATOM 3113 O O . VAL A 1 376 ? -102.989 27.100 193.682 1.00 55.34 376 VAL A O 1
ATOM 3116 N N . GLU A 1 377 ? -101.967 27.951 191.882 1.00 53.94 377 GLU A N 1
ATOM 3117 C CA . GLU A 1 377 ? -101.445 29.146 192.567 1.00 53.94 377 GLU A CA 1
ATOM 3118 C C . GLU A 1 377 ? -102.577 30.111 192.976 1.00 53.94 377 GLU A C 1
ATOM 3120 O O . GLU A 1 377 ? -102.566 30.624 194.101 1.00 53.94 377 GLU A O 1
ATOM 3125 N N . ASP A 1 378 ? -103.603 30.286 192.134 1.00 52.44 378 ASP A N 1
ATOM 3126 C CA . ASP A 1 378 ? -104.817 31.043 192.481 1.00 52.44 378 ASP A CA 1
ATOM 3127 C C . ASP A 1 378 ? -105.613 30.372 193.624 1.00 52.44 378 ASP A C 1
ATOM 3129 O O . ASP A 1 378 ? -106.113 31.056 194.522 1.00 52.44 378 ASP A O 1
ATOM 3133 N N . TYR A 1 379 ? -105.701 29.035 193.646 1.00 48.16 379 TYR A N 1
ATOM 3134 C CA . TYR A 1 379 ? -106.425 28.292 194.689 1.00 48.16 379 TYR A CA 1
ATOM 3135 C C . TYR A 1 379 ? -105.632 28.046 195.986 1.00 48.16 379 TYR A C 1
ATOM 3137 O O . TYR A 1 379 ? -106.253 27.771 197.010 1.00 48.16 379 TYR A O 1
ATOM 3145 N N . GLN A 1 380 ? -104.300 28.179 196.004 1.00 47.00 380 GLN A N 1
ATOM 3146 C CA . GLN A 1 380 ? -103.487 28.002 197.223 1.00 47.00 380 GLN A CA 1
ATOM 3147 C C . GLN A 1 380 ? -103.319 29.277 198.068 1.00 47.00 380 GLN A C 1
ATOM 3149 O O . GLN A 1 380 ? -102.863 29.193 199.207 1.00 47.00 380 GLN A O 1
ATOM 3154 N N . ASN A 1 381 ? -103.737 30.446 197.569 1.00 42.28 381 ASN A N 1
ATOM 3155 C CA . ASN A 1 381 ? -103.691 31.706 198.324 1.00 42.28 381 ASN A CA 1
ATOM 3156 C C . ASN A 1 381 ? -104.909 31.954 199.243 1.00 42.28 381 ASN A C 1
ATOM 3158 O O . ASN A 1 381 ? -104.937 32.961 199.950 1.00 42.28 381 ASN A O 1
ATOM 3162 N N . ASN A 1 382 ? -105.889 31.042 199.294 1.00 37.84 382 ASN A N 1
ATOM 3163 C CA . ASN A 1 382 ? -106.938 31.041 200.320 1.00 37.84 382 ASN A CA 1
ATOM 3164 C C . ASN A 1 382 ? -106.803 29.804 201.220 1.00 37.84 382 ASN A C 1
ATOM 3166 O O . ASN A 1 382 ? -107.130 28.686 200.834 1.00 37.84 382 ASN A O 1
ATOM 3170 N N . TYR A 1 383 ? -106.286 30.045 202.424 1.00 39.09 383 TYR A N 1
ATOM 3171 C CA . TYR A 1 383 ? -106.120 29.072 203.507 1.00 39.09 383 TYR A CA 1
ATOM 3172 C C . TYR A 1 383 ? -107.456 28.801 204.241 1.00 39.09 383 TYR A C 1
ATOM 3174 O O . TYR A 1 383 ? -108.462 29.441 203.941 1.00 39.09 383 TYR A O 1
ATOM 3182 N N . ILE A 1 384 ? -107.408 27.949 205.277 1.00 36.25 384 ILE A N 1
ATOM 3183 C CA . ILE A 1 384 ? -108.499 27.437 206.140 1.00 36.25 384 ILE A CA 1
ATOM 3184 C C . ILE A 1 384 ? -109.159 26.183 205.519 1.00 36.25 384 ILE A C 1
ATOM 3186 O O . ILE A 1 384 ? -109.735 26.282 204.443 1.00 36.25 384 ILE A O 1
ATOM 3190 N N . ASP A 1 385 ? -109.017 24.943 206.017 1.00 33.75 385 ASP A N 1
ATOM 3191 C CA . ASP A 1 385 ? -108.959 24.348 207.383 1.00 33.75 385 ASP A CA 1
ATOM 3192 C C . ASP A 1 385 ? -110.327 23.791 207.858 1.00 33.75 385 ASP A C 1
ATOM 3194 O O . ASP A 1 385 ? -111.378 24.175 207.354 1.00 33.75 385 ASP A O 1
ATOM 3198 N N . VAL A 1 386 ? -110.257 22.866 208.823 1.00 31.50 386 VAL A N 1
ATOM 3199 C CA . VAL A 1 386 ? -111.295 22.181 209.617 1.00 31.50 386 VAL A CA 1
ATOM 3200 C C . VAL A 1 386 ? -112.312 21.229 208.944 1.00 31.50 386 VAL A C 1
ATOM 3202 O O . VAL A 1 386 ? -113.355 21.622 208.436 1.00 31.50 386 VAL A O 1
ATOM 3205 N N . ASP A 1 387 ? -112.059 19.941 209.225 1.00 29.25 387 ASP A N 1
ATOM 3206 C CA . ASP A 1 387 ? -112.982 19.002 209.900 1.00 29.25 387 ASP A CA 1
ATOM 3207 C C . ASP A 1 387 ? -114.001 18.156 209.088 1.00 29.25 387 ASP A C 1
ATOM 3209 O O . ASP A 1 387 ? -114.561 18.539 208.069 1.00 29.25 387 ASP A O 1
ATOM 3213 N N . SER A 1 388 ? -114.281 16.993 209.685 1.00 28.89 388 SER A N 1
ATOM 3214 C CA . SER A 1 388 ? -115.508 16.195 209.645 1.00 28.89 388 SER A CA 1
ATOM 3215 C C . SER A 1 388 ? -115.889 15.339 208.424 1.00 28.89 388 SER A C 1
ATOM 3217 O O . SER A 1 388 ? -116.265 15.811 207.362 1.00 28.89 388 SER A O 1
ATOM 3219 N N . VAL A 1 389 ? -116.021 14.041 208.745 1.00 29.14 389 VAL A N 1
ATOM 3220 C CA . VAL A 1 389 ? -117.143 13.142 208.383 1.00 29.14 389 VAL A CA 1
ATOM 3221 C C . VAL A 1 389 ? -117.237 12.697 206.905 1.00 29.14 389 VAL A C 1
ATOM 3223 O O . VAL A 1 389 ? -117.547 13.468 206.013 1.00 29.14 389 VAL A O 1
ATOM 3226 N N . LEU A 1 390 ? -116.882 11.449 206.567 1.00 29.34 390 LEU A N 1
ATOM 3227 C CA . LEU A 1 390 ? -117.670 10.193 206.667 1.00 29.34 390 LEU A CA 1
ATOM 3228 C C . LEU A 1 390 ? -118.804 10.023 205.619 1.00 29.34 390 LEU A C 1
ATOM 3230 O O . LEU A 1 390 ? -119.707 10.846 205.522 1.00 29.34 390 LEU A O 1
ATOM 3234 N N . SER A 1 391 ? -118.867 8.810 205.041 1.00 28.59 391 SER A N 1
ATOM 3235 C CA . SER A 1 391 ? -120.048 8.129 204.447 1.00 28.59 391 SER A CA 1
ATOM 3236 C C . SER A 1 391 ? -120.482 8.411 202.985 1.00 28.59 391 SER A C 1
ATOM 3238 O O . SER A 1 391 ? -120.148 9.432 202.403 1.00 28.59 391 SER A O 1
ATOM 3240 N N . LEU A 1 392 ? -121.278 7.457 202.452 1.00 29.05 392 LEU A N 1
ATOM 3241 C CA . LEU A 1 392 ? -122.089 7.458 201.207 1.00 29.05 392 LEU A CA 1
ATOM 3242 C C . LEU A 1 392 ? -121.310 7.416 199.858 1.00 29.05 392 LEU A C 1
ATOM 3244 O O . LEU A 1 392 ? -120.652 8.382 199.511 1.00 29.05 392 LEU A O 1
ATOM 3248 N N . PHE A 1 393 ? -121.272 6.356 199.020 1.00 32.09 393 PHE A N 1
ATOM 3249 C CA . PHE A 1 393 ? -122.074 5.119 198.786 1.00 32.09 393 PHE A CA 1
ATOM 3250 C C . PHE A 1 393 ? -123.335 5.304 197.892 1.00 32.09 393 PHE A C 1
ATOM 3252 O O . PHE A 1 393 ? -124.333 5.801 198.415 1.00 32.09 393 PHE A O 1
ATOM 3259 N N . LYS A 1 394 ? -123.320 4.818 196.613 1.00 36.19 394 LYS A N 1
ATOM 3260 C CA . LYS A 1 394 ? -124.399 4.050 195.881 1.00 36.19 394 LYS A CA 1
ATOM 3261 C C . LYS A 1 394 ? -124.274 3.927 194.321 1.00 36.19 394 LYS A C 1
ATOM 3263 O O . LYS A 1 394 ? -124.157 4.952 193.665 1.00 36.19 394 LYS A O 1
ATOM 3268 N N . ASN A 1 395 ? -124.533 2.704 193.788 1.00 36.22 395 ASN A N 1
ATOM 3269 C CA . ASN A 1 395 ? -125.180 2.320 192.481 1.00 36.22 395 ASN A CA 1
ATOM 3270 C C . ASN A 1 395 ? -124.423 2.559 191.120 1.00 36.22 395 ASN A C 1
ATOM 3272 O O . ASN A 1 395 ? -123.475 3.331 191.147 1.00 36.22 395 ASN A O 1
ATOM 3276 N N . ILE A 1 396 ? -124.733 2.048 189.886 1.00 39.03 396 ILE A N 1
ATOM 3277 C CA . ILE A 1 396 ? -125.484 0.920 189.182 1.00 39.03 396 ILE A CA 1
ATOM 3278 C C . ILE A 1 396 ? -125.177 1.055 187.632 1.00 39.03 396 ILE A C 1
ATOM 3280 O O . ILE A 1 396 ? -124.899 2.188 187.247 1.00 39.03 396 ILE A O 1
ATOM 3284 N N . ASP A 1 397 ? -125.310 0.154 186.618 1.00 38.53 397 ASP A N 1
ATOM 3285 C CA . ASP A 1 397 ? -125.102 -1.305 186.327 1.00 38.53 397 ASP A CA 1
ATOM 3286 C C . ASP A 1 397 ? -125.189 -1.572 184.765 1.00 38.53 397 ASP A C 1
ATOM 3288 O O . ASP A 1 397 ? -125.636 -0.692 184.034 1.00 38.53 397 ASP A O 1
ATOM 3292 N N . ALA A 1 398 ? -124.885 -2.808 184.284 1.00 41.47 398 ALA A N 1
ATOM 3293 C CA . ALA A 1 398 ? -125.388 -3.512 183.050 1.00 41.47 398 ALA A CA 1
ATOM 3294 C C . ALA A 1 398 ? -124.903 -3.165 181.585 1.00 41.47 398 ALA A C 1
ATOM 3296 O O . ALA A 1 398 ? -124.408 -2.070 181.358 1.00 41.47 398 ALA A O 1
ATOM 3297 N N . ILE A 1 399 ? -125.080 -3.988 180.501 1.00 42.34 399 ILE A N 1
ATOM 3298 C CA . ILE A 1 399 ? -124.884 -5.466 180.261 1.00 42.34 399 ILE A CA 1
ATOM 3299 C C . ILE A 1 399 ? -124.923 -5.924 178.736 1.00 42.34 399 ILE A C 1
ATOM 3301 O O . ILE A 1 399 ? -125.723 -5.404 177.972 1.00 42.34 399 ILE A O 1
ATOM 3305 N N . ALA A 1 400 ? -124.131 -6.959 178.344 1.00 43.72 400 ALA A N 1
ATOM 3306 C CA . ALA A 1 400 ? -124.331 -8.067 177.331 1.00 43.72 400 ALA A CA 1
ATOM 3307 C C . ALA A 1 400 ? -124.453 -7.972 175.742 1.00 43.72 400 ALA A C 1
ATOM 3309 O O . ALA A 1 400 ? -125.375 -7.360 175.224 1.00 43.72 400 ALA A O 1
ATOM 3310 N N . MET A 1 401 ? -123.673 -8.850 175.029 1.00 43.09 401 MET A N 1
ATOM 3311 C CA . MET A 1 401 ? -123.985 -9.817 173.888 1.00 43.09 401 MET A CA 1
ATOM 3312 C C . MET A 1 401 ? -123.877 -9.572 172.317 1.00 43.09 401 MET A C 1
ATOM 3314 O O . MET A 1 401 ? -124.488 -8.662 171.778 1.00 43.09 401 MET A O 1
ATOM 3318 N N . ASN A 1 402 ? -123.270 -10.580 171.608 1.00 43.72 402 ASN A N 1
ATOM 3319 C CA . ASN A 1 402 ? -123.518 -11.237 170.256 1.00 43.72 402 ASN A CA 1
ATOM 3320 C C . ASN A 1 402 ? -122.983 -10.834 168.808 1.00 43.72 402 ASN A C 1
ATOM 3322 O O . ASN A 1 402 ? -123.278 -9.761 168.302 1.00 43.72 402 ASN A O 1
ATOM 3326 N N . ASN A 1 403 ? -122.416 -11.858 168.090 1.00 42.97 403 ASN A N 1
ATOM 3327 C CA . ASN A 1 403 ? -122.525 -12.348 166.652 1.00 42.97 403 ASN A CA 1
ATOM 3328 C C . ASN A 1 403 ? -121.783 -11.841 165.332 1.00 42.97 403 ASN A C 1
ATOM 3330 O O . ASN A 1 403 ? -122.054 -10.756 164.841 1.00 42.97 403 ASN A O 1
ATOM 3334 N N . CYS A 1 404 ? -121.060 -12.790 164.657 1.00 40.50 404 CYS A N 1
ATOM 3335 C CA . CYS A 1 404 ? -121.040 -13.274 163.211 1.00 40.50 404 CYS A CA 1
ATOM 3336 C C . CYS A 1 404 ? -120.410 -12.595 161.912 1.00 40.50 404 CYS A C 1
ATOM 3338 O O . CYS A 1 404 ? -120.828 -11.519 161.508 1.00 40.50 404 CYS A O 1
ATOM 3340 N N . THR A 1 405 ? -119.621 -13.405 161.127 1.00 39.50 405 THR A N 1
ATOM 3341 C CA . THR A 1 405 ? -119.476 -13.587 159.606 1.00 39.50 405 THR A CA 1
ATOM 3342 C C . THR A 1 405 ? -118.848 -12.531 158.621 1.00 39.50 405 THR A C 1
ATOM 3344 O O . THR A 1 405 ? -118.911 -11.353 158.940 1.00 39.50 405 THR A O 1
ATOM 3347 N N . SER A 1 406 ? -118.374 -12.803 157.356 1.00 39.59 406 SER A N 1
ATOM 3348 C CA . SER A 1 406 ? -117.475 -13.846 156.702 1.00 39.59 406 SER A CA 1
ATOM 3349 C C . SER A 1 406 ? -117.344 -13.784 155.118 1.00 39.59 406 SER A C 1
ATOM 3351 O O . SER A 1 406 ? -118.392 -13.718 154.486 1.00 39.59 406 SER A O 1
ATOM 3353 N N . ASP A 1 407 ? -116.129 -13.967 154.520 1.00 39.94 407 ASP A N 1
ATOM 3354 C CA . ASP A 1 407 ? -115.715 -14.601 153.191 1.00 39.94 407 ASP A CA 1
ATOM 3355 C C . ASP A 1 407 ? -116.253 -14.165 151.767 1.00 39.94 407 ASP A C 1
ATOM 3357 O O . ASP A 1 407 ? -117.285 -13.495 151.727 1.00 39.94 407 ASP A O 1
ATOM 3361 N N . PRO A 1 408 ? -115.711 -14.600 150.563 1.00 61.62 408 PRO A N 1
ATOM 3362 C CA . PRO A 1 408 ? -114.331 -14.983 150.068 1.00 61.62 408 PRO A CA 1
ATOM 3363 C C . PRO A 1 408 ? -113.931 -14.634 148.552 1.00 61.62 408 PRO A C 1
ATOM 3365 O O . PRO A 1 408 ? -114.749 -14.102 147.812 1.00 61.62 408 PRO A O 1
ATOM 3368 N N . GLU A 1 409 ? -112.717 -15.055 148.071 1.00 39.97 409 GLU A N 1
ATOM 3369 C CA . GLU A 1 409 ? -112.262 -15.422 146.655 1.00 39.97 409 GLU A CA 1
ATOM 3370 C C . GLU A 1 409 ? -112.187 -14.380 145.462 1.00 39.97 409 GLU A C 1
ATOM 3372 O O . GLU A 1 409 ? -112.759 -13.307 145.599 1.00 39.97 409 GLU A O 1
ATOM 3377 N N . ASN A 1 410 ? -111.570 -14.538 144.240 1.00 39.72 410 ASN A N 1
ATOM 3378 C CA . ASN A 1 410 ? -110.391 -15.235 143.565 1.00 39.72 410 ASN A CA 1
ATOM 3379 C C . ASN A 1 410 ? -110.195 -14.624 142.091 1.00 39.72 410 ASN A C 1
ATOM 3381 O O . ASN A 1 410 ? -110.850 -13.611 141.861 1.00 39.72 410 ASN A O 1
ATOM 3385 N N . THR A 1 411 ? -109.428 -14.977 141.004 1.00 39.38 411 THR A N 1
ATOM 3386 C CA . THR A 1 411 ? -108.479 -16.053 140.514 1.00 39.38 411 THR A CA 1
ATOM 3387 C C . THR A 1 411 ? -107.642 -15.659 139.224 1.00 39.38 411 THR A C 1
ATOM 3389 O O . THR A 1 411 ? -108.224 -15.093 138.309 1.00 39.38 411 THR A O 1
ATOM 3392 N N . LEU A 1 412 ? -106.333 -16.020 139.142 1.00 41.91 412 LEU A N 1
ATOM 3393 C CA . LEU A 1 412 ? -105.431 -16.621 138.070 1.00 41.91 412 LEU A CA 1
ATOM 3394 C C . LEU A 1 412 ? -105.452 -16.423 136.490 1.00 41.91 412 LEU A C 1
ATOM 3396 O O . LEU A 1 412 ? -106.459 -16.064 135.902 1.00 41.91 412 LEU A O 1
ATOM 3400 N N . GLU A 1 413 ? -104.315 -16.835 135.837 1.00 40.75 413 GLU A N 1
ATOM 3401 C CA . GLU A 1 413 ? -104.026 -17.228 134.394 1.00 40.75 413 GLU A CA 1
ATOM 3402 C C . GLU A 1 413 ? -103.827 -16.156 133.254 1.00 40.75 413 GLU A C 1
ATOM 3404 O O . GLU A 1 413 ? -104.228 -15.017 133.450 1.00 40.75 413 GLU A O 1
ATOM 3409 N N . SER A 1 414 ? -103.238 -16.374 132.031 1.00 43.19 414 SER A N 1
ATOM 3410 C CA . SER A 1 414 ? -102.259 -17.348 131.412 1.00 43.19 414 SER A CA 1
ATOM 3411 C C . SER A 1 414 ? -101.860 -16.996 129.919 1.00 43.19 414 SER A C 1
ATOM 3413 O O . SER A 1 414 ? -102.611 -16.289 129.254 1.00 43.19 414 SER A O 1
ATOM 3415 N N . GLY A 1 415 ? -100.735 -17.530 129.370 1.00 40.62 415 GLY A N 1
ATOM 3416 C CA . GLY A 1 415 ? -100.407 -17.748 127.912 1.00 40.62 415 GLY A CA 1
ATOM 3417 C C . GLY A 1 415 ? -99.971 -16.575 126.977 1.00 40.62 415 GLY A C 1
ATOM 3418 O O . GLY A 1 415 ? -99.941 -15.433 127.419 1.00 40.62 415 GLY A O 1
ATOM 3419 N N . TYR A 1 416 ? -99.666 -16.741 125.660 1.00 42.84 416 TYR A N 1
ATOM 3420 C CA . TYR A 1 416 ? -98.857 -17.746 124.892 1.00 42.84 416 TYR A CA 1
ATOM 3421 C C . TYR A 1 416 ? -98.593 -17.280 123.402 1.00 42.84 416 TYR A C 1
ATOM 3423 O O . TYR A 1 416 ? -99.431 -16.601 122.825 1.00 42.84 416 TYR A O 1
ATOM 3431 N N . ASP A 1 417 ? -97.461 -17.691 122.793 1.00 43.91 417 ASP A N 1
ATOM 3432 C CA . ASP A 1 417 ? -97.072 -17.866 121.347 1.00 43.91 417 ASP A CA 1
ATOM 3433 C C . ASP A 1 417 ? -97.095 -16.824 120.165 1.00 43.91 417 ASP A C 1
ATOM 3435 O O . ASP A 1 417 ? -98.121 -16.290 119.757 1.00 43.91 417 ASP A O 1
ATOM 3439 N N . SER A 1 418 ? -95.971 -16.852 119.410 1.00 44.16 418 SER A N 1
ATOM 3440 C CA . SER A 1 418 ? -95.836 -17.035 117.928 1.00 44.16 418 SER A CA 1
ATOM 3441 C C . SER A 1 418 ? -95.785 -15.898 116.846 1.00 44.16 418 SER A C 1
ATOM 3443 O O . SER A 1 418 ? -96.755 -15.225 116.530 1.00 44.16 418 SER A O 1
ATOM 3445 N N . ASN A 1 419 ? -94.637 -15.882 116.131 1.00 41.47 419 ASN A N 1
ATOM 3446 C CA . ASN A 1 419 ? -94.419 -16.030 114.661 1.00 41.47 419 ASN A CA 1
ATOM 3447 C C . ASN A 1 419 ? -94.683 -14.959 113.544 1.00 41.47 419 ASN A C 1
ATOM 3449 O O . ASN A 1 419 ? -95.793 -14.802 113.053 1.00 41.47 419 ASN A O 1
ATOM 3453 N N . VAL A 1 420 ? -93.554 -14.564 112.904 1.00 43.94 420 VAL A N 1
ATOM 3454 C CA . VAL A 1 420 ? -93.182 -14.767 111.461 1.00 43.94 420 VAL A CA 1
ATOM 3455 C C . VAL A 1 420 ? -93.630 -13.788 110.342 1.00 43.94 420 VAL A C 1
ATOM 3457 O O . VAL A 1 420 ? -94.806 -13.679 110.025 1.00 43.94 420 VAL A O 1
ATOM 3460 N N . LYS A 1 421 ? -92.608 -13.318 109.585 1.00 49.62 421 LYS A N 1
ATOM 3461 C CA . LYS A 1 421 ? -92.594 -12.629 108.260 1.00 49.62 421 LYS A CA 1
ATOM 3462 C C . LYS A 1 421 ? -93.262 -11.239 108.203 1.00 49.62 421 LYS A C 1
ATOM 3464 O O . LYS A 1 421 ? -94.328 -11.030 108.760 1.00 49.62 421 LYS A O 1
ATOM 3469 N N . SER A 1 422 ? -92.701 -10.261 107.487 1.00 50.88 422 SER A N 1
ATOM 3470 C CA . SER A 1 422 ? -91.676 -10.331 106.419 1.00 50.88 422 SER A CA 1
ATOM 3471 C C . SER A 1 422 ? -90.370 -9.591 106.735 1.00 50.88 422 SER A C 1
ATOM 3473 O O . SER A 1 422 ? -90.262 -9.041 107.846 1.00 50.88 422 SER A O 1
#

Foldseek 3Di:
DVVVVVVCVVVVVVLVVLVVLQCCCPDPPVVVVVVVLVVDDPVSNVVSVVSNCCAPVDCLSPPDVVCVVDDDPDPVVNVVSVVSVVVVVVVVVVVVVVVVVVVVVVVVVVVVVVVVVVVVPPPPPDDDDDDDDDDDPDVVVVVVVVVVVVVVVVVVVVVVVVVVVVVVVVVVVVVVVVVVVVVVVVVVVVVVVVVVVVVVVVVVVVVVVVVVVVVVVVVVVVVVVVVVVVVVVVVVVVVVVVVVVVVVVVVVVVVVVVVVVVVVVVVVVVCVVVVVVVVVVVVVVVVVVVVVVVVVVVVVVVVVVVVVVVVVVVVVVVVVVVVVVVVVVVVVVVVVVVVCCVVPPPPPPPPVVVVVVVVVVVVVVVVVVVVVVVVVVVVVVDDDDDDDDDDDDDYDDDDYDYYDYDYDYDDDDDYDDYYDDD

Secondary structure (DSSP, 8-state):
-HHHHHHHHHHHHHHHHHHHHHHHHHSTTHHHHHHHHTTS-HHHHHHHHHHHHHHHS-TTT---HHHHTS--S-HHHHHHHHHHHHHHHHHHHHHHHHHHHHHHHHHHHHHHHHHHHHHHTSTT------------TTHHHHHHHHHHHHHHHHHHHHHHHHHHHHHHHHHHHHHHHHHHHHHHHHHHHHHHHHHHHHHHHHHHHHHHHHHHHHHHHHHHHHHHHHHHHHHHHHHHHHHHHHHHHHHHHHHHHHHHHHHHHHHHHHHHHTTHHHHHHHHHHHHHHHHHHHHHHHHHHHHHHHHHHHHHHHHHHHHHHHHHHHHHHHHHHHHHHHHHHHHHHHSSSSSSSSHHHHHHHHHHHHHHHHHHHHHHHHHHHHHHTS----------------------------------------

Sequence (422 aa):
STTATTTSTYDDLQTLLLLILGCAVQCEHKEIFIEKIKQLDISVQHSIVECIQQITDNPESVFLMSEWNIPPDDENEKERLYMIMVDLINRLTNERDQLYQ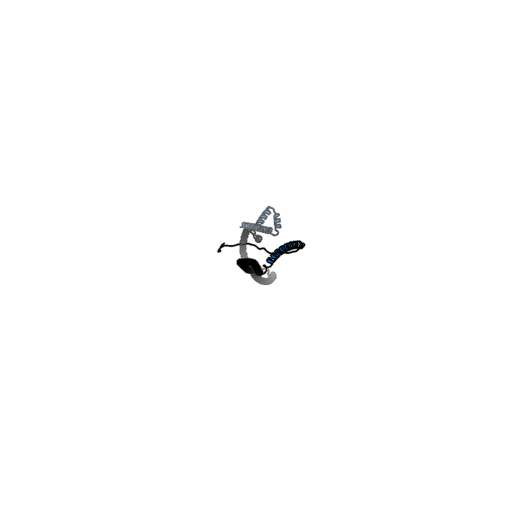RVVDLSCEMLSLTIQANTVSFDQSSNSSLQNTSVNHCDQKSHYLVELADVKSKLRRLQQELEEKNEIITELKEVIEQNKEFYNKLRHDNLELTQEARTAKAYRDEIDVLNERCRKIDRLEAEVQRYRDKMNELDYCKTRVEELREDNRILGETKTMLEDQLEASRKRVEKIPELEEKILKLTTHGNELNLQQELDKNQIERLIEEISHLRLEKKFANEELNRVQQELTDIRAQMRLNHETMMKNEEGNLYDQINQDASKRLLKLEHENKKLQTMVEDYQNNYIDVDSVLSLFKNIDAIAMNNCTSDPENTLESGYDSNVKS